Protein AF-A0A7S2SJY8-F1 (afdb_monomer_lite)

Structure (mmCIF, N/CA/C/O backbone):
data_AF-A0A7S2SJY8-F1
#
_entry.id   AF-A0A7S2SJY8-F1
#
loop_
_atom_site.group_PDB
_atom_site.id
_atom_site.type_symbol
_atom_site.label_atom_id
_atom_site.label_alt_id
_atom_site.label_comp_id
_atom_site.label_asym_id
_atom_site.label_entity_id
_atom_site.label_seq_id
_atom_site.pdbx_PDB_ins_code
_atom_site.Cartn_x
_atom_site.Cartn_y
_atom_site.Cartn_z
_atom_site.occupancy
_atom_site.B_iso_or_equiv
_atom_site.auth_seq_id
_atom_site.auth_comp_id
_atom_site.auth_asym_id
_atom_site.auth_atom_id
_atom_site.pdbx_PDB_model_num
ATOM 1 N N . GLU A 1 1 ? 6.699 38.194 -20.321 1.00 36.59 1 GLU A N 1
ATOM 2 C CA . GLU A 1 1 ? 7.016 36.870 -19.749 1.00 36.59 1 GLU A CA 1
ATOM 3 C C . GLU A 1 1 ? 5.853 36.463 -18.854 1.00 36.59 1 GLU A C 1
ATOM 5 O O . GLU A 1 1 ? 5.507 37.211 -17.951 1.00 36.59 1 GLU A O 1
ATOM 10 N N . SER A 1 2 ? 5.131 35.392 -19.196 1.00 38.34 2 SER A N 1
ATOM 11 C CA . SER A 1 2 ? 3.925 34.963 -18.469 1.00 38.34 2 SER A CA 1
ATOM 12 C C . SER A 1 2 ? 4.295 34.566 -17.040 1.00 38.34 2 SER A C 1
ATOM 14 O O . SER A 1 2 ? 5.192 33.749 -16.887 1.00 38.34 2 SER A O 1
ATOM 16 N N . LEU A 1 3 ? 3.602 35.072 -16.016 1.00 42.56 3 LEU A N 1
ATOM 17 C CA . LEU A 1 3 ? 3.854 34.773 -14.591 1.00 42.56 3 LEU A CA 1
ATOM 18 C C . LEU A 1 3 ? 3.583 33.305 -14.180 1.00 42.56 3 LEU A C 1
ATOM 20 O O . LEU A 1 3 ? 3.745 32.954 -13.018 1.00 42.56 3 LEU A O 1
ATOM 24 N N . LEU A 1 4 ? 3.183 32.435 -15.114 1.00 47.34 4 LEU A N 1
ATOM 25 C CA . LEU A 1 4 ? 2.723 31.071 -14.842 1.00 47.34 4 LEU A CA 1
ATOM 26 C C . LEU A 1 4 ? 3.619 29.896 -15.326 1.00 47.34 4 LEU A C 1
ATOM 28 O O . LEU A 1 4 ? 3.090 28.785 -15.402 1.00 47.34 4 LEU A O 1
ATOM 32 N N . PRO A 1 5 ? 4.931 29.974 -15.660 1.00 40.91 5 PRO A N 1
ATOM 33 C CA . PRO A 1 5 ? 5.585 28.864 -16.359 1.00 40.91 5 PRO A CA 1
ATOM 34 C C . PRO A 1 5 ? 6.068 27.730 -15.438 1.00 40.91 5 PRO A C 1
ATOM 36 O O . PRO A 1 5 ? 6.489 26.703 -15.953 1.00 40.91 5 PRO A O 1
ATOM 39 N N . SER A 1 6 ? 5.957 27.834 -14.110 1.00 58.41 6 SER A N 1
ATOM 40 C CA . SER A 1 6 ? 6.518 26.834 -13.181 1.00 58.41 6 SER A CA 1
ATOM 41 C C . SER A 1 6 ? 5.674 26.585 -11.922 1.00 58.41 6 SER A C 1
ATOM 43 O O . SER A 1 6 ? 6.220 26.332 -10.849 1.00 58.41 6 SER A O 1
ATOM 45 N N . CYS A 1 7 ? 4.340 26.635 -12.032 1.00 59.19 7 CYS A N 1
ATOM 46 C CA . CYS A 1 7 ? 3.459 26.229 -10.931 1.00 59.19 7 CYS A CA 1
ATOM 47 C C . CYS A 1 7 ? 3.745 24.762 -10.548 1.00 59.19 7 CYS A C 1
ATOM 49 O O . CYS A 1 7 ? 3.416 23.840 -11.296 1.00 59.19 7 CYS A O 1
ATOM 51 N N . GLY A 1 8 ? 4.403 24.566 -9.403 1.00 79.62 8 GLY A N 1
ATOM 52 C CA . GLY A 1 8 ? 4.746 23.263 -8.836 1.00 79.62 8 GLY A CA 1
ATOM 53 C C . GLY A 1 8 ? 3.637 22.709 -7.941 1.00 79.62 8 GLY A C 1
ATOM 54 O O . GLY A 1 8 ? 3.546 21.493 -7.769 1.00 79.62 8 GLY A O 1
ATOM 55 N N . ALA A 1 9 ? 2.763 23.583 -7.426 1.00 89.25 9 ALA A N 1
ATOM 56 C CA . ALA A 1 9 ? 1.586 23.200 -6.657 1.00 89.25 9 ALA A CA 1
ATOM 57 C C . ALA A 1 9 ? 0.422 24.197 -6.805 1.00 89.25 9 ALA A C 1
ATOM 59 O O . ALA A 1 9 ? 0.619 25.413 -6.863 1.00 89.25 9 ALA A O 1
ATOM 60 N N . LEU A 1 10 ? -0.801 23.666 -6.814 1.00 91.00 10 LEU A N 1
ATOM 61 C CA . LEU A 1 10 ? -2.060 24.408 -6.816 1.00 91.00 10 LEU A CA 1
ATOM 62 C C . LEU A 1 10 ? -2.822 24.108 -5.523 1.00 91.00 10 LEU A C 1
ATOM 64 O O . LEU A 1 10 ? -3.207 22.965 -5.276 1.00 91.00 10 LEU A O 1
ATOM 68 N N . LEU A 1 11 ? -3.050 25.138 -4.718 1.00 91.50 11 LEU A N 1
ATOM 69 C CA . LEU A 1 11 ? -3.852 25.066 -3.505 1.00 91.50 11 LEU A CA 1
ATOM 70 C C . LEU A 1 11 ? -5.268 25.522 -3.830 1.00 91.50 11 LEU A C 1
ATOM 72 O O . LEU A 1 11 ? -5.470 26.538 -4.494 1.00 91.50 11 LEU A O 1
ATOM 76 N N . GLU A 1 12 ? -6.252 24.781 -3.346 1.00 90.25 12 GLU A N 1
ATOM 77 C CA . GLU A 1 12 ? -7.661 25.082 -3.536 1.00 90.25 12 GLU A CA 1
ATOM 78 C C . GLU A 1 12 ? -8.365 25.175 -2.185 1.00 90.25 12 GLU A C 1
ATOM 80 O O . GLU A 1 12 ? -8.452 24.196 -1.445 1.00 90.25 12 GLU A O 1
ATOM 85 N N . ALA A 1 13 ? -8.925 26.346 -1.902 1.00 89.88 13 ALA A N 1
ATOM 86 C CA . ALA A 1 13 ? -9.687 26.622 -0.700 1.00 89.88 13 ALA A CA 1
ATOM 87 C C . ALA A 1 13 ? -11.148 26.910 -1.054 1.00 89.88 13 ALA A C 1
ATOM 89 O O . ALA A 1 13 ? -11.451 27.731 -1.925 1.00 89.88 13 ALA A O 1
ATOM 90 N N . LYS A 1 14 ? -12.071 26.247 -0.354 1.00 85.62 14 LYS A N 1
ATOM 91 C CA . LYS A 1 14 ? -13.502 26.521 -0.491 1.00 85.62 14 LYS A CA 1
ATOM 92 C C . LYS A 1 14 ? -13.912 27.606 0.499 1.00 85.62 14 LYS A C 1
ATOM 94 O O . LYS A 1 14 ? -13.588 27.525 1.683 1.00 85.62 14 LYS A O 1
ATOM 99 N N . LEU A 1 15 ? -14.632 28.600 -0.002 1.00 83.88 15 LEU A N 1
ATOM 100 C CA . LEU A 1 15 ? -15.198 29.675 0.798 1.00 83.88 15 LEU A CA 1
ATOM 101 C C . LEU A 1 15 ? -16.676 29.406 1.131 1.00 83.88 15 LEU A C 1
ATOM 103 O O . LEU A 1 15 ? -17.368 28.694 0.382 1.00 83.88 15 LEU A O 1
ATOM 107 N N . PRO A 1 16 ? -17.199 30.070 2.177 1.00 80.38 16 PRO A N 1
ATOM 108 C CA . PRO A 1 16 ? -18.630 30.188 2.403 1.00 80.38 16 PRO A CA 1
ATOM 109 C C . PRO A 1 16 ? -19.368 30.665 1.146 1.00 80.38 16 PRO A C 1
ATOM 111 O O . PRO A 1 16 ? -18.896 31.530 0.399 1.00 80.38 16 PRO A O 1
ATOM 114 N N . GLY A 1 17 ? -20.545 30.089 0.901 1.00 78.56 17 GLY A N 1
ATOM 115 C CA . GLY A 1 17 ? -21.362 30.408 -0.275 1.00 78.56 17 GLY A CA 1
ATOM 116 C C . GLY A 1 17 ? -20.919 29.720 -1.570 1.00 78.56 17 GLY A C 1
ATOM 117 O O . GLY A 1 17 ? -21.436 30.041 -2.632 1.00 78.56 17 GLY A O 1
ATOM 118 N N . GLY A 1 18 ? -19.983 28.765 -1.508 1.00 75.44 18 GLY A N 1
ATOM 119 C CA . GLY A 1 18 ? -19.599 27.948 -2.666 1.00 75.44 18 GLY A CA 1
ATOM 120 C C . GLY A 1 18 ? -18.577 28.594 -3.602 1.00 75.44 18 GLY A C 1
ATOM 121 O O . GLY A 1 18 ? -18.219 27.975 -4.602 1.00 75.44 18 GLY A O 1
ATOM 122 N N . ARG A 1 19 ? -18.070 29.784 -3.258 1.00 83.12 19 ARG A N 1
ATOM 123 C CA . ARG A 1 19 ? -16.921 30.401 -3.932 1.00 83.12 19 ARG A CA 1
ATOM 124 C C . ARG A 1 19 ? -15.651 29.590 -3.679 1.00 83.12 19 ARG A C 1
ATOM 126 O O . ARG A 1 19 ? -15.542 28.855 -2.695 1.00 83.12 19 ARG A O 1
ATOM 133 N N . ILE A 1 20 ? -14.682 29.733 -4.572 1.00 86.56 20 ILE A N 1
ATOM 134 C CA . ILE A 1 20 ? -13.426 28.984 -4.526 1.00 86.56 20 ILE A CA 1
ATOM 135 C C . ILE A 1 20 ? -12.278 29.972 -4.692 1.00 86.56 20 ILE A C 1
ATOM 137 O O . ILE A 1 20 ? -12.286 30.792 -5.609 1.00 86.56 20 ILE A O 1
ATOM 141 N N . ARG A 1 21 ? -11.275 29.861 -3.824 1.00 90.75 21 ARG A N 1
ATOM 142 C CA . ARG A 1 21 ? -9.978 30.507 -4.004 1.00 90.75 21 ARG A CA 1
ATOM 143 C C . ARG A 1 21 ? -8.959 29.475 -4.435 1.00 90.75 21 ARG A C 1
ATOM 145 O O . ARG A 1 21 ? -8.872 28.389 -3.866 1.00 90.75 21 ARG A O 1
ATOM 152 N N . LEU A 1 22 ? -8.184 29.841 -5.436 1.00 91.19 22 LEU A N 1
ATOM 153 C CA . LEU A 1 22 ? -7.035 29.093 -5.899 1.00 91.19 22 LEU A CA 1
ATOM 154 C C . LEU A 1 22 ? -5.779 29.866 -5.532 1.00 91.19 22 LEU A C 1
ATOM 156 O O . LEU A 1 22 ? -5.783 31.093 -5.490 1.00 91.19 22 LEU A O 1
ATOM 160 N N . MET A 1 23 ? -4.703 29.149 -5.264 1.00 92.06 23 MET A N 1
ATOM 161 C CA . MET A 1 23 ? -3.386 29.736 -5.100 1.00 92.06 23 MET A CA 1
ATOM 162 C C . MET A 1 23 ? -2.392 28.877 -5.865 1.00 92.06 23 MET A C 1
ATOM 164 O O . MET A 1 23 ? -2.225 27.694 -5.574 1.00 92.06 23 MET A O 1
ATOM 168 N N . THR A 1 24 ? -1.763 29.459 -6.878 1.00 91.81 24 THR A N 1
ATOM 169 C CA . THR A 1 24 ? -0.648 28.820 -7.573 1.00 91.81 24 THR A CA 1
ATOM 170 C C . THR A 1 24 ? 0.634 29.121 -6.824 1.00 91.81 24 THR A C 1
ATOM 172 O O . THR A 1 24 ? 0.804 30.221 -6.297 1.00 91.81 24 THR A O 1
ATOM 175 N N . SER A 1 25 ? 1.540 28.156 -6.808 1.00 91.69 25 SER A N 1
ATOM 176 C CA . SER A 1 25 ? 2.818 28.278 -6.122 1.00 91.69 25 SER A CA 1
ATOM 177 C C . SER A 1 25 ? 3.903 27.508 -6.853 1.00 91.69 25 SER A C 1
ATOM 179 O O . SER A 1 25 ? 3.638 26.520 -7.550 1.00 91.69 25 SER A O 1
ATOM 181 N N . ARG A 1 26 ? 5.143 27.944 -6.676 1.00 90.56 26 ARG A N 1
ATOM 182 C CA . ARG A 1 26 ? 6.331 27.192 -7.056 1.00 90.56 26 ARG A CA 1
ATOM 183 C C . ARG A 1 26 ? 6.810 26.391 -5.853 1.00 90.56 26 ARG A C 1
ATOM 185 O O . ARG A 1 26 ? 6.913 26.926 -4.756 1.00 90.56 26 ARG A O 1
ATOM 192 N N . VAL A 1 27 ? 7.138 25.121 -6.065 1.00 87.56 27 VAL A N 1
ATOM 193 C CA . VAL A 1 27 ? 7.843 24.333 -5.048 1.00 87.56 27 VAL A CA 1
ATOM 194 C C . VAL A 1 27 ? 9.296 24.801 -5.022 1.00 87.56 27 VAL A C 1
ATOM 196 O O . VAL A 1 27 ? 9.981 24.713 -6.043 1.00 87.56 27 VAL A O 1
ATOM 199 N N . LEU A 1 28 ? 9.735 25.337 -3.884 1.00 85.75 28 LEU A N 1
ATOM 200 C CA . LEU A 1 28 ? 11.101 25.824 -3.685 1.00 85.75 28 LEU A CA 1
ATOM 201 C C . LEU A 1 28 ? 12.011 24.713 -3.165 1.00 85.75 28 LEU A C 1
ATOM 203 O O . LEU A 1 28 ? 13.091 24.498 -3.712 1.00 85.75 28 LEU A O 1
ATOM 207 N N . ALA A 1 29 ? 11.547 23.988 -2.149 1.00 82.19 29 ALA A N 1
ATOM 208 C CA . ALA A 1 29 ? 12.298 22.926 -1.503 1.00 82.19 29 ALA A CA 1
ATOM 209 C C . ALA A 1 29 ? 11.368 21.842 -0.941 1.00 82.19 29 ALA A C 1
ATOM 211 O O . ALA A 1 29 ? 10.186 22.068 -0.671 1.00 82.19 29 ALA A O 1
ATOM 212 N N . VAL A 1 30 ? 11.937 20.654 -0.759 1.00 80.31 30 VAL A N 1
ATOM 213 C CA . VAL A 1 30 ? 11.376 19.574 0.055 1.00 80.31 30 VAL A CA 1
ATOM 214 C C . VAL A 1 30 ? 12.407 19.311 1.137 1.00 80.31 30 VAL A C 1
ATOM 216 O O . VAL A 1 30 ? 13.569 19.067 0.811 1.00 80.31 30 VAL A O 1
ATOM 219 N N . GLY A 1 31 ? 12.006 19.410 2.398 1.00 68.81 31 GLY A N 1
ATOM 220 C CA . GLY A 1 31 ? 12.938 19.339 3.514 1.00 68.81 31 GLY A CA 1
ATOM 221 C C . GLY A 1 31 ? 12.466 18.407 4.616 1.00 68.81 31 GLY A C 1
ATOM 222 O O . GLY A 1 31 ? 11.268 18.307 4.899 1.00 68.81 31 GLY A O 1
ATOM 223 N N . ASP A 1 32 ? 13.439 17.783 5.269 1.00 63.16 32 ASP A N 1
ATOM 224 C CA . ASP A 1 32 ? 13.255 17.148 6.567 1.00 63.16 32 ASP A CA 1
ATOM 225 C C . ASP A 1 32 ? 13.266 18.270 7.620 1.00 63.16 32 ASP A C 1
ATOM 227 O O . ASP A 1 32 ? 14.076 19.196 7.539 1.00 63.16 32 ASP A O 1
ATOM 231 N N . GLY A 1 33 ? 12.308 18.258 8.547 1.00 57.19 33 GLY A N 1
ATOM 232 C CA . GLY A 1 33 ? 12.052 19.366 9.474 1.00 57.19 33 GLY A CA 1
ATOM 233 C C . GLY A 1 33 ? 13.295 19.851 10.235 1.00 57.19 33 GLY A C 1
ATOM 234 O O . GLY A 1 33 ? 14.194 19.076 10.565 1.00 57.19 33 GLY A O 1
ATOM 235 N N . VAL A 1 34 ? 13.330 21.152 10.544 1.00 52.09 34 VAL A N 1
ATOM 236 C CA . VAL A 1 34 ? 14.375 21.777 11.372 1.00 52.09 34 VAL A CA 1
ATOM 237 C C . VAL A 1 34 ? 14.500 21.027 12.707 1.00 52.09 34 VAL A C 1
ATOM 239 O O . VAL A 1 34 ? 13.492 20.698 13.338 1.00 52.09 34 VAL A O 1
ATOM 242 N N . GLN A 1 35 ? 15.736 20.778 13.163 1.00 48.28 35 GLN A N 1
ATOM 243 C CA . GLN A 1 35 ? 16.023 20.285 14.517 1.00 48.28 35 GLN A CA 1
ATOM 244 C C . GLN A 1 35 ? 15.487 21.290 15.553 1.00 48.28 35 GLN A C 1
ATOM 246 O O . GLN A 1 35 ? 16.176 22.235 15.925 1.00 48.28 35 GLN A O 1
ATOM 251 N N . GLY A 1 36 ? 14.232 21.125 15.974 1.00 50.25 36 GLY A N 1
ATOM 252 C CA . GLY A 1 36 ? 13.579 22.104 16.847 1.00 50.25 36 GLY A CA 1
ATOM 253 C C . GLY A 1 36 ? 12.119 21.845 17.227 1.00 50.25 36 GLY A C 1
ATOM 254 O O . GLY A 1 36 ? 11.509 22.722 17.822 1.00 50.25 36 GLY A O 1
ATOM 255 N N . GLY A 1 37 ? 11.547 20.670 16.937 1.00 47.03 37 GLY A N 1
ATOM 256 C CA . GLY A 1 37 ? 10.267 20.255 17.539 1.00 47.03 37 GLY A CA 1
ATOM 257 C C . GLY A 1 37 ? 8.985 20.873 16.961 1.00 47.03 37 GLY A C 1
ATOM 258 O O . GLY A 1 37 ? 7.967 20.886 17.648 1.00 47.03 37 GLY A O 1
ATOM 259 N N . ALA A 1 38 ? 8.993 21.352 15.717 1.00 55.44 38 ALA A N 1
ATOM 260 C CA . ALA A 1 38 ? 7.779 21.762 15.005 1.00 55.44 38 ALA A CA 1
ATOM 261 C C . ALA A 1 38 ? 7.046 20.561 14.364 1.00 55.44 38 ALA A C 1
ATOM 263 O O . ALA A 1 38 ? 7.665 19.545 14.045 1.00 55.44 38 ALA A O 1
ATOM 264 N N . ARG A 1 39 ? 5.716 20.652 14.198 1.00 64.62 39 ARG A N 1
ATOM 265 C CA . ARG A 1 39 ? 4.856 19.543 13.732 1.00 64.62 39 ARG A CA 1
ATOM 266 C C . ARG A 1 39 ? 5.262 19.061 12.329 1.00 64.62 39 ARG A C 1
ATOM 268 O O . ARG A 1 39 ? 5.301 19.850 11.392 1.00 64.62 39 ARG A O 1
ATOM 275 N N . GLY A 1 40 ? 5.448 17.746 12.185 1.00 60.56 40 GLY A N 1
ATOM 276 C CA . GLY A 1 40 ? 5.770 17.085 10.915 1.00 60.56 40 GLY A CA 1
ATOM 277 C C . GLY A 1 40 ? 7.275 16.946 10.663 1.00 60.56 40 GLY A C 1
ATOM 278 O O . GLY A 1 40 ? 8.040 17.889 10.816 1.00 60.56 40 GLY A O 1
ATOM 279 N N . CYS A 1 41 ? 7.716 15.748 10.267 1.00 61.34 41 CYS A N 1
ATOM 280 C CA . CYS A 1 41 ? 9.120 15.483 9.925 1.00 61.34 41 CYS A CA 1
ATOM 281 C C . CYS A 1 41 ? 9.481 15.864 8.482 1.00 61.34 41 CYS A C 1
ATOM 283 O O . CYS A 1 41 ? 10.662 15.949 8.176 1.00 61.34 41 CYS A O 1
ATOM 285 N N . MET A 1 42 ? 8.486 16.112 7.626 1.00 72.31 42 MET A N 1
ATOM 286 C CA . MET A 1 42 ? 8.644 16.464 6.215 1.00 72.31 42 MET A CA 1
ATOM 287 C C . MET A 1 42 ? 7.824 17.716 5.919 1.00 72.31 42 MET A C 1
ATOM 289 O O . MET A 1 42 ? 6.660 17.787 6.319 1.00 72.31 42 MET A O 1
ATOM 293 N N . HIS A 1 43 ? 8.384 18.662 5.171 1.00 79.25 43 HIS A N 1
ATOM 294 C CA . HIS A 1 43 ? 7.655 19.836 4.698 1.00 79.25 43 HIS A CA 1
ATOM 295 C C . HIS A 1 43 ? 7.920 20.118 3.218 1.00 79.25 43 HIS A C 1
ATOM 297 O O . HIS A 1 43 ? 8.929 19.708 2.641 1.00 79.25 43 HIS A O 1
ATOM 303 N N . LEU A 1 44 ? 6.970 20.829 2.612 1.00 85.50 44 LEU A N 1
ATOM 304 C CA . LEU A 1 44 ? 7.059 21.357 1.259 1.00 85.50 44 LEU A CA 1
ATOM 305 C C . LEU A 1 44 ? 7.103 22.880 1.354 1.00 85.50 44 LEU A C 1
ATOM 307 O O . LEU A 1 44 ? 6.137 23.493 1.810 1.00 85.50 44 LEU A O 1
ATOM 311 N N . GLU A 1 45 ? 8.206 23.481 0.925 1.00 88.06 45 GLU A N 1
ATOM 312 C CA . GLU A 1 45 ? 8.337 24.933 0.891 1.00 88.06 45 GLU A CA 1
ATOM 313 C C . GLU A 1 45 ? 7.767 25.473 -0.422 1.00 88.06 45 GLU A C 1
ATOM 315 O O . GLU A 1 45 ? 8.160 25.054 -1.518 1.00 88.06 45 GLU A O 1
ATOM 320 N N . LEU A 1 46 ? 6.819 26.402 -0.305 1.00 90.62 46 LEU A N 1
ATOM 321 C CA . LEU A 1 46 ? 6.115 27.008 -1.427 1.00 90.62 46 LEU A CA 1
ATOM 322 C C . LEU A 1 46 ? 6.456 28.493 -1.530 1.00 90.62 46 LEU A C 1
ATOM 324 O O . LEU A 1 46 ? 6.346 29.233 -0.558 1.00 90.62 46 LEU A O 1
ATOM 328 N N . GLY A 1 47 ? 6.814 28.925 -2.734 1.00 90.06 47 GLY A N 1
ATOM 329 C CA . GLY A 1 47 ? 7.137 30.307 -3.069 1.00 90.06 47 GLY A CA 1
ATOM 330 C C . GLY A 1 47 ? 6.348 30.810 -4.265 1.00 90.06 47 GLY A C 1
ATOM 331 O O . GLY A 1 47 ? 5.539 30.084 -4.848 1.00 90.06 47 GLY A O 1
ATOM 332 N N . ASP A 1 48 ? 6.600 32.065 -4.639 1.00 90.00 48 ASP A N 1
ATOM 333 C CA . ASP A 1 48 ? 5.962 32.725 -5.785 1.00 90.00 48 ASP A CA 1
ATOM 334 C C . ASP A 1 48 ? 4.425 32.600 -5.753 1.00 90.00 48 ASP A C 1
ATOM 336 O O . ASP A 1 48 ? 3.781 32.255 -6.745 1.00 90.00 48 ASP A O 1
ATOM 340 N N . LEU A 1 49 ? 3.839 32.827 -4.573 1.00 92.06 49 LEU A N 1
ATOM 341 C CA . LEU A 1 49 ? 2.418 32.613 -4.321 1.00 92.06 49 LEU A CA 1
ATOM 342 C C . LEU A 1 49 ? 1.560 33.646 -5.065 1.00 92.06 49 LEU A C 1
ATOM 344 O O . LEU A 1 49 ? 1.723 34.858 -4.893 1.00 92.06 49 LEU A O 1
ATOM 348 N N . ILE A 1 50 ? 0.606 33.158 -5.860 1.00 91.75 50 ILE A N 1
ATOM 349 C CA . ILE A 1 50 ? -0.360 33.989 -6.590 1.00 91.75 50 ILE A CA 1
ATOM 350 C C . ILE A 1 50 ? -1.769 33.458 -6.328 1.00 91.75 50 ILE A C 1
ATOM 352 O O . ILE A 1 50 ? -2.075 32.306 -6.638 1.00 91.75 50 ILE A O 1
ATOM 356 N N . GLY A 1 51 ? -2.622 34.297 -5.744 1.00 90.88 51 GLY A N 1
ATOM 357 C CA . GLY A 1 51 ? -4.012 33.990 -5.423 1.00 90.88 51 GLY A CA 1
ATOM 358 C C . GLY A 1 51 ? -4.987 34.378 -6.536 1.00 90.88 51 GLY A C 1
ATOM 359 O O . GLY A 1 51 ? -4.876 35.455 -7.112 1.00 90.88 51 GLY A O 1
ATOM 360 N N . PHE A 1 52 ? -5.979 33.530 -6.797 1.00 90.00 52 PHE A N 1
ATOM 361 C CA . PHE A 1 52 ? -7.089 33.757 -7.726 1.00 90.00 52 PHE A CA 1
ATOM 362 C C . PHE A 1 52 ? -8.420 33.462 -7.022 1.00 90.00 52 PHE A C 1
ATOM 364 O O . PHE A 1 52 ? -8.523 32.478 -6.289 1.00 90.00 52 PHE A O 1
ATOM 371 N N . GLU A 1 53 ? -9.451 34.278 -7.233 1.00 86.62 53 GLU A N 1
ATOM 372 C CA . GLU A 1 53 ? -10.810 34.005 -6.743 1.00 86.62 53 GLU A CA 1
ATOM 373 C C . GLU A 1 53 ? -11.720 33.679 -7.932 1.00 86.62 53 GLU A C 1
ATOM 375 O O . GLU A 1 53 ? -11.822 34.457 -8.879 1.00 86.62 53 GLU A O 1
ATOM 380 N N . LEU A 1 54 ? -12.345 32.499 -7.905 1.00 76.44 54 LEU A N 1
ATOM 381 C CA . LEU A 1 54 ? -13.246 32.053 -8.965 1.00 76.44 54 LEU A CA 1
ATOM 382 C C . LEU A 1 54 ? -14.606 32.742 -8.855 1.00 76.44 54 LEU A C 1
ATOM 384 O O . LEU A 1 54 ? -15.174 32.838 -7.765 1.00 76.44 54 LEU A O 1
ATOM 388 N N . GLY A 1 55 ? -15.152 33.134 -10.007 1.00 65.56 55 GLY A N 1
ATOM 389 C CA . GLY A 1 55 ? -16.425 33.856 -10.111 1.00 65.56 55 GLY A CA 1
ATOM 390 C C . GLY A 1 55 ? -16.269 35.350 -10.406 1.00 65.56 55 GLY A C 1
ATOM 391 O O . GLY A 1 55 ? -17.268 36.060 -10.465 1.00 65.56 55 GLY A O 1
ATOM 392 N N . LEU A 1 56 ? -15.035 35.817 -10.617 1.00 58.91 56 LEU A N 1
ATOM 393 C CA . LEU A 1 56 ? -14.731 37.133 -11.181 1.00 58.91 56 LEU A CA 1
ATOM 394 C C . LEU A 1 56 ? -14.651 37.037 -12.716 1.00 58.91 56 LEU A C 1
ATOM 396 O O . LEU A 1 56 ? -14.279 35.985 -13.244 1.00 58.91 56 LEU A O 1
ATOM 400 N N . GLU A 1 57 ? -14.980 38.122 -13.429 1.00 52.84 57 GLU A N 1
ATOM 401 C CA . GLU A 1 57 ? -15.116 38.176 -14.905 1.00 52.84 57 GLU A CA 1
ATOM 402 C C . GLU A 1 57 ? -13.888 37.654 -15.685 1.00 52.84 57 GLU A C 1
ATOM 404 O O . GLU A 1 57 ? -13.996 37.221 -16.837 1.00 52.84 57 GLU A O 1
ATOM 409 N N . GLU A 1 58 ? -12.719 37.656 -15.045 1.00 53.72 58 GLU A N 1
ATOM 410 C CA .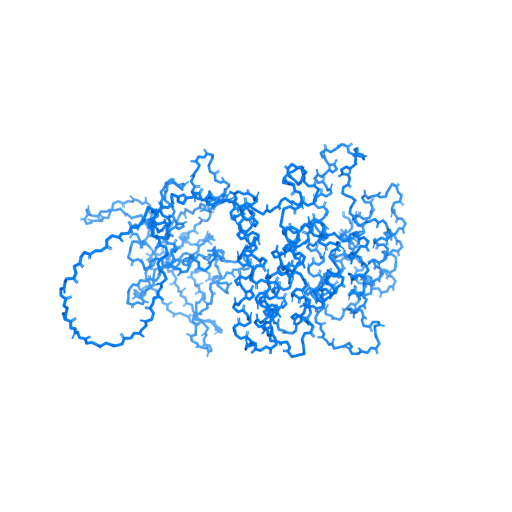 GLU A 1 58 ? -11.431 37.258 -15.617 1.00 53.72 58 GLU A CA 1
ATOM 411 C C . GLU A 1 58 ? -11.101 35.762 -15.436 1.00 53.72 58 GLU A C 1
ATOM 413 O O . GLU A 1 58 ? -10.177 35.252 -16.073 1.00 53.72 58 GLU A O 1
ATOM 418 N N . THR A 1 59 ? -11.889 35.028 -14.639 1.00 59.59 59 THR A N 1
ATOM 419 C CA . THR A 1 59 ? -11.851 33.557 -14.554 1.00 59.59 59 THR A CA 1
ATOM 420 C C . THR A 1 59 ? -12.947 32.969 -15.438 1.00 59.59 59 THR A C 1
ATOM 422 O O . THR A 1 59 ? -14.125 33.002 -15.091 1.00 59.59 59 THR A O 1
ATOM 425 N N . LYS A 1 60 ? -12.579 32.446 -16.614 1.00 65.06 60 LYS A N 1
ATOM 426 C CA . LYS A 1 60 ? -13.545 31.876 -17.569 1.00 65.06 60 LYS A CA 1
ATOM 427 C C . LYS A 1 60 ? -13.546 30.353 -17.512 1.00 65.06 60 LYS A C 1
ATOM 429 O O . LYS A 1 60 ? -12.485 29.725 -17.569 1.00 65.06 60 LYS A O 1
ATOM 434 N N . GLU A 1 61 ? -14.743 29.776 -17.427 1.00 77.19 61 GLU A N 1
ATOM 435 C CA . GLU A 1 61 ? -14.962 28.356 -17.695 1.00 77.19 61 GLU A CA 1
ATOM 436 C C . GLU A 1 61 ? -14.768 28.099 -19.192 1.00 77.19 61 GLU A C 1
ATOM 438 O O . GLU A 1 61 ? -15.403 28.733 -20.035 1.00 77.19 61 GLU A O 1
ATOM 443 N N . GLU A 1 62 ? -13.891 27.162 -19.532 1.00 83.06 62 GLU A N 1
ATOM 444 C CA . GLU A 1 62 ? -13.586 26.807 -20.917 1.00 83.06 62 GLU A CA 1
ATOM 445 C C . GLU A 1 62 ? -13.619 25.285 -21.063 1.00 83.06 62 GLU A C 1
ATOM 447 O O . GLU A 1 62 ? -13.047 24.562 -20.246 1.00 83.06 62 GLU A O 1
ATOM 452 N N . THR A 1 63 ? -14.302 24.791 -22.096 1.00 86.56 63 THR A N 1
ATOM 453 C CA . THR A 1 63 ? -14.430 23.352 -22.368 1.00 86.56 63 THR A CA 1
ATOM 454 C C . THR A 1 63 ? -13.408 22.917 -23.413 1.00 86.56 63 THR A C 1
ATOM 456 O O . THR A 1 63 ? -13.332 23.522 -24.481 1.00 86.56 63 THR A O 1
ATOM 459 N N . ARG A 1 64 ? -12.643 21.861 -23.118 1.00 85.44 64 ARG A N 1
ATOM 460 C CA . ARG A 1 64 ? -11.665 21.237 -24.017 1.00 85.44 64 ARG A CA 1
ATOM 461 C C . ARG A 1 64 ? -11.809 19.718 -23.961 1.00 85.44 64 ARG A C 1
ATOM 463 O O . ARG A 1 64 ? -11.531 19.097 -22.936 1.00 85.44 64 ARG A O 1
ATOM 470 N N . GLY A 1 65 ? -12.244 19.124 -25.073 1.00 88.94 65 GLY A N 1
ATOM 471 C CA . GLY A 1 65 ? -12.546 17.693 -25.140 1.00 88.94 65 GLY A CA 1
ATOM 472 C C . GLY A 1 65 ? -13.587 17.291 -24.092 1.00 88.94 65 GLY A C 1
ATOM 473 O O . GLY A 1 65 ? -14.626 17.938 -23.968 1.00 88.94 65 GLY A O 1
ATOM 474 N N . ASP A 1 66 ? -13.270 16.264 -23.305 1.00 86.38 66 ASP A N 1
ATOM 475 C CA . ASP A 1 66 ? -14.150 15.723 -22.260 1.00 86.38 66 ASP A CA 1
ATOM 476 C C . ASP A 1 66 ? -14.104 16.508 -20.938 1.00 86.38 66 ASP A C 1
ATOM 478 O O . ASP A 1 66 ? -14.784 16.151 -19.969 1.00 86.38 66 ASP A O 1
ATOM 482 N N . PHE A 1 67 ? -13.323 17.590 -20.874 1.00 88.88 67 PHE A N 1
ATOM 483 C CA . PHE A 1 67 ? -13.098 18.348 -19.649 1.00 88.88 67 PHE A CA 1
ATOM 484 C C . PHE A 1 67 ? -13.536 19.800 -19.777 1.00 88.88 67 PHE A C 1
ATOM 486 O O . PHE A 1 67 ? -13.313 20.473 -20.781 1.00 88.88 67 PHE A O 1
ATOM 493 N N . ARG A 1 68 ? -14.120 20.314 -18.699 1.00 88.25 68 ARG A N 1
ATOM 494 C CA . ARG A 1 68 ? -14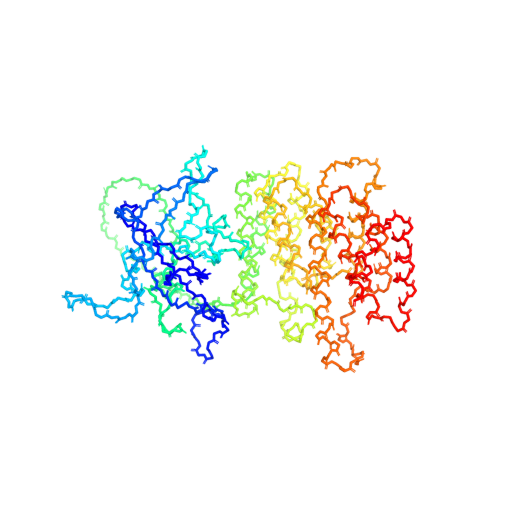.299 21.744 -18.487 1.00 88.25 68 ARG A CA 1
ATOM 495 C C . ARG A 1 68 ? -13.258 22.199 -17.479 1.00 88.25 68 ARG A C 1
ATOM 497 O O . ARG A 1 68 ? -13.094 21.595 -16.422 1.00 88.25 68 ARG A O 1
ATOM 504 N N . GLY A 1 69 ? -12.535 23.248 -17.815 1.00 87.31 69 GLY A N 1
ATOM 505 C CA . GLY A 1 69 ? -11.468 23.785 -16.994 1.00 87.31 69 GLY A CA 1
ATOM 506 C C . GLY A 1 69 ? -11.621 25.270 -16.742 1.00 87.31 69 GLY A C 1
ATOM 507 O O . GLY A 1 69 ? -12.565 25.913 -17.201 1.00 87.31 69 GLY A O 1
ATOM 508 N N . MET A 1 70 ? -10.673 25.798 -15.984 1.00 86.94 70 MET A N 1
ATOM 509 C CA . MET A 1 70 ? -10.616 27.193 -15.578 1.00 86.94 70 MET A CA 1
ATOM 510 C C . MET A 1 70 ? -9.367 27.811 -16.172 1.00 86.94 70 MET A C 1
ATOM 512 O O . MET A 1 70 ? -8.278 27.246 -16.048 1.00 86.94 70 MET A O 1
ATOM 516 N N . ARG A 1 71 ? -9.516 28.983 -16.781 1.00 85.81 71 ARG A N 1
ATOM 517 C CA . ARG A 1 71 ? -8.375 29.775 -17.226 1.00 85.81 71 ARG A CA 1
ATOM 518 C C . ARG A 1 71 ? -7.990 30.787 -16.151 1.00 85.81 71 ARG A C 1
ATOM 520 O O . ARG A 1 71 ? -8.795 31.650 -15.812 1.00 85.81 71 ARG A O 1
ATOM 527 N N . LEU A 1 72 ? -6.772 30.677 -15.628 1.00 85.12 72 LEU A N 1
ATOM 528 C CA . LEU A 1 72 ? -6.211 31.595 -14.635 1.00 85.12 72 LEU A CA 1
ATOM 529 C C . LEU A 1 72 ? -5.283 32.576 -15.348 1.00 85.12 72 LEU A C 1
ATOM 531 O O . LEU A 1 72 ? -4.113 32.282 -15.559 1.00 85.12 72 LEU A O 1
ATOM 535 N N . ALA A 1 73 ? -5.804 33.719 -15.793 1.00 77.62 73 ALA A N 1
ATOM 536 C CA . ALA A 1 73 ? -4.996 34.678 -16.541 1.00 77.62 73 ALA A CA 1
ATOM 537 C C . ALA A 1 73 ? -3.863 35.260 -15.660 1.00 77.62 73 ALA A C 1
ATOM 539 O O . ALA A 1 73 ? -4.145 35.689 -14.543 1.00 77.62 73 ALA A O 1
ATOM 540 N N . PRO A 1 74 ? -2.610 35.367 -16.150 1.00 66.12 74 PRO A N 1
ATOM 541 C CA . PRO A 1 74 ? -1.465 35.852 -15.370 1.00 66.12 74 PRO A CA 1
ATOM 542 C C . PRO A 1 74 ? -1.660 37.224 -14.702 1.00 66.12 74 PRO A C 1
ATOM 544 O O . PRO A 1 74 ? -1.003 37.507 -13.707 1.00 66.12 74 PRO A O 1
ATOM 547 N N . GLY A 1 75 ? -2.534 38.075 -15.252 1.00 72.69 75 GLY A N 1
ATOM 548 C CA . GLY A 1 75 ? -2.846 39.407 -14.716 1.00 72.69 75 GLY A CA 1
ATOM 549 C C . GLY A 1 75 ? -4.015 39.457 -13.725 1.00 72.69 75 GLY A C 1
ATOM 550 O O . GLY A 1 75 ? -4.147 40.450 -13.023 1.00 72.69 75 GLY A O 1
ATOM 551 N N . ALA A 1 76 ? -4.821 38.396 -13.638 1.00 76.62 76 ALA A N 1
ATOM 552 C CA . ALA A 1 76 ? -5.990 38.320 -12.752 1.00 76.62 76 ALA A CA 1
ATOM 553 C C . ALA A 1 76 ? -5.627 37.879 -11.321 1.00 76.62 76 ALA A C 1
ATOM 555 O O . ALA A 1 76 ? -6.471 37.843 -10.425 1.00 76.62 76 ALA A O 1
ATOM 556 N N . GLY A 1 77 ? -4.372 37.470 -11.114 1.00 84.25 77 GLY A N 1
ATOM 557 C CA . GLY A 1 77 ? -3.881 36.954 -9.846 1.00 84.25 77 GLY A CA 1
ATOM 558 C C . GLY A 1 77 ? -3.352 38.048 -8.922 1.00 84.25 77 GLY A C 1
ATOM 559 O O . GLY A 1 77 ? -2.671 38.978 -9.349 1.00 84.25 77 GLY A O 1
ATOM 560 N N . SER A 1 78 ? -3.604 37.902 -7.625 1.00 88.62 78 SER A N 1
ATOM 561 C CA . SER A 1 78 ? -2.997 38.728 -6.580 1.00 88.62 78 SER A CA 1
ATOM 562 C C . SER A 1 78 ? -1.709 38.080 -6.090 1.00 88.62 78 SER A C 1
ATOM 564 O O . SER A 1 78 ? -1.740 36.989 -5.522 1.00 88.62 78 SER A O 1
ATOM 566 N N . LYS A 1 79 ? -0.568 38.746 -6.292 1.00 90.31 79 LYS A N 1
ATOM 567 C CA . LYS A 1 79 ? 0.708 38.296 -5.724 1.00 90.31 79 LYS A CA 1
ATOM 568 C C . LYS A 1 79 ? 0.668 38.420 -4.199 1.00 90.31 79 LYS A C 1
ATOM 570 O O . LYS A 1 79 ? 0.288 39.471 -3.683 1.00 90.31 79 LYS A O 1
ATOM 575 N N . LEU A 1 80 ? 1.051 37.350 -3.507 1.00 90.69 80 LEU A N 1
ATOM 576 C CA . LEU A 1 80 ? 1.046 37.266 -2.047 1.00 90.69 80 LEU A CA 1
ATOM 577 C C . LEU A 1 80 ? 2.478 37.412 -1.517 1.00 90.69 80 LEU A C 1
ATOM 579 O O . LEU A 1 80 ? 3.087 36.453 -1.052 1.00 90.69 80 LEU A O 1
ATOM 583 N N . ASP A 1 81 ? 3.040 38.608 -1.680 1.00 87.38 81 ASP A N 1
ATOM 584 C CA . ASP A 1 81 ? 4.431 38.950 -1.354 1.00 87.38 81 ASP A CA 1
ATOM 585 C C . ASP A 1 81 ? 4.581 39.755 -0.054 1.00 87.38 81 ASP A C 1
ATOM 587 O O . ASP A 1 81 ? 5.653 40.287 0.227 1.00 87.38 81 ASP A O 1
ATOM 591 N N . GLY A 1 82 ? 3.513 39.857 0.742 1.00 86.50 82 GLY A N 1
ATOM 592 C CA . GLY A 1 82 ? 3.529 40.572 2.016 1.00 86.50 82 GLY A CA 1
ATOM 593 C C . GLY A 1 82 ? 3.509 42.095 1.887 1.00 86.50 82 GLY A C 1
ATOM 594 O O . GLY A 1 82 ? 3.706 42.781 2.885 1.00 86.50 82 GLY A O 1
ATOM 595 N N . ARG A 1 83 ? 3.252 42.659 0.698 1.00 89.06 83 ARG A N 1
ATOM 596 C CA . ARG A 1 83 ? 3.028 44.107 0.547 1.00 89.06 83 ARG A CA 1
ATOM 597 C C . ARG A 1 83 ? 1.778 44.568 1.306 1.00 89.06 83 ARG A C 1
ATOM 599 O O . ARG A 1 83 ? 0.820 43.807 1.439 1.00 89.06 83 ARG A O 1
ATOM 606 N N . ALA A 1 84 ? 1.763 45.821 1.759 1.00 86.75 84 ALA A N 1
ATOM 607 C CA . ALA A 1 84 ? 0.582 46.417 2.384 1.00 86.75 84 ALA A CA 1
ATOM 608 C C . ALA A 1 84 ? -0.595 46.486 1.395 1.00 86.75 84 ALA A C 1
ATOM 610 O O . ALA A 1 84 ? -0.405 46.770 0.208 1.00 86.75 84 ALA A O 1
ATOM 611 N N . LEU A 1 85 ? -1.806 46.223 1.885 1.00 84.06 85 LEU A N 1
ATOM 612 C CA . LEU A 1 85 ? -3.038 46.410 1.120 1.00 84.06 85 LEU A CA 1
ATOM 613 C C . LEU A 1 85 ? -3.392 47.907 1.079 1.00 84.06 85 LEU A C 1
ATOM 615 O O . LEU A 1 85 ? -3.120 48.641 2.029 1.00 84.06 85 LEU A O 1
ATOM 619 N N . GLY A 1 86 ? -3.969 48.371 -0.036 1.00 75.06 86 GLY A N 1
ATOM 620 C CA . GLY A 1 86 ? -4.175 49.801 -0.331 1.00 75.06 86 GLY A CA 1
ATOM 621 C C . GLY A 1 86 ? -5.052 50.560 0.671 1.00 75.06 86 GLY A C 1
ATOM 622 O O . GLY A 1 86 ? -4.999 51.787 0.719 1.00 75.06 86 GLY A O 1
ATOM 623 N N . ASP A 1 87 ? -5.784 49.830 1.507 1.00 75.00 87 ASP A N 1
ATOM 624 C CA . ASP A 1 87 ? -6.786 50.367 2.426 1.00 75.00 87 ASP A CA 1
ATOM 625 C C . ASP A 1 87 ? -6.231 50.522 3.857 1.00 75.00 87 ASP A C 1
ATOM 627 O O . ASP A 1 87 ? -6.959 50.873 4.780 1.00 75.00 87 ASP A O 1
ATOM 631 N N . GLY A 1 88 ? -4.936 50.244 4.063 1.00 65.94 88 GLY A N 1
ATOM 632 C CA . GLY A 1 88 ? -4.255 50.365 5.357 1.00 65.94 88 GLY A CA 1
ATOM 633 C C . GLY A 1 88 ? -4.506 49.211 6.335 1.00 65.94 88 GLY A C 1
ATOM 634 O O . GLY A 1 88 ? -3.801 49.109 7.336 1.00 65.94 88 GLY A O 1
ATOM 635 N N . GLU A 1 89 ? -5.441 48.306 6.037 1.00 63.78 89 GLU A N 1
ATOM 636 C CA . GLU A 1 89 ? -5.722 47.125 6.857 1.00 63.78 89 GLU A CA 1
ATOM 637 C C . GLU A 1 89 ? -5.147 45.848 6.229 1.00 63.78 89 GLU A C 1
ATOM 639 O O . GLU A 1 89 ? -5.785 45.155 5.437 1.00 63.78 89 GLU A O 1
ATOM 644 N N . GLY A 1 90 ? -3.914 45.518 6.619 1.00 79.56 90 GLY A N 1
ATOM 645 C CA . GLY A 1 90 ? -3.314 44.204 6.391 1.00 79.56 90 GLY A CA 1
ATOM 646 C C . GLY A 1 90 ? -2.281 44.126 5.267 1.00 79.56 90 GLY A C 1
ATOM 647 O O . GLY A 1 90 ? -1.931 45.105 4.605 1.00 79.56 90 GLY A O 1
ATOM 648 N N . TYR A 1 91 ? -1.770 42.912 5.081 1.00 85.94 91 TYR A N 1
ATOM 649 C CA . TYR A 1 91 ? -0.707 42.584 4.138 1.00 85.94 91 TYR A CA 1
ATOM 650 C C . TYR A 1 91 ? -1.174 41.470 3.200 1.00 85.94 91 TYR A C 1
ATOM 652 O O . TYR A 1 91 ? -1.915 40.577 3.611 1.00 85.94 91 TYR A O 1
ATOM 660 N N . ALA A 1 92 ? -0.727 41.500 1.944 1.00 87.06 92 ALA A N 1
ATOM 661 C CA . ALA A 1 92 ? -1.015 40.474 0.946 1.00 87.06 92 ALA A CA 1
ATOM 662 C C . ALA A 1 92 ? -0.240 39.181 1.260 1.00 87.06 92 ALA A C 1
ATOM 664 O O . ALA A 1 92 ? 0.755 38.862 0.612 1.00 87.06 92 ALA A O 1
ATOM 665 N N . THR A 1 93 ? -0.667 38.455 2.291 1.00 89.19 93 THR A N 1
ATOM 666 C CA . THR A 1 93 ? -0.057 37.200 2.750 1.00 89.19 93 THR A CA 1
ATOM 667 C C . THR A 1 93 ? -0.942 36.001 2.420 1.00 89.19 93 THR A C 1
ATOM 669 O O . THR A 1 93 ? -2.141 36.132 2.153 1.00 89.19 93 THR A O 1
ATOM 672 N N . SER A 1 94 ? -0.358 34.801 2.446 1.00 87.69 94 SER A N 1
ATOM 673 C CA . SER A 1 94 ? -1.103 33.541 2.327 1.00 87.69 94 SER A CA 1
ATOM 674 C C . SER A 1 94 ? -2.100 33.348 3.471 1.00 87.69 94 SER A C 1
ATOM 676 O O . SER A 1 94 ? -3.208 32.870 3.229 1.00 87.69 94 SER A O 1
ATOM 678 N N . GLU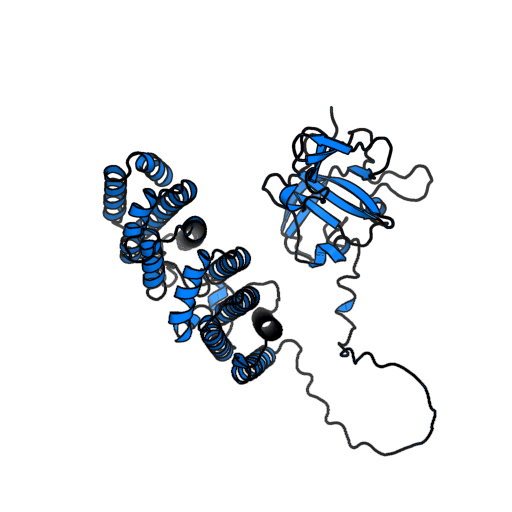 A 1 95 ? -1.746 33.776 4.684 1.00 87.75 95 GLU A N 1
ATOM 679 C CA . GLU A 1 95 ? -2.634 33.793 5.848 1.00 87.75 95 GLU A CA 1
ATOM 680 C C . GLU A 1 95 ? -3.876 34.648 5.587 1.00 87.75 95 GLU A C 1
ATOM 682 O O . GLU A 1 95 ? -4.996 34.142 5.667 1.00 87.75 95 GLU A O 1
ATOM 687 N N . TRP A 1 96 ? -3.694 35.908 5.178 1.00 88.75 96 TRP A N 1
ATOM 688 C CA . TRP A 1 96 ? -4.802 36.799 4.830 1.00 88.75 96 TRP A CA 1
ATOM 689 C C . TRP A 1 96 ? -5.665 36.220 3.699 1.00 88.75 96 TRP A C 1
ATOM 691 O O . TRP A 1 96 ? -6.896 36.202 3.785 1.00 88.75 96 TRP A O 1
ATOM 701 N N . TRP A 1 97 ? -5.029 35.676 2.656 1.00 89.44 97 TRP A N 1
ATOM 702 C CA . TRP A 1 97 ? -5.735 35.106 1.508 1.00 89.44 97 TRP A CA 1
ATOM 703 C C . TRP A 1 97 ? -6.602 33.896 1.880 1.00 89.44 97 TRP A C 1
ATOM 705 O O . TRP A 1 97 ? -7.703 33.723 1.348 1.00 89.44 97 TRP A O 1
ATOM 715 N N . LEU A 1 98 ? -6.121 33.051 2.793 1.00 89.69 98 LEU A N 1
ATOM 716 C CA . LEU A 1 98 ? -6.797 31.824 3.212 1.00 89.69 98 LEU A CA 1
ATOM 717 C C . LEU A 1 98 ? -7.695 32.022 4.439 1.00 89.69 98 LEU A C 1
ATOM 719 O O . LEU A 1 98 ? -8.523 31.150 4.714 1.00 89.69 98 LEU A O 1
ATOM 723 N N . ALA A 1 99 ? -7.601 33.148 5.150 1.00 86.62 99 ALA A N 1
ATOM 724 C CA . ALA A 1 99 ? -8.389 33.436 6.349 1.00 86.62 99 ALA A CA 1
ATOM 725 C C . ALA A 1 99 ? -9.898 33.154 6.178 1.00 86.62 99 ALA A C 1
ATOM 727 O O . ALA A 1 99 ? -10.450 32.467 7.040 1.00 86.62 99 ALA A O 1
ATOM 728 N N . PRO A 1 100 ? -10.562 33.501 5.054 1.00 85.00 100 PRO A N 1
ATOM 729 C CA . PRO A 1 100 ? -12.000 33.262 4.893 1.00 85.00 100 PRO A CA 1
ATOM 730 C C . PRO A 1 100 ? -12.404 31.810 4.582 1.00 85.00 100 PRO A C 1
ATOM 732 O O . PRO A 1 100 ? -13.594 31.529 4.486 1.00 85.00 100 PRO A O 1
ATOM 735 N N . ALA A 1 101 ? -11.456 30.894 4.357 1.00 84.19 101 ALA A N 1
ATOM 736 C CA . ALA A 1 101 ? -11.769 29.512 3.989 1.00 84.19 101 ALA A CA 1
ATOM 737 C C . ALA A 1 101 ? -12.255 28.665 5.180 1.00 84.19 101 ALA A C 1
ATOM 739 O O . ALA A 1 101 ? -11.738 28.795 6.292 1.00 84.19 101 ALA A O 1
ATOM 740 N N . ASP A 1 102 ? -13.163 27.717 4.927 1.00 73.44 102 ASP A N 1
ATOM 741 C CA . ASP A 1 102 ? -13.804 26.854 5.942 1.00 73.44 102 ASP A CA 1
ATOM 742 C C . ASP A 1 102 ? -12.892 25.711 6.453 1.00 73.44 102 ASP A C 1
ATOM 744 O O . ASP A 1 102 ? -13.334 24.595 6.715 1.00 73.44 102 ASP A O 1
ATOM 748 N N . GLY A 1 103 ? -11.582 25.952 6.539 1.00 72.75 103 GLY A N 1
ATOM 749 C CA . GLY A 1 103 ? -10.579 24.995 7.021 1.00 72.75 103 GLY A CA 1
ATOM 750 C C . GLY A 1 103 ? -10.088 23.996 5.971 1.00 72.75 103 GLY A C 1
ATOM 751 O O . GLY A 1 103 ? -8.911 23.646 5.988 1.00 72.75 103 GLY A O 1
ATOM 752 N N . ARG A 1 104 ? -10.928 23.583 5.012 1.00 83.00 104 ARG A N 1
ATOM 753 C CA . ARG A 1 104 ? -10.539 22.658 3.931 1.00 83.00 104 ARG A CA 1
ATOM 754 C C . ARG A 1 104 ? -9.639 23.321 2.889 1.00 83.00 104 ARG A C 1
ATOM 756 O O . ARG A 1 104 ? -10.048 24.289 2.244 1.00 83.00 104 ARG A O 1
ATOM 763 N N . ILE A 1 105 ? -8.477 22.714 2.649 1.00 87.12 105 ILE A N 1
ATOM 764 C CA . ILE A 1 105 ? -7.544 23.110 1.590 1.00 87.12 105 ILE A CA 1
ATOM 765 C C . ILE A 1 105 ? -7.053 21.850 0.870 1.00 87.12 105 ILE A C 1
ATOM 767 O O . ILE A 1 105 ? -6.429 20.988 1.485 1.00 87.12 105 ILE A O 1
ATOM 771 N N . ASP A 1 106 ? -7.342 21.737 -0.427 1.00 86.50 106 ASP A N 1
ATOM 772 C CA . ASP A 1 106 ? -6.810 20.665 -1.275 1.00 86.50 106 ASP A CA 1
ATOM 773 C C . ASP A 1 106 ? -5.476 21.144 -1.895 1.00 86.50 106 ASP A C 1
ATOM 775 O O . ASP A 1 106 ? -5.438 22.216 -2.497 1.00 86.50 106 ASP A O 1
ATOM 779 N N . VAL A 1 107 ? -4.392 20.362 -1.790 1.00 87.75 107 VAL A N 1
ATOM 780 C CA . VAL A 1 107 ? -3.075 20.696 -2.379 1.00 87.75 107 VAL A CA 1
ATOM 781 C C . VAL A 1 107 ? -2.747 19.732 -3.520 1.00 87.75 107 VAL A C 1
ATOM 783 O O . VAL A 1 107 ? -2.555 18.535 -3.306 1.00 87.75 107 VAL A O 1
ATOM 786 N N . ILE A 1 108 ? -2.678 20.244 -4.747 1.00 89.25 108 ILE A N 1
ATOM 787 C CA . ILE A 1 108 ? -2.448 19.468 -5.971 1.00 89.25 108 ILE A CA 1
ATOM 788 C C . ILE A 1 108 ? -1.016 19.712 -6.440 1.00 89.25 108 ILE A C 1
ATOM 790 O O . ILE A 1 108 ? -0.675 20.835 -6.803 1.00 89.25 108 ILE A O 1
ATOM 794 N N . LEU A 1 109 ? -0.183 18.670 -6.457 1.00 88.19 109 LEU A N 1
ATOM 795 C CA . LEU A 1 109 ? 1.201 18.768 -6.923 1.00 88.19 109 LEU A CA 1
ATOM 796 C C . LEU A 1 109 ? 1.268 18.548 -8.431 1.00 88.19 109 LEU A C 1
ATOM 798 O O . LEU A 1 109 ? 0.552 17.697 -8.965 1.00 88.19 109 LEU A O 1
ATOM 802 N N . ALA A 1 110 ? 2.136 19.305 -9.103 1.00 86.81 110 ALA A N 1
ATOM 803 C CA . ALA A 1 110 ? 2.296 19.284 -10.558 1.00 86.81 110 ALA A CA 1
ATOM 804 C C . ALA A 1 110 ? 0.934 19.254 -11.291 1.00 86.81 110 ALA A C 1
ATOM 806 O O . ALA A 1 110 ? 0.626 18.277 -11.990 1.00 86.81 110 ALA A O 1
ATOM 807 N N . PRO A 1 111 ? 0.075 20.271 -11.080 1.00 88.62 111 PRO A N 1
ATOM 808 C CA . PRO A 1 111 ? -1.280 20.271 -11.616 1.00 88.62 111 PRO A CA 1
ATOM 809 C C . PRO A 1 111 ? -1.264 20.097 -13.139 1.00 88.62 111 PRO A C 1
ATOM 811 O O . PRO A 1 111 ? -0.436 20.694 -13.830 1.00 88.62 111 PRO A O 1
ATOM 814 N N . GLN A 1 112 ? -2.175 19.277 -13.664 1.00 86.94 112 GLN A N 1
ATOM 815 C CA . GLN A 1 112 ? -2.395 19.182 -15.107 1.00 86.94 112 GLN A CA 1
ATOM 816 C C . GLN A 1 112 ? -2.812 20.557 -15.619 1.00 86.94 112 GLN A C 1
ATOM 818 O O . GLN A 1 112 ? -3.667 21.208 -15.016 1.00 86.94 112 GLN A O 1
ATOM 823 N N . ARG A 1 113 ? -2.206 21.006 -16.715 1.00 87.25 113 ARG A N 1
ATOM 824 C CA . ARG A 1 113 ? -2.543 22.286 -17.336 1.00 87.25 113 ARG A CA 1
ATOM 825 C C . ARG A 1 113 ? -2.119 22.338 -18.792 1.00 87.25 113 ARG A C 1
ATOM 827 O O . ARG A 1 113 ? -1.165 21.678 -19.193 1.00 87.25 113 ARG A O 1
ATOM 834 N N . GLU A 1 114 ? -2.781 23.206 -19.538 1.00 85.06 114 GLU A N 1
ATOM 835 C CA . GLU A 1 114 ? -2.407 23.586 -20.895 1.00 85.06 114 GLU A CA 1
ATOM 836 C C . GLU A 1 114 ? -2.293 25.116 -20.956 1.00 85.06 114 GLU A C 1
ATOM 838 O O . GLU A 1 114 ? -3.288 25.839 -21.051 1.00 85.06 114 GLU A O 1
ATOM 843 N N . GLY A 1 115 ? -1.064 25.624 -20.818 1.00 84.69 115 GLY A N 1
ATOM 844 C CA . GLY A 1 115 ? -0.813 27.050 -20.602 1.00 84.69 115 GLY A CA 1
ATOM 845 C C . GLY A 1 115 ? -1.393 27.525 -19.266 1.00 84.69 115 GLY A C 1
ATOM 846 O O . GLY A 1 115 ? -0.968 27.062 -18.202 1.00 84.69 115 GLY A O 1
ATOM 847 N N . ASP A 1 116 ? -2.374 28.423 -19.348 1.00 82.75 116 ASP A N 1
ATOM 848 C CA . ASP A 1 116 ? -3.081 29.018 -18.203 1.00 82.75 116 ASP A CA 1
ATOM 849 C C . ASP A 1 116 ? -4.406 28.298 -17.882 1.00 82.75 116 ASP A C 1
ATOM 851 O O . ASP A 1 116 ? -5.167 28.744 -17.023 1.00 82.75 116 ASP A O 1
ATOM 855 N N . TRP A 1 117 ? -4.725 27.221 -18.608 1.00 87.69 117 TRP A N 1
ATOM 856 C CA . TRP A 1 117 ? -5.963 26.458 -18.456 1.00 87.69 117 TRP A CA 1
ATOM 857 C C . TRP A 1 117 ? -5.750 25.200 -17.607 1.00 87.69 117 TRP A C 1
ATOM 859 O O . TRP A 1 117 ? -4.823 24.431 -17.862 1.00 87.69 117 TRP A O 1
ATOM 869 N N . PHE A 1 118 ? -6.632 24.973 -16.631 1.00 88.56 118 PHE A N 1
ATOM 870 C CA . PHE A 1 118 ? -6.586 23.853 -15.685 1.00 88.56 118 PHE A CA 1
ATOM 871 C C . PHE A 1 118 ? -7.880 23.026 -15.757 1.00 88.56 118 PHE A C 1
ATOM 873 O O . PHE A 1 118 ? -8.950 23.593 -15.514 1.00 88.56 118 PHE A O 1
ATOM 880 N N . PRO A 1 119 ? -7.834 21.706 -16.023 1.00 89.12 119 PRO A N 1
ATOM 881 C CA . PRO A 1 119 ? -9.021 20.858 -16.029 1.00 89.12 119 PRO A CA 1
ATOM 882 C C . PRO A 1 119 ? -9.616 20.765 -14.619 1.00 89.12 119 PRO A C 1
ATOM 884 O O . PRO A 1 119 ? -8.893 20.607 -13.629 1.00 89.12 119 PRO A O 1
ATOM 887 N N . TYR A 1 120 ? -10.942 20.870 -14.509 1.00 88.56 120 TYR A N 1
ATOM 888 C CA . TYR A 1 120 ? -11.591 20.940 -13.199 1.00 88.56 120 TYR A CA 1
ATOM 889 C C . TYR A 1 120 ? -12.905 20.155 -13.098 1.00 88.56 120 TYR A C 1
ATOM 891 O O . TYR A 1 120 ? -13.150 19.534 -12.063 1.00 88.56 120 TYR A O 1
ATOM 899 N N . TRP A 1 121 ? -13.720 20.106 -14.148 1.00 89.25 121 TRP A N 1
ATOM 900 C CA . TRP A 1 121 ? -14.931 19.288 -14.224 1.00 89.25 121 TRP A CA 1
ATOM 901 C C . TRP A 1 121 ? -14.872 18.324 -15.404 1.00 89.25 121 TRP A C 1
ATOM 903 O O . TRP A 1 121 ? -14.280 18.614 -16.442 1.00 89.25 121 TRP A O 1
ATOM 913 N N . GLU A 1 122 ? -15.548 17.193 -15.261 1.00 87.44 122 GLU A N 1
ATOM 914 C CA . GLU A 1 122 ? -15.841 16.297 -16.374 1.00 87.44 122 GLU A CA 1
ATOM 915 C C . GLU A 1 122 ? -17.110 16.780 -17.092 1.00 87.44 122 GLU A C 1
ATOM 917 O O . GLU A 1 122 ? -18.139 17.011 -16.454 1.00 87.44 122 GLU A O 1
ATOM 922 N N . VAL A 1 123 ? -17.057 16.941 -18.417 1.00 86.25 123 VAL A N 1
ATOM 923 C CA . VAL A 1 123 ? -18.185 17.458 -19.214 1.00 86.25 123 VAL A CA 1
ATOM 924 C C . VAL A 1 123 ? -19.367 16.493 -19.185 1.00 86.25 123 VAL A C 1
ATOM 926 O O . VAL A 1 123 ? -20.507 16.930 -19.041 1.00 86.25 123 VAL A O 1
ATOM 929 N N . SER A 1 124 ? -19.094 15.189 -19.281 1.00 83.31 124 SER A N 1
ATOM 930 C CA . SER A 1 124 ? -20.111 14.132 -19.359 1.00 83.31 124 SER A CA 1
ATOM 931 C C . SER A 1 124 ? -20.990 14.061 -18.104 1.00 83.31 124 SER A C 1
ATOM 933 O O . SER A 1 124 ? -22.188 13.794 -18.195 1.00 83.31 124 SER A O 1
ATOM 935 N N . SER A 1 125 ? -20.403 14.308 -16.930 1.00 82.62 125 SER A N 1
ATOM 936 C CA . SER A 1 125 ? -21.064 14.141 -15.635 1.00 82.62 125 SER A CA 1
ATOM 937 C C . SER A 1 125 ? -21.346 15.463 -14.918 1.00 82.62 125 SER A C 1
ATOM 939 O O . SER A 1 125 ? -22.099 15.479 -13.941 1.00 82.62 125 SER A O 1
ATOM 941 N N . GLY A 1 126 ? -20.718 16.562 -15.350 1.00 82.00 126 GLY A N 1
ATOM 942 C CA . GLY A 1 126 ? -20.710 17.849 -14.650 1.00 82.00 126 GLY A CA 1
ATOM 943 C C . GLY A 1 126 ? -20.032 17.791 -13.277 1.00 82.00 126 GLY A C 1
ATOM 944 O O . GLY A 1 126 ? -20.087 18.755 -12.511 1.00 82.00 126 GLY A O 1
ATOM 945 N N . ARG A 1 127 ? -19.415 16.657 -12.917 1.00 83.19 127 ARG A N 1
ATOM 946 C CA . ARG A 1 127 ? -18.814 16.461 -11.599 1.00 83.19 127 ARG A CA 1
ATOM 947 C C . ARG A 1 127 ? -17.432 17.089 -11.560 1.00 83.19 127 ARG A C 1
ATOM 949 O O . ARG A 1 127 ? -16.648 16.978 -12.501 1.00 83.19 127 ARG A O 1
ATOM 956 N N . LYS A 1 128 ? -17.117 17.703 -10.418 1.00 86.12 128 LYS A N 1
ATOM 957 C CA . LYS A 1 128 ? -15.759 18.149 -10.108 1.00 86.12 128 LYS A CA 1
ATOM 958 C C . LYS A 1 128 ? -14.817 16.943 -10.125 1.00 86.12 128 LYS A C 1
ATOM 960 O O . LYS A 1 128 ? -15.077 15.934 -9.466 1.00 86.12 128 LYS A O 1
ATOM 965 N N . MET A 1 129 ? -13.701 17.080 -10.827 1.00 85.88 129 MET A N 1
ATOM 966 C CA . MET A 1 129 ? -12.636 16.090 -10.851 1.00 85.88 129 MET A CA 1
ATOM 967 C C . MET A 1 129 ? -11.975 15.988 -9.475 1.00 85.88 129 MET A C 1
ATOM 969 O O . MET A 1 129 ? -11.662 16.991 -8.825 1.00 85.88 129 MET A O 1
ATOM 973 N N . ALA A 1 130 ? -11.719 14.758 -9.028 1.00 82.88 130 ALA A N 1
ATOM 974 C CA . ALA A 1 130 ? -10.955 14.551 -7.804 1.00 82.88 130 ALA A CA 1
ATOM 975 C C . ALA A 1 130 ? -9.543 15.159 -7.955 1.00 82.88 130 ALA A C 1
ATOM 977 O O . ALA A 1 130 ? -8.968 15.068 -9.041 1.00 82.88 130 ALA A O 1
ATOM 978 N N . PRO A 1 131 ? -8.956 15.746 -6.892 1.00 83.06 131 PRO A N 1
ATOM 979 C CA . PRO A 1 131 ? -7.613 16.337 -6.934 1.00 83.06 131 PRO A CA 1
ATOM 980 C C . PRO A 1 131 ? -6.542 15.451 -7.599 1.00 83.06 131 PRO A C 1
ATOM 982 O O . PRO A 1 131 ? -5.752 15.953 -8.388 1.00 83.06 131 PRO A O 1
ATOM 985 N N . GLN A 1 132 ? -6.579 14.130 -7.378 1.00 79.81 132 GLN A N 1
ATOM 986 C CA . GLN A 1 132 ? -5.655 13.167 -8.001 1.00 79.81 132 GLN A CA 1
ATOM 987 C C . GLN A 1 132 ? -5.675 13.171 -9.532 1.00 79.81 132 GLN A C 1
ATOM 989 O O . GLN A 1 132 ? -4.637 13.011 -10.160 1.00 79.81 132 GLN A O 1
ATOM 994 N N . PHE A 1 133 ? -6.849 13.371 -10.136 1.00 84.06 133 PHE A N 1
ATOM 995 C CA . PHE A 1 133 ? -7.005 13.408 -11.591 1.00 84.06 133 PHE A CA 1
ATOM 996 C C . PHE A 1 133 ? -6.652 14.777 -12.171 1.00 84.06 133 PHE A C 1
ATOM 998 O O . PHE A 1 133 ? -6.601 14.927 -13.382 1.00 84.06 133 PHE A O 1
ATOM 1005 N N . ARG A 1 134 ? -6.406 15.767 -11.308 1.00 87.19 134 ARG A N 1
ATOM 1006 C CA . ARG A 1 134 ? -5.945 17.106 -11.678 1.00 87.19 134 ARG A CA 1
ATOM 1007 C C . ARG A 1 134 ? -4.429 17.255 -11.516 1.00 87.19 134 ARG A C 1
ATOM 1009 O O . ARG A 1 134 ? -3.926 18.360 -11.660 1.00 87.19 134 ARG A O 1
ATOM 1016 N N . SER A 1 135 ? -3.701 16.169 -11.240 1.00 85.56 135 SER A N 1
ATOM 1017 C CA . SER A 1 135 ? -2.234 16.120 -11.162 1.00 85.56 135 SER A CA 1
ATOM 1018 C C . SER A 1 135 ? -1.633 15.352 -12.343 1.00 85.56 135 SER A C 1
ATOM 1020 O O . SER A 1 135 ? -2.221 14.387 -12.835 1.00 85.56 135 SER A O 1
ATOM 1022 N N . SER A 1 136 ? -0.447 15.757 -12.798 1.00 82.50 136 SER A N 1
ATOM 1023 C CA . SER A 1 136 ? 0.306 15.128 -13.895 1.00 82.50 136 SER A CA 1
ATOM 1024 C C . SER A 1 136 ? 1.049 13.859 -13.445 1.00 82.50 136 SER A C 1
ATOM 1026 O O . SER A 1 136 ? 2.212 13.657 -13.777 1.00 82.50 136 SER A O 1
ATOM 1028 N N . GLY A 1 137 ? 0.401 13.018 -12.633 1.00 67.12 137 GLY A N 1
ATOM 1029 C CA . GLY A 1 137 ? 0.953 11.748 -12.143 1.00 67.12 137 GLY A CA 1
ATOM 1030 C C . GLY A 1 137 ? 1.832 11.838 -10.889 1.00 67.12 137 GLY A C 1
ATOM 1031 O O . GLY A 1 137 ? 2.126 10.804 -10.302 1.00 67.12 137 GLY A O 1
ATOM 1032 N N . VAL A 1 138 ? 2.193 13.043 -10.429 1.00 66.44 138 VAL A N 1
ATOM 1033 C CA . VAL A 1 138 ? 2.937 13.253 -9.165 1.00 66.44 138 VAL A CA 1
ATOM 1034 C C . VAL A 1 138 ? 2.033 13.043 -7.942 1.00 66.44 138 VAL A C 1
ATOM 1036 O O . VAL A 1 138 ? 2.495 12.669 -6.868 1.00 66.44 138 VAL A O 1
ATOM 1039 N N . GLY A 1 139 ? 0.723 13.236 -8.117 1.00 63.81 139 GLY A N 1
ATOM 1040 C CA . GLY A 1 139 ? -0.289 13.052 -7.086 1.00 63.81 139 GLY A CA 1
ATOM 1041 C C . GLY A 1 139 ? -0.740 14.365 -6.444 1.00 63.81 139 GLY A C 1
ATOM 1042 O O . GLY A 1 139 ? -0.562 15.463 -6.963 1.00 63.81 139 GLY A O 1
ATOM 1043 N N . TYR A 1 140 ? -1.396 14.248 -5.301 1.00 70.38 140 TYR A N 1
ATOM 1044 C CA . TYR A 1 140 ? -1.893 15.370 -4.513 1.00 70.38 140 TYR A CA 1
ATOM 1045 C C . TYR A 1 140 ? -1.651 15.041 -3.045 1.00 70.38 140 TYR A C 1
ATOM 1047 O O . TYR A 1 140 ? -1.715 13.871 -2.657 1.00 70.38 140 TYR A O 1
ATOM 1055 N N . LEU A 1 141 ? -1.348 16.044 -2.227 1.00 62.94 141 LEU A N 1
ATOM 1056 C CA . LEU A 1 141 ? -1.157 15.815 -0.802 1.00 62.94 141 LEU A CA 1
ATOM 1057 C C . LEU A 1 141 ? -2.535 15.740 -0.152 1.00 62.94 141 LEU A C 1
ATOM 1059 O O . LEU A 1 141 ? -3.226 16.742 0.021 1.00 62.94 141 LEU A O 1
ATOM 1063 N N . ARG A 1 142 ? -2.939 14.517 0.184 1.00 59.81 142 ARG A N 1
ATOM 1064 C CA . ARG A 1 142 ? -4.016 14.236 1.130 1.00 59.81 142 ARG A CA 1
ATOM 1065 C C . ARG A 1 142 ? -3.384 13.490 2.289 1.00 59.81 142 ARG A C 1
ATOM 1067 O O . ARG A 1 142 ? -3.414 12.263 2.326 1.00 59.81 142 ARG A O 1
ATOM 1074 N N . LEU A 1 143 ? -2.711 14.230 3.169 1.00 52.00 143 LEU A N 1
ATOM 1075 C CA . LEU A 1 143 ? -2.232 13.688 4.438 1.00 52.00 143 LEU A CA 1
ATOM 1076 C C . LEU A 1 143 ? -3.481 13.310 5.250 1.00 52.00 143 LEU A C 1
ATOM 1078 O O . LEU A 1 143 ? -4.093 14.159 5.891 1.00 52.00 143 LEU A O 1
ATOM 1082 N N . ALA A 1 144 ? -3.896 12.047 5.118 1.00 49.16 144 ALA A N 1
ATOM 1083 C CA . ALA A 1 144 ? -5.102 11.462 5.705 1.00 49.16 144 ALA A CA 1
ATOM 1084 C C . ALA A 1 144 ? -6.418 12.212 5.379 1.00 49.16 144 ALA A C 1
ATOM 1086 O O . ALA A 1 144 ? -6.455 13.223 4.675 1.00 49.16 144 ALA A O 1
ATOM 1087 N N . ASP A 1 145 ? -7.549 11.682 5.845 1.00 53.28 145 ASP A N 1
ATOM 1088 C CA . ASP A 1 145 ? -8.860 12.328 5.695 1.00 53.28 145 ASP A CA 1
ATOM 1089 C C . ASP A 1 145 ? -8.960 13.682 6.435 1.00 53.28 145 ASP A C 1
ATOM 1091 O O . ASP A 1 145 ? -9.885 14.460 6.179 1.00 53.28 145 ASP A O 1
ATOM 1095 N N . ASP A 1 146 ? -7.962 14.021 7.256 1.00 63.78 146 ASP A N 1
ATOM 1096 C CA . ASP A 1 146 ? -7.945 15.209 8.106 1.00 63.78 146 ASP A CA 1
ATOM 1097 C C . ASP A 1 146 ? -7.618 16.506 7.360 1.00 63.78 146 ASP A C 1
ATOM 1099 O O . ASP A 1 146 ? -8.254 17.517 7.643 1.00 63.78 146 ASP A O 1
ATOM 1103 N N . MET A 1 147 ? -6.753 16.520 6.334 1.00 65.69 147 MET A N 1
ATOM 1104 C CA . MET A 1 147 ? -6.537 17.738 5.515 1.00 65.69 147 MET A CA 1
ATOM 1105 C C . MET A 1 147 ? -7.819 18.215 4.811 1.00 65.69 147 MET A C 1
ATOM 1107 O O . MET A 1 147 ? -8.032 19.411 4.601 1.00 65.69 147 MET A O 1
ATOM 1111 N N . GLY A 1 148 ? -8.713 17.278 4.480 1.00 67.44 148 GLY A N 1
ATOM 1112 C CA . GLY A 1 148 ? -10.009 17.588 3.878 1.00 67.44 148 GLY A CA 1
ATOM 1113 C C . GLY A 1 148 ? -10.950 18.355 4.814 1.00 67.44 148 GLY A C 1
ATOM 1114 O O . GLY A 1 148 ? -11.898 18.975 4.336 1.00 67.44 148 GLY A O 1
ATOM 1115 N N . LYS A 1 149 ? -10.693 18.329 6.126 1.00 73.88 149 LYS A N 1
ATOM 1116 C CA . LYS A 1 149 ? -11.486 19.005 7.163 1.00 73.88 149 LYS A CA 1
ATOM 1117 C C . LYS A 1 149 ? -10.706 20.122 7.870 1.00 73.88 149 LYS A C 1
ATOM 1119 O O . LYS A 1 149 ? -11.307 21.103 8.292 1.00 73.88 149 LYS A O 1
ATOM 1124 N N . TYR A 1 150 ? -9.384 19.994 7.936 1.00 80.75 150 TYR A N 1
ATOM 1125 C CA . TYR A 1 150 ? -8.473 20.805 8.740 1.00 80.75 150 TYR A CA 1
ATOM 1126 C C . TYR A 1 150 ? -7.226 21.262 7.964 1.00 80.75 150 TYR A C 1
ATOM 1128 O O . TYR A 1 150 ? -6.168 21.459 8.548 1.00 80.75 150 TYR A O 1
ATOM 1136 N N . GLY A 1 151 ? -7.311 21.426 6.643 1.00 83.31 151 GLY A N 1
ATOM 1137 C CA . GLY A 1 151 ? -6.188 21.808 5.774 1.00 83.31 151 GLY A CA 1
ATOM 1138 C C . GLY A 1 151 ? -5.371 23.016 6.253 1.00 83.31 151 GLY A C 1
ATOM 1139 O O . GLY A 1 151 ? -4.151 23.000 6.125 1.00 83.31 151 GLY A O 1
ATOM 1140 N N . LYS A 1 152 ? -6.002 24.022 6.876 1.00 86.44 152 LYS A N 1
ATOM 1141 C CA . LYS A 1 152 ? -5.291 25.165 7.488 1.00 86.44 152 LYS A CA 1
ATOM 1142 C C . LYS A 1 152 ? -4.310 24.762 8.593 1.00 86.44 152 LYS A C 1
ATOM 1144 O O . LYS A 1 152 ? -3.261 25.384 8.709 1.00 86.44 152 LYS A O 1
ATOM 1149 N N . CYS A 1 153 ? -4.599 23.699 9.340 1.00 85.31 153 CYS A N 1
ATOM 1150 C CA . CYS A 1 153 ? -3.743 23.217 10.423 1.00 85.31 153 CYS A CA 1
ATOM 1151 C C . CYS A 1 153 ? -2.416 22.610 9.944 1.00 85.31 153 CYS A C 1
ATOM 1153 O O . CYS A 1 153 ? -1.552 22.308 10.762 1.00 85.31 153 CYS A O 1
ATOM 1155 N N . PHE A 1 154 ? -2.256 22.429 8.631 1.00 83.94 154 PHE A N 1
ATOM 1156 C CA . PHE A 1 154 ? -1.051 21.890 8.000 1.00 83.94 154 PHE A CA 1
ATOM 1157 C C . PHE A 1 154 ? -0.240 22.956 7.257 1.00 83.94 154 PHE A C 1
ATOM 1159 O O . PHE A 1 154 ? 0.777 22.633 6.650 1.00 83.94 154 PHE A O 1
ATOM 1166 N N . LEU A 1 155 ? -0.689 24.214 7.266 1.00 87.19 155 LEU A N 1
ATOM 1167 C CA . LEU A 1 155 ? 0.001 25.316 6.609 1.00 87.19 155 LEU A CA 1
ATOM 1168 C C . LEU A 1 155 ? 0.693 26.182 7.652 1.00 87.19 155 LEU A C 1
ATOM 1170 O O . LEU A 1 155 ? 0.079 26.587 8.635 1.00 87.19 155 LEU A O 1
ATOM 1174 N N . SER A 1 156 ? 1.959 26.481 7.398 1.00 86.38 156 SER A N 1
ATOM 1175 C CA . SER A 1 156 ? 2.784 27.378 8.198 1.00 86.38 156 SER A CA 1
ATOM 1176 C C . SER A 1 156 ? 3.402 28.434 7.285 1.00 86.38 156 SER A C 1
ATOM 1178 O O . SER A 1 156 ? 3.671 28.167 6.111 1.00 86.38 156 SER A O 1
ATOM 1180 N N . VAL A 1 157 ? 3.602 29.635 7.824 1.00 86.81 157 VAL A N 1
ATOM 1181 C CA . VAL A 1 157 ? 4.242 30.770 7.136 1.00 86.81 157 VAL A CA 1
ATOM 1182 C C . VAL A 1 157 ? 5.630 31.094 7.693 1.00 86.81 157 VAL A C 1
ATOM 1184 O O . VAL A 1 157 ? 6.319 31.956 7.159 1.00 86.81 157 VAL A O 1
ATOM 1187 N N . ASP A 1 158 ? 6.050 30.396 8.745 1.00 81.06 158 ASP A N 1
ATOM 1188 C CA . ASP A 1 158 ? 7.267 30.650 9.518 1.00 81.06 158 ASP A CA 1
ATOM 1189 C C . ASP A 1 158 ? 8.103 29.371 9.707 1.00 81.06 158 ASP A C 1
ATOM 1191 O O . ASP A 1 158 ? 8.745 29.158 10.735 1.00 81.06 158 ASP A O 1
ATOM 1195 N N . GLY A 1 159 ? 8.093 28.494 8.697 1.00 75.25 159 GLY A N 1
ATOM 1196 C CA . GLY A 1 159 ? 8.928 27.288 8.680 1.00 75.25 159 GLY A CA 1
ATOM 1197 C C . GLY A 1 159 ? 8.505 26.215 9.689 1.00 75.25 159 GLY A C 1
ATOM 1198 O O . GLY A 1 159 ? 9.326 25.397 10.096 1.00 75.25 159 GLY A O 1
ATOM 1199 N N . GLY A 1 160 ? 7.235 26.213 10.093 1.00 75.31 160 GLY A N 1
ATOM 1200 C CA . GLY A 1 160 ? 6.636 25.250 11.018 1.00 75.31 160 GLY A CA 1
ATOM 1201 C C . GLY A 1 160 ? 6.565 25.722 12.471 1.00 75.31 160 GLY A C 1
ATOM 1202 O O . GLY A 1 160 ? 6.059 24.973 13.306 1.00 75.31 160 GLY A O 1
ATOM 1203 N N . ALA A 1 161 ? 7.045 26.928 12.797 1.00 74.44 161 ALA A N 1
ATOM 1204 C CA . ALA A 1 161 ? 7.004 27.436 14.170 1.00 74.44 161 ALA A CA 1
ATOM 1205 C C . ALA A 1 161 ? 5.565 27.722 14.643 1.00 74.44 161 ALA A C 1
ATOM 1207 O O . ALA A 1 161 ? 5.223 27.422 15.788 1.00 74.44 161 ALA A O 1
ATOM 1208 N N . THR A 1 162 ? 4.706 28.213 13.751 1.00 80.50 162 THR A N 1
ATOM 1209 C CA . THR A 1 162 ? 3.263 28.379 13.946 1.00 80.50 162 THR A CA 1
ATOM 1210 C C . THR A 1 162 ? 2.486 27.878 12.728 1.00 80.50 162 THR A C 1
ATOM 1212 O O . THR A 1 162 ? 3.022 27.727 11.627 1.00 80.50 162 THR A O 1
ATOM 1215 N N . PHE A 1 163 ? 1.203 27.575 12.927 1.00 86.00 163 PHE A N 1
ATOM 1216 C CA . PHE A 1 163 ? 0.305 27.082 11.881 1.00 86.00 163 PHE A CA 1
ATOM 1217 C C . PHE A 1 163 ? -0.911 27.997 11.754 1.00 86.00 163 PHE A C 1
ATOM 1219 O O . PHE A 1 163 ? -1.319 28.632 12.723 1.00 86.00 163 PHE A O 1
ATOM 1226 N N . LEU A 1 164 ? -1.520 28.040 10.565 1.00 85.44 164 LEU A N 1
ATOM 1227 C CA . LEU A 1 164 ? -2.657 28.929 10.283 1.00 85.44 164 LEU A CA 1
ATOM 1228 C C . LEU A 1 164 ? -3.929 28.582 11.080 1.00 85.44 164 LEU A C 1
ATOM 1230 O O . LEU A 1 164 ? -4.867 29.378 11.114 1.00 85.44 164 LEU A O 1
ATOM 1234 N N . ASP A 1 165 ? -4.006 27.382 11.660 1.00 83.75 165 ASP A N 1
ATOM 1235 C CA . ASP A 1 165 ? -5.087 26.963 12.552 1.00 83.75 165 ASP A CA 1
ATOM 1236 C C . ASP A 1 165 ? -4.592 25.853 13.497 1.00 83.75 165 ASP A C 1
ATOM 1238 O O . ASP A 1 165 ? -3.858 24.956 13.089 1.00 83.75 165 ASP A O 1
ATOM 1242 N N . ASP A 1 166 ? -5.042 25.862 14.748 1.00 76.81 166 ASP A N 1
ATOM 1243 C CA . ASP A 1 166 ? -4.726 24.845 15.757 1.00 76.81 166 ASP A CA 1
ATOM 1244 C C . ASP A 1 166 ? -5.930 23.968 16.127 1.00 76.81 166 ASP A C 1
ATOM 1246 O O . ASP A 1 166 ? -5.787 23.017 16.891 1.00 76.81 166 ASP A O 1
ATOM 1250 N N . ARG A 1 167 ? -7.126 24.226 15.584 1.00 71.06 167 ARG A N 1
ATOM 1251 C CA . ARG A 1 167 ? -8.378 23.547 15.980 1.00 71.06 167 ARG A CA 1
ATOM 1252 C C . ARG A 1 167 ? -8.368 22.029 15.815 1.00 71.06 167 ARG A C 1
ATOM 1254 O O . ARG A 1 167 ? -9.060 21.351 16.567 1.00 71.06 167 ARG A O 1
ATOM 1261 N N . ALA A 1 168 ? -7.610 21.491 14.861 1.00 61.41 168 ALA A N 1
ATOM 1262 C CA . ALA A 1 168 ? -7.449 20.041 14.710 1.00 61.41 168 ALA A CA 1
ATOM 1263 C C . ALA A 1 168 ? -6.685 19.394 15.875 1.00 61.41 168 ALA A C 1
ATOM 1265 O O . ALA A 1 168 ? -6.817 18.197 16.098 1.00 61.41 168 ALA A O 1
ATOM 1266 N N . PHE A 1 169 ? -5.908 20.192 16.610 1.00 64.25 169 PHE A N 1
ATOM 1267 C CA . PHE A 1 169 ? -4.995 19.755 17.664 1.00 64.25 169 PHE A CA 1
ATOM 1268 C C . PHE A 1 169 ? -5.361 20.328 19.045 1.00 64.25 169 PHE A C 1
ATOM 1270 O O . PHE A 1 169 ? -4.894 19.832 20.065 1.00 64.25 169 PHE A O 1
ATOM 1277 N N . ALA A 1 170 ? -6.238 21.335 19.103 1.00 57.53 170 ALA A N 1
ATOM 1278 C CA . ALA A 1 170 ? -6.699 21.973 20.338 1.00 57.53 170 ALA A CA 1
ATOM 1279 C C . ALA A 1 170 ? -7.574 21.063 21.231 1.00 57.53 170 ALA A C 1
ATOM 1281 O O . ALA A 1 170 ? -7.806 21.392 22.390 1.00 57.53 170 ALA A O 1
ATOM 1282 N N . GLY A 1 171 ? -8.052 19.923 20.715 1.00 47.16 171 GLY A N 1
ATOM 1283 C CA . GLY A 1 171 ? -8.927 18.985 21.433 1.00 47.16 171 GLY A CA 1
ATOM 1284 C C . GLY A 1 171 ? -8.224 17.853 22.195 1.00 47.16 171 GLY A C 1
ATOM 1285 O O . GLY A 1 171 ? -8.886 17.146 22.948 1.00 47.16 171 GLY A O 1
ATOM 1286 N N . GLU A 1 172 ? -6.908 17.662 22.053 1.00 43.00 172 GLU A N 1
ATOM 1287 C CA . GLU A 1 172 ? -6.217 16.527 22.701 1.00 43.00 172 GLU A CA 1
ATOM 1288 C C . GLU A 1 172 ? -5.761 16.804 24.146 1.00 43.00 172 GLU A C 1
ATOM 1290 O O . GLU A 1 172 ? -5.386 15.872 24.856 1.00 43.00 172 GLU A O 1
ATOM 1295 N N . ALA A 1 173 ? -5.833 18.053 24.624 1.00 40.06 173 ALA A N 1
ATOM 1296 C CA . ALA A 1 173 ? -5.389 18.406 25.976 1.00 40.06 173 ALA A CA 1
ATOM 1297 C C . ALA A 1 173 ? -6.497 18.406 27.053 1.00 40.06 173 ALA A C 1
ATOM 1299 O O . ALA A 1 173 ? -6.162 18.255 28.226 1.00 40.06 173 ALA A O 1
ATOM 1300 N N . GLU A 1 174 ? -7.791 18.526 26.714 1.00 35.03 174 GLU A N 1
ATOM 1301 C CA . GLU A 1 174 ? -8.855 18.635 27.740 1.00 35.03 174 GLU A CA 1
ATOM 1302 C C . GLU A 1 174 ? -10.198 17.934 27.457 1.00 35.03 174 GLU A C 1
ATOM 1304 O O . GLU A 1 174 ? -11.021 17.849 28.371 1.00 35.03 174 GLU A O 1
ATOM 1309 N N . GLU A 1 175 ? -10.448 17.334 26.288 1.00 32.31 175 GLU A N 1
ATOM 1310 C CA . GLU A 1 175 ? -11.718 16.623 26.069 1.00 32.31 175 GLU A CA 1
ATOM 1311 C C . GLU A 1 175 ? -11.641 15.147 26.472 1.00 32.31 175 GLU A C 1
ATOM 1313 O O . GLU A 1 175 ? -11.420 14.216 25.697 1.00 32.31 175 GLU A O 1
ATOM 1318 N N . GLN A 1 176 ? -11.892 14.957 27.763 1.00 32.34 176 GLN A N 1
ATOM 1319 C CA . GLN A 1 176 ? -12.424 13.740 28.349 1.00 32.34 176 GLN A CA 1
ATOM 1320 C C . GLN A 1 176 ? -13.577 13.214 27.473 1.00 32.34 176 GLN A C 1
ATOM 1322 O O . GLN A 1 176 ? -14.675 13.770 27.476 1.00 32.34 176 GLN A O 1
ATOM 1327 N N . TRP A 1 177 ? -13.324 12.132 26.729 1.00 27.95 177 TRP A N 1
ATOM 1328 C CA . TRP A 1 177 ? -14.341 11.348 26.029 1.00 27.95 177 TRP A CA 1
ATOM 1329 C C . TRP A 1 177 ? -15.475 10.990 27.000 1.00 27.95 177 TRP A C 1
ATOM 1331 O O . TRP A 1 177 ? -15.388 10.024 27.759 1.00 27.95 177 TRP A O 1
ATOM 1341 N N . SER A 1 178 ? -16.551 11.772 26.976 1.00 28.72 178 SER A N 1
ATOM 1342 C CA . SER A 1 178 ? -17.844 11.371 27.516 1.00 28.72 178 SER A CA 1
ATOM 1343 C C . SER A 1 178 ? -18.632 10.732 26.371 1.00 28.72 178 SER A C 1
ATOM 1345 O O . SER A 1 178 ? -18.836 11.387 25.346 1.00 28.72 178 SER A O 1
ATOM 1347 N N . PRO A 1 179 ? -19.052 9.460 26.487 1.00 37.56 179 PRO A N 1
ATOM 1348 C CA . PRO A 1 179 ? -19.855 8.806 25.465 1.00 37.56 179 PRO A CA 1
ATOM 1349 C C . PRO A 1 179 ? -21.171 9.552 25.241 1.00 37.56 179 PRO A C 1
ATOM 1351 O O . PRO A 1 179 ? -21.886 9.882 26.185 1.00 37.56 179 PRO A O 1
ATOM 1354 N N . ILE A 1 180 ? -21.485 9.784 23.969 1.00 34.62 180 ILE A N 1
ATOM 1355 C CA . ILE A 1 180 ? -22.783 10.249 23.489 1.00 34.62 180 ILE A CA 1
ATOM 1356 C C . ILE A 1 180 ? -23.851 9.248 23.939 1.00 34.62 180 ILE A C 1
ATOM 1358 O O . ILE A 1 180 ? -23.929 8.140 23.406 1.00 34.62 180 ILE A O 1
ATOM 1362 N N . ASP A 1 181 ? -24.694 9.661 24.883 1.00 32.38 181 ASP A N 1
ATOM 1363 C CA . ASP A 1 181 ? -25.989 9.036 25.106 1.00 32.38 181 ASP A CA 1
ATOM 1364 C C . ASP A 1 181 ? -27.023 9.647 24.155 1.00 32.38 181 ASP A C 1
ATOM 1366 O O . ASP A 1 181 ? -27.276 10.850 24.131 1.00 32.38 181 ASP A O 1
ATOM 1370 N N . ALA A 1 182 ? -27.591 8.745 23.360 1.00 33.25 182 ALA A N 1
ATOM 1371 C CA . ALA A 1 182 ? -29.001 8.633 23.029 1.00 33.25 182 ALA A CA 1
ATOM 1372 C C . ALA A 1 182 ? -29.804 9.916 22.746 1.00 33.25 182 ALA A C 1
ATOM 1374 O O . ALA A 1 182 ? -30.188 10.687 23.625 1.00 33.25 182 ALA A O 1
ATOM 1375 N N . GLY A 1 183 ? -30.302 9.990 21.511 1.00 37.00 183 GLY A N 1
ATOM 1376 C CA . GLY A 1 183 ? -31.559 10.677 21.262 1.00 37.00 183 GLY A CA 1
ATOM 1377 C C . GLY A 1 183 ? -32.676 10.104 22.143 1.00 37.00 183 GLY A C 1
ATOM 1378 O O . GLY A 1 183 ? -33.035 8.933 22.028 1.00 37.00 183 GLY A O 1
ATOM 1379 N N . ARG A 1 184 ? -33.293 10.949 22.974 1.00 32.38 184 ARG A N 1
ATOM 1380 C CA . ARG A 1 184 ? -34.655 10.726 23.467 1.00 32.38 184 ARG A CA 1
ATOM 1381 C C . ARG A 1 184 ? -35.352 12.057 23.733 1.00 32.38 184 ARG A C 1
ATOM 1383 O O . ARG A 1 184 ? -34.821 12.949 24.382 1.00 32.38 184 ARG A O 1
ATOM 1390 N N . ARG A 1 185 ? -36.549 12.176 23.162 1.00 40.84 185 ARG A N 1
ATOM 1391 C CA . ARG A 1 185 ? -37.462 13.318 23.260 1.00 40.84 185 ARG A CA 1
ATOM 1392 C C . ARG A 1 185 ? -37.968 13.506 24.695 1.00 40.84 185 ARG A C 1
ATOM 1394 O O . ARG A 1 185 ? -38.354 12.526 25.318 1.00 40.84 185 ARG A O 1
ATOM 1401 N N . GLY A 1 186 ? -38.135 14.769 25.086 1.00 32.69 186 GLY A N 1
ATOM 1402 C CA . GLY A 1 186 ? -39.404 15.279 25.616 1.00 32.69 186 GLY A CA 1
ATOM 1403 C C . GLY A 1 186 ? -39.713 15.128 27.112 1.00 32.69 186 GLY A C 1
ATOM 1404 O O . GLY A 1 186 ? -40.118 14.063 27.558 1.00 32.69 186 GLY A O 1
ATOM 1405 N N . ALA A 1 187 ? -39.743 16.298 27.760 1.00 30.17 187 ALA A N 1
ATOM 1406 C CA . ALA A 1 187 ? -40.610 16.738 28.866 1.00 30.17 187 ALA A CA 1
ATOM 1407 C C . ALA A 1 187 ? -40.133 16.583 30.335 1.00 30.17 187 ALA A C 1
ATOM 1409 O O . ALA A 1 187 ? -39.377 15.668 30.652 1.00 30.17 187 ALA A O 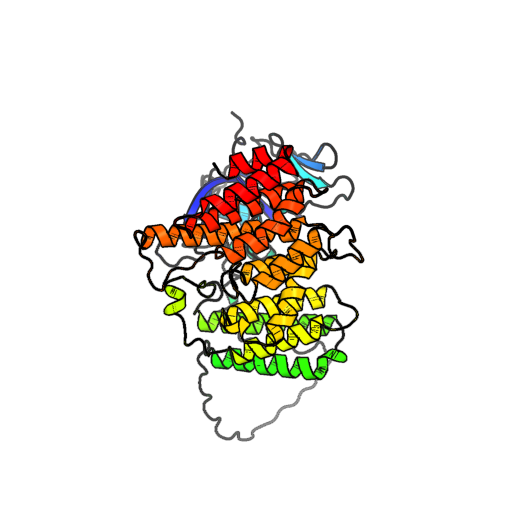1
ATOM 1410 N N . PRO A 1 188 ? -40.545 17.523 31.225 1.00 58.69 188 PRO A N 1
ATOM 1411 C CA . PRO A 1 188 ? -39.834 17.858 32.461 1.00 58.69 188 PRO A CA 1
ATOM 1412 C C . PRO A 1 188 ? -40.590 17.445 33.737 1.00 58.69 188 PRO A C 1
ATOM 1414 O O . PRO A 1 188 ? -41.817 17.430 33.749 1.00 58.69 188 PRO A O 1
ATOM 1417 N N . ALA A 1 189 ? -39.875 17.228 34.846 1.00 31.69 189 ALA A N 1
ATOM 1418 C CA . ALA A 1 189 ? -40.428 17.411 36.191 1.00 31.69 189 ALA A CA 1
ATOM 1419 C C . ALA A 1 189 ? -39.328 17.524 37.258 1.00 31.69 189 ALA A C 1
ATOM 1421 O O . ALA A 1 189 ? -38.332 16.807 37.249 1.00 31.69 189 ALA A O 1
ATOM 1422 N N . GLN A 1 190 ? -39.560 18.456 38.177 1.00 38.31 190 GLN A N 1
ATOM 1423 C CA . GLN A 1 190 ? -38.836 18.722 39.416 1.00 38.31 190 GLN A CA 1
ATOM 1424 C C . GLN A 1 190 ? -38.864 17.513 40.370 1.00 38.31 190 GLN A C 1
ATOM 1426 O O . GLN A 1 190 ? -39.869 16.815 40.412 1.00 38.31 190 GLN A O 1
ATOM 1431 N N . HIS A 1 191 ? -37.843 17.343 41.221 1.00 29.33 191 HIS A N 1
ATOM 1432 C CA . HIS A 1 191 ? -38.006 17.360 42.688 1.00 29.33 191 HIS A CA 1
ATOM 1433 C C . HIS A 1 191 ? -36.660 17.284 43.441 1.00 29.33 191 HIS A C 1
ATOM 1435 O O . HIS A 1 191 ? -35.709 16.636 43.017 1.00 29.33 191 HIS A O 1
ATOM 1441 N N . ARG A 1 192 ? -36.620 18.020 44.560 1.00 37.16 192 ARG A N 1
ATOM 1442 C CA . ARG A 1 192 ? -35.555 18.159 45.573 1.00 37.16 192 ARG A CA 1
ATOM 1443 C C . ARG A 1 192 ? -35.399 16.922 46.482 1.00 37.16 192 ARG A C 1
ATOM 1445 O O . ARG A 1 192 ? -36.345 16.153 46.606 1.00 37.16 192 ARG A O 1
ATOM 1452 N N . PHE A 1 193 ? -34.287 16.950 47.243 1.00 34.19 193 PHE A N 1
ATOM 1453 C CA . PHE A 1 193 ? -33.912 16.212 48.477 1.00 34.19 193 PHE A CA 1
ATOM 1454 C C . PHE A 1 193 ? -33.197 14.870 48.258 1.00 34.19 193 PHE A C 1
ATOM 1456 O O . PHE A 1 193 ? -33.560 14.130 47.359 1.00 34.19 193 PHE A O 1
ATOM 1463 N N . SER A 1 194 ? -32.222 14.429 49.058 1.00 37.94 194 SER A N 1
ATOM 1464 C CA . SER A 1 194 ? -31.239 15.010 50.000 1.00 37.94 194 SER A CA 1
ATOM 1465 C C . SER A 1 194 ? -30.364 13.836 50.479 1.00 37.94 194 SER A C 1
ATOM 1467 O O . SER A 1 194 ? -30.860 12.718 50.526 1.00 37.94 194 SER A O 1
ATOM 1469 N N . ASP A 1 195 ? -29.108 14.119 50.835 1.00 38.12 195 ASP A N 1
ATOM 1470 C CA . ASP A 1 195 ? -28.179 13.379 51.712 1.00 38.12 195 ASP A CA 1
ATOM 1471 C C . ASP A 1 195 ? -28.186 11.839 51.819 1.00 38.12 195 ASP A C 1
ATOM 1473 O O . ASP A 1 195 ? -29.151 11.197 52.222 1.00 38.12 195 ASP A O 1
ATOM 1477 N N . GLY A 1 196 ? -26.996 11.257 51.618 1.00 33.28 196 GLY A N 1
ATOM 1478 C CA . GLY A 1 196 ? -26.711 9.855 51.929 1.00 33.28 196 GLY A CA 1
ATOM 1479 C C . GLY A 1 196 ? -25.307 9.401 51.517 1.00 33.28 196 GLY A C 1
ATOM 1480 O O . GLY A 1 196 ? -25.108 8.909 50.410 1.00 33.28 196 GLY A O 1
ATOM 1481 N N . SER A 1 197 ? -24.336 9.628 52.407 1.00 42.03 197 SER A N 1
ATOM 1482 C CA . SER A 1 197 ? -23.112 8.836 52.656 1.00 42.03 197 SER A CA 1
ATOM 1483 C C . SER A 1 197 ? -22.609 7.860 51.565 1.00 42.03 197 SER A C 1
ATOM 1485 O O . SER A 1 197 ? -23.112 6.750 51.398 1.00 42.03 197 SER A O 1
ATOM 1487 N N . LYS A 1 198 ? -21.483 8.207 50.917 1.00 35.44 198 LYS A N 1
ATOM 1488 C CA . LYS A 1 198 ? -20.661 7.266 50.125 1.00 35.44 198 LYS A CA 1
ATOM 1489 C C . LYS A 1 198 ? -19.412 6.810 50.907 1.00 35.44 198 LYS A C 1
ATOM 1491 O O . LYS A 1 198 ? -18.768 7.652 51.531 1.00 35.44 198 LYS A O 1
ATOM 1496 N N . PRO A 1 199 ? -19.032 5.517 50.841 1.00 42.69 199 PRO A N 1
ATOM 1497 C CA . PRO A 1 199 ? -17.814 4.982 51.457 1.00 42.69 199 PRO A CA 1
ATOM 1498 C C . PRO A 1 199 ? -16.559 5.394 50.659 1.00 42.69 199 PRO A C 1
ATOM 1500 O O . PRO A 1 199 ? -16.680 5.840 49.511 1.00 42.69 199 PRO A O 1
ATOM 1503 N N . PRO A 1 200 ? -15.343 5.272 51.232 1.00 43.91 200 PRO A N 1
ATOM 1504 C CA . PRO A 1 200 ? -14.139 5.845 50.643 1.00 43.91 200 PRO A CA 1
ATOM 1505 C C . PRO A 1 200 ? -13.805 5.170 49.310 1.00 43.91 200 PRO A C 1
ATOM 1507 O O . PRO A 1 200 ? -13.497 3.979 49.238 1.00 43.91 200 PRO A O 1
ATOM 1510 N N . ARG A 1 201 ? -13.845 5.967 48.237 1.00 38.53 201 ARG A N 1
ATOM 1511 C CA . ARG A 1 201 ? -13.303 5.612 46.925 1.00 38.53 201 ARG A CA 1
ATOM 1512 C C . ARG A 1 201 ? -11.824 5.261 47.095 1.00 38.53 201 ARG A C 1
ATOM 1514 O O . ARG A 1 201 ? -11.009 6.135 47.386 1.00 38.53 201 ARG A O 1
ATOM 1521 N N . ARG A 1 202 ? -11.483 3.985 46.883 1.00 39.22 202 ARG A N 1
ATOM 1522 C CA . ARG A 1 202 ? -10.107 3.556 46.608 1.00 39.22 202 ARG A CA 1
ATOM 1523 C C . ARG A 1 202 ? -9.554 4.459 45.504 1.00 39.22 202 ARG A C 1
ATOM 1525 O O . ARG A 1 202 ? -10.132 4.520 44.421 1.00 39.22 202 ARG A O 1
ATOM 1532 N N . ARG A 1 203 ? -8.474 5.185 45.810 1.00 37.97 203 ARG A N 1
ATOM 1533 C CA . ARG A 1 203 ? -7.667 5.925 44.834 1.00 37.97 203 ARG A CA 1
ATOM 1534 C C . ARG A 1 203 ? -7.333 4.966 43.695 1.00 37.97 203 ARG A C 1
ATOM 1536 O O . ARG A 1 203 ? -6.614 3.994 43.913 1.00 37.97 203 ARG A O 1
ATOM 1543 N N . GLY A 1 204 ? -7.905 5.227 42.522 1.00 37.47 204 GLY A N 1
ATOM 1544 C CA . GLY A 1 204 ? -7.538 4.541 41.296 1.00 37.47 204 GLY A CA 1
ATOM 1545 C C . GLY A 1 204 ? -6.044 4.713 41.074 1.00 37.47 204 GLY A C 1
ATOM 1546 O O . GLY A 1 204 ? -5.529 5.832 41.129 1.00 37.47 204 GLY A O 1
ATOM 1547 N N . SER A 1 205 ? -5.370 3.584 40.874 1.00 37.81 205 SER A N 1
ATOM 1548 C CA . SER A 1 205 ? -4.097 3.529 40.170 1.00 37.81 205 SER A CA 1
ATOM 1549 C C . SER A 1 205 ? -4.230 4.412 38.931 1.00 37.81 205 SER A C 1
ATOM 1551 O O . SER A 1 205 ? -5.139 4.210 38.127 1.00 37.81 205 SER A O 1
ATOM 1553 N N . ARG A 1 206 ? -3.398 5.452 38.822 1.00 44.78 206 ARG A N 1
ATOM 1554 C CA . ARG A 1 206 ? -3.204 6.153 37.554 1.00 44.78 206 ARG A CA 1
ATOM 1555 C C . ARG A 1 206 ? -2.535 5.137 36.637 1.00 44.78 206 ARG A C 1
ATOM 1557 O O . ARG A 1 206 ? -1.320 4.979 36.699 1.00 44.78 206 ARG A O 1
ATOM 1564 N N . ASP A 1 207 ? -3.335 4.427 35.853 1.00 44.69 207 ASP A N 1
ATOM 1565 C CA . ASP A 1 207 ? -2.831 3.685 34.708 1.00 44.69 207 ASP A CA 1
ATOM 1566 C C . ASP A 1 207 ? -2.107 4.705 33.829 1.00 44.69 207 ASP A C 1
ATOM 1568 O O . ASP A 1 207 ? -2.689 5.697 33.381 1.00 44.69 207 ASP A O 1
ATOM 1572 N N . LEU A 1 208 ? -0.792 4.536 33.704 1.00 50.66 208 LEU A N 1
ATOM 1573 C CA . LEU A 1 208 ? 0.021 5.357 32.822 1.00 50.66 208 LEU A CA 1
ATOM 1574 C C . LEU A 1 208 ? -0.580 5.230 31.412 1.00 50.66 208 LEU A C 1
ATOM 1576 O O . LEU A 1 208 ? -0.784 4.102 30.960 1.00 50.66 208 LEU A O 1
ATOM 1580 N N . PRO A 1 209 ? -0.859 6.341 30.707 1.00 56.81 209 PRO A N 1
ATOM 1581 C CA . PRO A 1 209 ? -1.593 6.334 29.437 1.00 56.81 209 PRO A CA 1
ATOM 1582 C C . PRO A 1 209 ? -0.917 5.565 28.284 1.00 56.81 209 PRO A C 1
ATOM 1584 O O . PRO A 1 209 ? -1.491 5.487 27.206 1.00 56.81 209 PRO A O 1
ATOM 1587 N N . ASN A 1 210 ? 0.249 4.950 28.511 1.00 68.88 210 ASN A N 1
ATOM 1588 C CA . ASN A 1 210 ? 1.052 4.246 27.512 1.00 68.88 210 ASN A CA 1
ATOM 1589 C C . ASN A 1 210 ? 1.486 2.828 27.949 1.00 68.88 210 ASN A C 1
ATOM 1591 O O . ASN A 1 210 ? 2.535 2.371 27.509 1.00 68.88 210 ASN A O 1
ATOM 1595 N N . ASP A 1 211 ? 0.747 2.120 28.817 1.00 81.56 211 ASP A N 1
ATOM 1596 C CA . ASP A 1 211 ? 1.066 0.705 29.107 1.00 81.56 211 ASP A CA 1
ATOM 1597 C C . ASP A 1 211 ? 0.723 -0.190 27.890 1.00 81.56 211 ASP A C 1
ATOM 1599 O O . ASP A 1 211 ? -0.466 -0.431 27.632 1.00 81.56 211 ASP A O 1
ATOM 1603 N N . PRO A 1 212 ? 1.717 -0.741 27.159 1.00 82.69 212 PRO A N 1
ATOM 1604 C CA . PRO A 1 212 ? 1.462 -1.611 26.009 1.00 82.69 212 PRO A CA 1
ATOM 1605 C C . PRO A 1 212 ? 0.664 -2.864 26.393 1.00 82.69 212 PRO A C 1
ATOM 1607 O O . PRO A 1 212 ? -0.110 -3.385 25.586 1.00 82.69 212 PRO A O 1
ATOM 1610 N N . SER A 1 213 ? 0.769 -3.314 27.645 1.00 86.75 213 SER A N 1
ATOM 1611 C CA . SER A 1 213 ? 0.023 -4.465 28.156 1.00 86.75 213 SER A CA 1
ATOM 1612 C C . SER A 1 213 ? -1.479 -4.187 28.203 1.00 86.75 213 SER A C 1
ATOM 1614 O O . SER A 1 213 ? -2.287 -5.079 27.945 1.00 86.75 213 SER A O 1
ATOM 1616 N N . ALA A 1 214 ? -1.883 -2.953 28.521 1.00 87.94 214 ALA A N 1
ATOM 1617 C CA . ALA A 1 214 ? -3.287 -2.557 28.545 1.00 87.94 214 ALA A CA 1
ATOM 1618 C C . ALA A 1 214 ? -3.890 -2.543 27.133 1.00 87.94 214 ALA A C 1
ATOM 1620 O O . ALA A 1 214 ? -4.988 -3.071 26.929 1.00 87.94 214 ALA A O 1
ATOM 1621 N N . ALA A 1 215 ? -3.146 -2.018 26.153 1.00 87.56 215 ALA A N 1
ATOM 1622 C CA . ALA A 1 215 ? -3.548 -2.039 24.749 1.00 87.56 215 ALA A CA 1
ATOM 1623 C C . ALA A 1 215 ? -3.686 -3.481 24.223 1.00 87.56 215 ALA A C 1
ATOM 1625 O O . ALA A 1 215 ? -4.705 -3.824 23.619 1.00 87.56 215 ALA A O 1
ATOM 1626 N N . CYS A 1 216 ? -2.734 -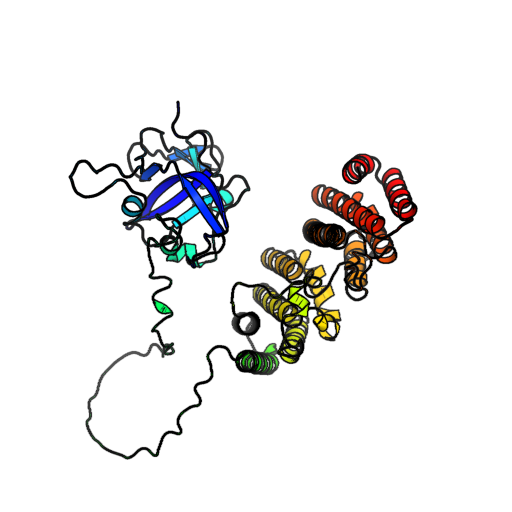4.362 24.544 1.00 89.94 216 CYS A N 1
ATOM 1627 C CA . CYS A 1 216 ? -2.795 -5.783 24.184 1.00 89.94 216 CYS A CA 1
ATOM 1628 C C . CYS A 1 216 ? -4.009 -6.492 24.817 1.00 89.94 216 CYS A C 1
ATOM 1630 O O . CYS A 1 216 ? -4.790 -7.142 24.118 1.00 89.94 216 CYS A O 1
ATOM 1632 N N . ARG A 1 217 ? -4.279 -6.281 26.115 1.00 92.06 217 ARG A N 1
ATOM 1633 C CA . ARG A 1 217 ? -5.480 -6.831 26.780 1.00 92.06 217 ARG A CA 1
ATOM 1634 C C . ARG A 1 217 ? -6.779 -6.399 26.090 1.00 92.06 217 ARG A C 1
ATOM 1636 O O . ARG A 1 217 ? -7.709 -7.204 25.971 1.00 92.06 217 ARG A O 1
ATOM 1643 N N . ARG A 1 218 ? -6.846 -5.157 25.594 1.00 93.06 218 ARG A N 1
ATOM 1644 C CA . ARG A 1 218 ? -7.996 -4.682 24.812 1.00 93.06 218 ARG A CA 1
ATOM 1645 C C . ARG A 1 218 ? -8.152 -5.493 23.526 1.00 93.06 218 ARG A C 1
ATOM 1647 O O . ARG A 1 218 ? -9.247 -5.999 23.281 1.00 93.06 218 ARG A O 1
ATOM 1654 N N . VAL A 1 219 ? -7.076 -5.692 22.760 1.00 93.94 219 VAL A N 1
ATOM 1655 C CA . VAL A 1 219 ? -7.088 -6.535 21.548 1.00 93.94 219 VAL A CA 1
ATOM 1656 C C . VAL A 1 219 ? -7.611 -7.938 21.865 1.00 93.94 219 VAL A C 1
ATOM 1658 O O . VAL A 1 219 ? -8.539 -8.399 21.201 1.00 93.94 219 VAL A O 1
ATOM 1661 N N . ALA A 1 220 ? -7.099 -8.586 22.915 1.00 94.31 220 ALA A N 1
ATOM 1662 C CA . ALA A 1 220 ? -7.542 -9.921 23.321 1.00 94.31 220 ALA A CA 1
ATOM 1663 C C . ALA A 1 220 ? -9.056 -9.981 23.596 1.00 94.31 220 ALA A C 1
ATOM 1665 O O . ALA A 1 220 ? -9.749 -10.883 23.114 1.00 94.31 220 ALA A O 1
ATOM 1666 N N . SER A 1 221 ? -9.594 -8.995 24.324 1.00 96.06 221 SER A N 1
ATOM 1667 C CA . SER A 1 221 ? -11.030 -8.931 24.628 1.00 96.06 221 SER A CA 1
ATOM 1668 C C . SER A 1 221 ? -11.899 -8.717 23.383 1.00 96.06 221 SER A C 1
ATOM 1670 O O . SER A 1 221 ? -12.925 -9.384 23.230 1.00 96.06 221 SER A O 1
ATOM 1672 N N . LEU A 1 222 ? -11.471 -7.851 22.457 1.00 94.75 222 LEU A N 1
ATOM 1673 C CA . LEU A 1 222 ? -12.170 -7.598 21.196 1.00 94.75 222 LEU A CA 1
ATOM 1674 C C . LEU A 1 222 ? -12.161 -8.831 20.291 1.00 94.75 222 LEU A C 1
ATOM 1676 O O . LEU A 1 222 ? -13.207 -9.209 19.763 1.00 94.75 222 LEU A O 1
ATOM 1680 N N . VAL A 1 223 ? -11.005 -9.484 20.151 1.00 96.12 223 VAL A N 1
ATOM 1681 C CA . VAL A 1 223 ? -10.858 -10.707 19.352 1.00 96.12 223 VAL A CA 1
ATOM 1682 C C . VAL A 1 223 ? -11.732 -11.825 19.917 1.00 96.12 223 VAL A C 1
ATOM 1684 O O . VAL A 1 223 ? -12.443 -12.478 19.154 1.00 96.12 223 VAL A O 1
ATOM 1687 N N . SER A 1 224 ? -11.734 -12.022 21.239 1.00 96.31 224 SER A N 1
ATOM 1688 C CA . SER A 1 224 ? -12.572 -13.029 21.902 1.00 96.31 224 SER A CA 1
ATOM 1689 C C . SER A 1 224 ? -14.067 -12.770 21.673 1.00 96.31 224 SER A C 1
ATOM 1691 O O . SER A 1 224 ? -14.798 -13.657 21.225 1.00 96.31 224 SER A O 1
ATOM 1693 N N . ARG A 1 225 ? -14.512 -11.520 21.872 1.00 95.19 225 ARG A N 1
ATOM 1694 C CA . ARG A 1 225 ? -15.900 -11.091 21.637 1.00 95.19 225 ARG A CA 1
ATOM 1695 C C . ARG A 1 225 ? -16.333 -11.312 20.187 1.00 95.19 225 ARG A C 1
ATOM 1697 O O . ARG A 1 225 ? -17.426 -11.819 19.942 1.00 95.19 225 ARG A O 1
ATOM 1704 N N . LEU A 1 226 ? -15.487 -10.938 19.228 1.00 94.44 226 LEU A N 1
ATOM 1705 C CA . LEU A 1 226 ? -15.795 -11.066 17.806 1.00 94.44 226 LEU A CA 1
ATOM 1706 C C . LEU A 1 226 ? -15.810 -12.534 17.359 1.00 94.44 226 LEU A C 1
ATOM 1708 O O . LEU A 1 226 ? -16.710 -12.923 16.619 1.00 94.44 226 LEU A O 1
ATOM 1712 N N . LYS A 1 227 ? -14.882 -13.369 17.846 1.00 93.69 227 LYS A N 1
ATOM 1713 C CA . LYS A 1 227 ? -14.876 -14.815 17.562 1.00 93.69 227 LYS A CA 1
ATOM 1714 C C . LYS A 1 227 ? -16.151 -15.509 18.039 1.00 93.69 227 LYS A C 1
ATOM 1716 O O . LYS A 1 227 ? -16.694 -16.324 17.299 1.00 93.69 227 LYS A O 1
ATOM 1721 N N . GLY A 1 228 ? -16.654 -15.157 19.226 1.00 93.81 228 GLY A N 1
ATOM 1722 C CA . GLY A 1 228 ? -17.893 -15.727 19.768 1.00 93.81 228 GLY A CA 1
ATOM 1723 C C . GLY A 1 228 ? -19.134 -15.435 18.916 1.00 93.81 228 GLY A C 1
ATOM 1724 O O . GLY A 1 228 ? -20.004 -16.289 18.797 1.00 93.81 228 GLY A O 1
ATOM 1725 N N . ASN A 1 229 ? -19.175 -14.270 18.261 1.00 94.19 229 ASN A N 1
ATOM 1726 C CA . ASN A 1 229 ? -20.362 -13.783 17.546 1.00 94.19 229 ASN A CA 1
ATOM 1727 C C . ASN A 1 229 ? -20.200 -13.774 16.017 1.00 94.19 229 ASN A C 1
ATOM 1729 O O . ASN A 1 229 ? -21.062 -13.262 15.301 1.00 94.19 229 ASN A O 1
ATOM 1733 N N . LEU A 1 230 ? -19.094 -14.308 15.484 1.00 91.75 230 LEU A N 1
ATOM 1734 C CA . LEU A 1 230 ? -18.680 -14.052 14.103 1.00 91.75 230 LEU A CA 1
ATOM 1735 C C . LEU A 1 230 ? -19.753 -14.428 13.070 1.00 91.75 230 LEU A C 1
ATOM 1737 O O . LEU A 1 230 ? -19.984 -13.688 12.115 1.00 91.75 230 LEU A O 1
ATOM 1741 N N . ARG A 1 231 ? -20.443 -15.554 13.272 1.00 91.94 231 ARG A N 1
ATOM 1742 C CA . ARG A 1 231 ? -21.458 -16.065 12.335 1.00 91.94 231 ARG A CA 1
ATOM 1743 C C . ARG A 1 231 ? -22.800 -15.335 12.417 1.00 91.94 231 ARG A C 1
ATOM 1745 O O . ARG A 1 231 ? -23.573 -15.400 11.468 1.00 91.94 231 ARG A O 1
ATOM 1752 N N . GLU A 1 232 ? -23.069 -14.656 13.526 1.00 94.19 232 GLU A N 1
ATOM 1753 C CA . GLU A 1 232 ? -24.349 -13.989 13.794 1.00 94.19 232 GLU A CA 1
ATOM 1754 C C . GLU A 1 232 ? -24.340 -12.520 13.353 1.00 94.19 232 GLU A C 1
ATOM 1756 O O . GLU A 1 232 ? -25.385 -11.933 13.068 1.00 94.19 232 GLU A O 1
ATOM 1761 N N . LEU A 1 233 ? -23.150 -11.919 13.257 1.00 94.12 233 LEU A N 1
ATOM 1762 C CA . LEU A 1 233 ? -22.993 -10.519 12.888 1.00 94.12 233 LEU A CA 1
ATOM 1763 C C . LEU A 1 233 ? -23.298 -10.271 11.410 1.00 94.12 233 LEU A C 1
ATOM 1765 O O . LEU A 1 233 ? -22.763 -10.920 10.506 1.00 94.12 233 LEU A O 1
ATOM 1769 N N . LYS A 1 234 ? -24.082 -9.219 11.158 1.00 96.00 234 LYS A N 1
ATOM 1770 C CA . LYS A 1 234 ? -24.244 -8.664 9.812 1.00 96.00 234 LYS A CA 1
ATOM 1771 C C . LYS A 1 234 ? -22.901 -8.131 9.318 1.00 96.00 234 LYS A C 1
ATOM 1773 O O . LYS A 1 234 ? -22.081 -7.646 10.095 1.00 96.00 234 LYS A O 1
ATOM 1778 N N . TRP A 1 235 ? -22.694 -8.161 8.001 1.00 95.00 235 TRP A N 1
ATOM 1779 C CA . TRP A 1 235 ? -21.420 -7.767 7.384 1.00 95.00 235 TRP A CA 1
ATOM 1780 C C . TRP A 1 235 ? -20.951 -6.359 7.796 1.00 95.00 235 TRP A C 1
ATOM 1782 O O . TRP A 1 235 ? -19.750 -6.141 7.931 1.00 95.00 235 TRP A O 1
ATOM 1792 N N . LYS A 1 236 ? -21.879 -5.415 8.022 1.00 95.81 236 LYS A N 1
ATOM 1793 C CA . LYS A 1 236 ? -21.561 -4.038 8.427 1.00 95.81 236 LYS A CA 1
ATOM 1794 C C . LYS A 1 236 ? -20.965 -3.995 9.834 1.00 95.81 236 LYS A C 1
ATOM 1796 O O . LYS A 1 236 ? -19.894 -3.426 10.013 1.00 95.81 236 LYS A O 1
ATOM 1801 N N . ASP A 1 237 ? -21.624 -4.646 10.789 1.00 96.00 237 ASP A N 1
ATOM 1802 C CA . ASP A 1 237 ? -21.181 -4.705 12.186 1.00 96.00 237 ASP A CA 1
ATOM 1803 C C . ASP A 1 237 ? -19.888 -5.517 12.311 1.00 96.00 237 ASP A C 1
ATOM 1805 O O . ASP A 1 237 ? -18.978 -5.136 13.041 1.00 96.00 237 ASP A O 1
ATOM 1809 N N . LYS A 1 238 ? -19.764 -6.595 11.524 1.00 96.25 238 LYS A N 1
ATOM 1810 C CA . LYS A 1 238 ? -18.532 -7.385 11.412 1.00 96.25 238 LYS A CA 1
ATOM 1811 C C . LYS A 1 238 ? -17.363 -6.533 10.907 1.00 96.25 238 LYS A C 1
ATOM 1813 O O . LYS A 1 238 ? -16.293 -6.560 11.505 1.00 96.25 238 LYS A O 1
ATOM 1818 N N . ALA A 1 239 ? -17.558 -5.766 9.831 1.00 96.00 239 ALA A N 1
ATOM 1819 C CA . ALA A 1 239 ? -16.520 -4.889 9.291 1.00 96.00 239 ALA A CA 1
ATOM 1820 C C . ALA A 1 239 ? -16.113 -3.796 10.292 1.00 96.00 239 ALA A C 1
ATOM 1822 O O . ALA A 1 239 ? -14.929 -3.501 10.409 1.00 96.00 239 ALA A O 1
ATOM 1823 N N . GLU A 1 240 ? -17.067 -3.228 11.032 1.00 96.31 240 GLU A N 1
ATOM 1824 C CA . GLU A 1 240 ? -16.778 -2.210 12.046 1.00 96.31 240 GLU A CA 1
ATOM 1825 C C . GLU A 1 240 ? -15.989 -2.774 13.232 1.00 96.31 240 GLU A C 1
ATOM 1827 O O . GLU A 1 240 ? -14.971 -2.208 13.619 1.00 96.31 240 GLU A O 1
ATOM 1832 N N . GLN A 1 241 ? -16.377 -3.944 13.745 1.00 96.38 241 GLN A N 1
ATOM 1833 C CA . GLN A 1 241 ? -15.630 -4.605 14.818 1.00 96.38 241 GLN A CA 1
ATOM 1834 C C . GLN A 1 241 ? -14.218 -5.012 14.375 1.00 96.38 241 GLN A C 1
ATOM 1836 O O . GLN A 1 241 ? -13.279 -4.916 15.161 1.00 96.38 241 GLN A O 1
ATOM 1841 N N . LEU A 1 242 ? -14.030 -5.415 13.114 1.00 97.06 242 LEU A N 1
ATOM 1842 C CA . LEU A 1 242 ? -12.695 -5.670 12.562 1.00 97.06 242 LEU A CA 1
ATOM 1843 C C . LEU A 1 242 ? -11.845 -4.393 12.492 1.00 97.06 242 LEU A C 1
ATOM 1845 O O . LEU A 1 242 ? -10.659 -4.444 12.812 1.00 97.06 242 LEU A O 1
ATOM 1849 N N . ARG A 1 243 ? -12.430 -3.242 12.130 1.00 96.69 243 ARG A N 1
ATOM 1850 C CA . ARG A 1 243 ? -11.723 -1.949 12.187 1.00 96.69 243 ARG A CA 1
ATOM 1851 C C . ARG A 1 243 ? -11.347 -1.576 13.617 1.00 96.69 243 ARG A C 1
ATOM 1853 O O . ARG A 1 243 ? -10.236 -1.104 13.829 1.00 96.69 243 ARG A O 1
ATOM 1860 N N . GLU A 1 244 ? -12.218 -1.841 14.590 1.00 95.94 244 GLU A N 1
ATOM 1861 C CA . GLU A 1 244 ? -11.919 -1.618 16.012 1.00 95.94 244 GLU A CA 1
ATOM 1862 C C . GLU A 1 244 ? -10.733 -2.481 16.485 1.00 95.94 244 GLU A C 1
ATOM 1864 O O . GLU A 1 244 ? -9.853 -1.993 17.200 1.00 95.94 244 GLU A O 1
ATOM 1869 N N . VAL A 1 245 ? -10.668 -3.747 16.050 1.00 97.00 245 VAL A N 1
ATOM 1870 C CA . VAL A 1 245 ? -9.523 -4.635 16.322 1.00 97.00 245 VAL A CA 1
ATOM 1871 C C . VAL A 1 245 ? -8.245 -4.086 15.684 1.00 97.00 245 VAL A C 1
ATOM 1873 O O . VAL A 1 245 ? -7.224 -4.009 16.364 1.00 97.00 245 VAL A O 1
ATOM 1876 N N . ALA A 1 246 ? -8.292 -3.669 14.414 1.00 96.12 246 ALA A N 1
ATOM 1877 C CA . ALA A 1 246 ? -7.137 -3.096 13.719 1.00 96.12 246 ALA A CA 1
ATOM 1878 C C . ALA A 1 246 ? -6.627 -1.817 14.407 1.00 96.12 246 ALA A C 1
ATOM 1880 O O . ALA A 1 246 ? -5.442 -1.722 14.704 1.00 96.12 246 ALA A O 1
ATOM 1881 N N . ALA A 1 247 ? -7.521 -0.887 14.757 1.00 94.00 247 ALA A N 1
ATOM 1882 C CA . ALA A 1 247 ? -7.164 0.339 15.471 1.00 94.00 247 ALA A CA 1
ATOM 1883 C C . ALA A 1 247 ? -6.567 0.058 16.863 1.00 94.00 247 ALA A C 1
ATOM 1885 O O . ALA A 1 247 ? -5.646 0.743 17.305 1.00 94.00 247 ALA A O 1
ATOM 1886 N N . SER A 1 248 ? -7.061 -0.974 17.555 1.00 94.12 248 SER A N 1
ATOM 1887 C CA . SER A 1 248 ? -6.517 -1.384 18.856 1.00 94.12 248 SER A CA 1
ATOM 1888 C C . SER A 1 248 ? -5.122 -2.005 18.731 1.00 94.12 248 SER A C 1
ATOM 1890 O O . SER A 1 248 ? -4.275 -1.762 19.587 1.00 94.12 248 SER A O 1
ATOM 1892 N N . LEU A 1 249 ? -4.863 -2.764 17.661 1.00 94.00 249 LEU A N 1
ATOM 1893 C CA . LEU A 1 249 ? -3.524 -3.265 17.334 1.00 94.00 249 LEU A CA 1
ATOM 1894 C C . LEU A 1 249 ? -2.570 -2.118 16.977 1.00 94.00 249 LEU A C 1
ATOM 1896 O O . LEU A 1 249 ? -1.459 -2.086 17.494 1.00 94.00 249 LEU A O 1
ATOM 1900 N N . ASP A 1 250 ? -3.010 -1.153 16.166 1.00 91.56 250 ASP A N 1
ATOM 1901 C CA . ASP A 1 250 ? -2.218 0.038 15.827 1.00 91.56 250 ASP A CA 1
ATOM 1902 C C . ASP A 1 250 ? -1.890 0.861 17.089 1.00 91.56 250 ASP A C 1
ATOM 1904 O O . ASP A 1 250 ? -0.766 1.331 17.253 1.00 91.56 250 ASP A O 1
ATOM 1908 N N . THR A 1 251 ? -2.828 0.957 18.040 1.00 90.62 251 THR A N 1
ATOM 1909 C CA . THR A 1 251 ? -2.581 1.578 19.355 1.00 90.62 251 THR A CA 1
ATOM 1910 C C . THR A 1 251 ? -1.532 0.802 20.153 1.00 90.62 251 THR A C 1
ATOM 1912 O O . THR A 1 251 ? -0.633 1.409 20.727 1.00 90.62 251 THR A O 1
ATOM 1915 N N . ALA A 1 252 ? -1.604 -0.534 20.169 1.00 90.19 252 ALA A N 1
ATOM 1916 C CA . ALA A 1 252 ? -0.603 -1.363 20.840 1.00 90.19 252 ALA A CA 1
ATOM 1917 C C . ALA A 1 252 ? 0.790 -1.188 20.216 1.00 90.19 252 ALA A C 1
ATOM 1919 O O . ALA A 1 252 ? 1.770 -1.040 20.943 1.00 90.19 252 ALA A O 1
ATOM 1920 N N . ILE A 1 253 ? 0.874 -1.123 18.884 1.00 88.69 253 ILE A N 1
ATOM 1921 C CA . ILE A 1 253 ? 2.112 -0.816 18.160 1.00 88.69 253 ILE A CA 1
ATOM 1922 C C . ILE A 1 253 ? 2.644 0.558 18.576 1.00 88.69 253 ILE A C 1
ATOM 1924 O O . ILE A 1 253 ? 3.810 0.657 18.948 1.00 88.69 253 ILE A O 1
ATOM 1928 N N . ALA A 1 254 ? 1.795 1.589 18.575 1.00 88.06 254 ALA A N 1
ATOM 1929 C CA . ALA A 1 254 ? 2.169 2.949 18.960 1.00 88.06 254 ALA A CA 1
ATOM 1930 C C . ALA A 1 254 ? 2.698 3.030 20.402 1.00 88.06 254 ALA A C 1
ATOM 1932 O O . ALA A 1 254 ? 3.667 3.741 20.667 1.00 88.06 254 ALA A O 1
ATOM 1933 N N . SER A 1 255 ? 2.098 2.282 21.335 1.00 87.31 255 SER A N 1
ATOM 1934 C CA . SER A 1 255 ? 2.581 2.197 22.719 1.00 87.31 255 SER A CA 1
ATOM 1935 C C . SER A 1 255 ? 3.953 1.525 22.820 1.00 87.31 255 SER A C 1
ATOM 1937 O O . SER A 1 255 ? 4.759 1.929 23.652 1.00 87.31 255 SER A O 1
ATOM 1939 N N . LEU A 1 256 ? 4.241 0.531 21.973 1.00 83.75 256 LEU A N 1
ATOM 1940 C CA . LEU A 1 256 ? 5.542 -0.147 21.940 1.00 83.75 256 LEU A CA 1
ATOM 1941 C C . LEU A 1 256 ? 6.634 0.698 21.273 1.00 83.75 256 LEU A C 1
ATOM 1943 O O . LEU A 1 256 ? 7.789 0.643 21.687 1.00 83.75 256 LEU A O 1
ATOM 1947 N N . THR A 1 257 ? 6.288 1.476 20.246 1.00 82.44 257 THR A N 1
ATOM 1948 C CA . THR A 1 257 ? 7.235 2.343 19.525 1.00 82.44 257 THR A CA 1
ATOM 1949 C C . THR A 1 257 ? 7.396 3.721 20.161 1.00 82.44 257 THR A C 1
ATOM 1951 O O . THR A 1 257 ? 8.302 4.461 19.782 1.00 82.44 257 THR A O 1
ATOM 1954 N N . GLY A 1 258 ? 6.514 4.092 21.093 1.00 80.94 258 GLY A N 1
ATOM 1955 C CA . GLY A 1 258 ? 6.448 5.432 21.676 1.00 80.94 258 GLY A CA 1
ATOM 1956 C C . GLY A 1 258 ? 5.943 6.507 20.707 1.00 80.94 258 GLY A C 1
ATOM 1957 O O . GLY A 1 258 ? 6.057 7.692 21.010 1.00 80.94 258 GLY A O 1
ATOM 1958 N N . SER A 1 259 ? 5.415 6.126 19.537 1.00 77.69 259 SER A N 1
ATOM 1959 C CA . SER A 1 259 ? 4.905 7.062 18.532 1.00 77.69 259 SER A CA 1
ATOM 1960 C C . SER A 1 259 ? 3.900 6.391 17.587 1.00 77.69 259 SER A C 1
ATOM 1962 O O . SER A 1 259 ? 4.200 5.332 17.029 1.00 77.69 259 SER A O 1
ATOM 1964 N N . PRO A 1 260 ? 2.742 7.023 17.317 1.00 71.38 260 PRO A N 1
ATOM 1965 C CA . PRO A 1 260 ? 1.735 6.490 16.398 1.00 71.38 260 PRO A CA 1
ATOM 1966 C C . PRO A 1 260 ? 2.190 6.489 14.934 1.00 71.38 260 PRO A C 1
ATOM 1968 O O . PRO A 1 260 ? 1.637 5.753 14.119 1.00 71.38 260 PRO A O 1
ATOM 1971 N N . THR A 1 261 ? 3.191 7.300 14.584 1.00 67.50 261 THR A N 1
ATOM 1972 C CA . THR A 1 261 ? 3.683 7.435 13.206 1.00 67.50 261 THR A CA 1
ATOM 1973 C C . THR A 1 261 ? 4.986 6.694 12.961 1.00 67.50 261 THR A C 1
ATOM 1975 O O . THR A 1 261 ? 5.383 6.550 11.806 1.00 67.50 261 THR A O 1
ATOM 1978 N N . THR A 1 262 ? 5.673 6.243 14.013 1.00 63.56 262 THR A N 1
ATOM 1979 C CA . THR A 1 262 ? 6.938 5.525 13.863 1.00 63.56 262 THR A CA 1
ATOM 1980 C C . THR A 1 262 ? 6.631 4.059 13.574 1.00 63.56 262 THR A C 1
ATOM 1982 O O . THR A 1 262 ? 6.172 3.352 14.475 1.00 63.56 262 THR A O 1
ATOM 1985 N N . PRO A 1 263 ? 6.854 3.571 12.338 1.00 64.62 263 PRO A N 1
ATOM 1986 C CA . PRO A 1 263 ? 6.696 2.154 12.063 1.00 64.62 263 PRO A CA 1
ATOM 1987 C C . PRO A 1 263 ? 7.694 1.367 12.914 1.00 64.62 263 PRO A C 1
ATOM 1989 O O . PRO A 1 263 ? 8.821 1.813 13.140 1.00 64.62 263 PRO A O 1
ATOM 1992 N N . LEU A 1 264 ? 7.293 0.174 13.356 1.00 67.31 264 LEU A N 1
ATOM 1993 C CA . LEU A 1 264 ? 8.222 -0.745 14.003 1.00 67.31 264 LEU A CA 1
ATOM 1994 C C . LEU A 1 264 ? 9.435 -1.002 13.083 1.00 67.31 264 LEU A C 1
ATOM 1996 O O . LEU A 1 264 ? 9.274 -1.038 11.856 1.00 67.31 264 LEU A O 1
ATOM 2000 N N . PRO A 1 265 ? 10.641 -1.199 13.647 1.00 68.56 265 PRO A N 1
ATOM 2001 C CA . PRO A 1 265 ? 11.860 -1.359 12.857 1.00 68.56 265 PRO A CA 1
ATOM 2002 C C . PRO A 1 265 ? 11.754 -2.490 11.829 1.00 68.56 265 PRO A C 1
ATOM 2004 O O . PRO A 1 265 ? 11.075 -3.489 12.054 1.00 68.56 265 PRO A O 1
ATOM 2007 N N . ARG A 1 266 ? 12.440 -2.391 10.692 1.00 72.94 266 ARG A N 1
ATOM 2008 C CA . ARG A 1 266 ? 12.407 -3.455 9.671 1.00 72.94 266 ARG A CA 1
ATOM 2009 C C . ARG A 1 266 ? 13.392 -4.572 10.033 1.00 72.94 266 ARG A C 1
ATOM 2011 O O . ARG A 1 266 ? 14.422 -4.310 10.645 1.00 72.94 266 ARG A O 1
ATOM 2018 N N . ILE A 1 267 ? 13.108 -5.814 9.633 1.00 65.38 267 ILE A N 1
ATOM 2019 C CA . ILE A 1 267 ? 14.022 -6.948 9.839 1.00 65.38 267 ILE A CA 1
ATOM 2020 C C . ILE A 1 267 ? 15.366 -6.606 9.190 1.00 65.38 267 ILE A C 1
ATOM 2022 O O . ILE A 1 267 ? 15.446 -6.412 7.974 1.00 65.38 267 ILE A O 1
ATOM 2026 N N . GLY A 1 268 ? 16.433 -6.627 9.987 1.00 58.81 268 GLY A N 1
ATOM 2027 C CA . GLY A 1 268 ? 17.800 -6.370 9.531 1.00 58.81 268 GLY A CA 1
ATOM 2028 C C . GLY A 1 268 ? 18.281 -4.932 9.723 1.00 58.81 268 GLY A C 1
ATOM 2029 O O . GLY A 1 268 ? 19.399 -4.634 9.311 1.00 58.81 268 GLY A O 1
ATOM 2030 N N . THR A 1 269 ? 17.494 -4.050 10.351 1.00 63.28 269 THR A N 1
ATOM 2031 C CA . THR A 1 269 ? 18.010 -2.753 10.811 1.00 63.28 269 THR A CA 1
ATOM 2032 C C . THR A 1 269 ? 18.557 -2.857 12.243 1.00 63.28 269 THR A C 1
ATOM 2034 O O . THR A 1 269 ? 18.085 -3.696 13.014 1.00 63.28 269 THR A O 1
ATOM 2037 N N . PRO A 1 270 ? 19.551 -2.039 12.637 1.00 56.16 270 PRO A N 1
ATOM 2038 C CA . PRO A 1 270 ? 20.089 -2.041 14.002 1.00 56.16 270 PRO A CA 1
ATOM 2039 C C . PRO A 1 270 ? 19.015 -1.798 15.074 1.00 56.16 270 PRO A C 1
ATOM 2041 O O . PRO A 1 270 ? 19.060 -2.381 16.155 1.00 56.16 270 PRO A O 1
ATOM 2044 N N . GLU A 1 271 ? 18.008 -0.981 14.756 1.00 63.16 271 GLU A N 1
ATOM 2045 C CA . GLU A 1 271 ? 16.909 -0.622 15.653 1.00 63.16 271 GLU A CA 1
ATOM 2046 C C . GLU A 1 271 ? 15.983 -1.814 15.935 1.00 63.16 271 GLU A C 1
ATOM 2048 O O . GLU A 1 271 ? 15.412 -1.887 17.016 1.00 63.16 271 GLU A O 1
ATOM 2053 N N . PHE A 1 272 ? 15.869 -2.783 15.016 1.00 59.47 272 PHE A N 1
ATOM 2054 C CA . PHE A 1 272 ? 15.088 -4.014 15.218 1.00 59.47 272 PHE A CA 1
ATOM 2055 C C . PHE A 1 272 ? 15.615 -4.871 16.368 1.00 59.47 272 PHE A C 1
ATOM 2057 O O . PHE A 1 272 ? 14.849 -5.575 17.010 1.00 59.47 272 PHE A O 1
ATOM 2064 N N . LEU A 1 273 ? 16.917 -4.800 16.630 1.00 49.69 273 LEU A N 1
ATOM 2065 C CA . LEU A 1 273 ? 17.591 -5.601 17.651 1.00 49.69 273 LEU A CA 1
ATOM 2066 C C . LEU A 1 273 ? 17.562 -4.920 19.019 1.00 49.69 273 LEU A C 1
ATOM 2068 O O . LEU A 1 273 ? 17.641 -5.586 20.045 1.00 49.69 273 LEU A O 1
ATOM 2072 N N . ALA A 1 274 ? 17.477 -3.589 19.015 1.00 50.72 274 ALA A N 1
ATOM 2073 C CA . ALA A 1 274 ? 17.348 -2.777 20.217 1.00 50.72 274 ALA A CA 1
ATOM 2074 C C . ALA A 1 274 ? 15.884 -2.627 20.666 1.00 50.72 274 ALA A C 1
ATOM 2076 O O . ALA A 1 274 ? 15.623 -2.356 21.837 1.00 50.72 274 ALA A O 1
ATOM 2077 N N . ALA A 1 275 ? 14.928 -2.777 19.744 1.00 54.41 275 ALA A N 1
ATOM 2078 C CA . ALA A 1 275 ? 13.518 -2.545 20.007 1.00 54.41 275 ALA A CA 1
ATOM 2079 C C . ALA A 1 275 ? 12.820 -3.778 20.593 1.00 54.41 275 ALA A C 1
ATOM 2081 O O . ALA A 1 275 ? 12.446 -4.686 19.858 1.00 54.41 275 ALA A O 1
ATOM 2082 N N . VAL A 1 276 ? 12.538 -3.669 21.897 1.00 50.28 276 VAL A N 1
ATOM 2083 C CA . VAL A 1 276 ? 11.431 -4.308 22.629 1.00 50.28 276 VAL A CA 1
ATOM 2084 C C . VAL A 1 276 ? 11.533 -5.833 22.767 1.00 50.28 276 VAL A C 1
ATOM 2086 O O . VAL A 1 276 ? 11.750 -6.564 21.810 1.00 50.28 276 VAL A O 1
ATOM 2089 N N . ASP A 1 277 ? 11.327 -6.322 23.992 1.00 58.94 277 ASP A N 1
ATOM 2090 C CA . ASP A 1 277 ? 11.138 -7.742 24.305 1.00 58.94 277 ASP A CA 1
ATOM 2091 C C . ASP A 1 277 ? 10.058 -8.328 23.374 1.00 58.94 277 ASP A C 1
ATOM 2093 O O . ASP A 1 277 ? 8.865 -8.040 23.527 1.00 58.94 277 ASP A O 1
ATOM 2097 N N . ALA A 1 278 ? 10.500 -9.086 22.360 1.00 59.19 278 ALA A N 1
ATOM 2098 C CA . ALA A 1 278 ? 9.727 -9.517 21.188 1.00 59.19 278 ALA A CA 1
ATOM 2099 C C . ALA A 1 278 ? 8.476 -10.357 21.516 1.00 59.19 278 ALA A C 1
ATOM 2101 O O . ALA A 1 278 ? 7.714 -10.725 20.625 1.00 59.19 278 ALA A O 1
ATOM 2102 N N . SER A 1 279 ? 8.260 -10.651 22.796 1.00 75.12 279 SER A N 1
ATOM 2103 C CA . SER A 1 279 ? 7.126 -11.392 23.330 1.00 75.12 279 SER A CA 1
ATOM 2104 C C . SER A 1 279 ? 5.883 -10.528 23.600 1.00 75.12 279 SER A C 1
ATOM 2106 O O . SER A 1 279 ? 4.762 -11.048 23.616 1.00 75.12 279 SER A O 1
ATOM 2108 N N . THR A 1 280 ? 6.034 -9.212 23.803 1.00 83.19 280 THR A N 1
ATOM 2109 C CA . THR A 1 280 ? 4.908 -8.353 24.217 1.00 83.19 280 THR A CA 1
ATOM 2110 C C . THR A 1 280 ? 3.914 -8.156 23.069 1.00 83.19 280 THR A C 1
ATOM 2112 O O . THR A 1 280 ? 4.240 -7.551 22.052 1.00 83.19 280 THR A O 1
ATOM 2115 N N . GLY A 1 281 ? 2.681 -8.647 23.230 1.00 86.69 281 GLY A N 1
ATOM 2116 C CA . GLY A 1 281 ? 1.619 -8.540 22.219 1.00 86.69 281 GLY A CA 1
ATOM 2117 C C . GLY A 1 281 ? 1.610 -9.655 21.164 1.00 86.69 281 GLY A C 1
ATOM 2118 O O . GLY A 1 281 ? 0.761 -9.657 20.269 1.00 86.69 281 GLY A O 1
ATOM 2119 N N . GLN A 1 282 ? 2.534 -10.620 21.247 1.00 91.06 282 GLN A N 1
ATOM 2120 C CA . GLN A 1 282 ? 2.658 -11.701 20.264 1.00 91.06 282 GLN A CA 1
ATOM 2121 C C . GLN A 1 282 ? 1.442 -12.642 20.280 1.00 91.06 282 GLN A C 1
ATOM 2123 O O . GLN A 1 282 ? 0.924 -13.014 19.226 1.00 91.06 282 GLN A O 1
ATOM 2128 N N . GLN A 1 283 ? 0.940 -12.988 21.469 1.00 92.69 283 GLN A N 1
ATOM 2129 C CA . GLN A 1 283 ? -0.241 -13.847 21.623 1.00 92.69 283 GLN A CA 1
ATOM 2130 C C . GLN A 1 283 ? -1.499 -13.183 21.055 1.00 92.69 283 GLN A C 1
ATOM 2132 O O . GLN A 1 283 ? -2.315 -13.824 20.391 1.00 92.69 283 GLN A O 1
ATOM 2137 N N . GLU A 1 284 ? -1.639 -11.879 21.268 1.00 95.06 284 GLU A N 1
ATOM 2138 C CA . GLU A 1 284 ? -2.721 -11.062 20.734 1.00 95.06 284 GLU A CA 1
ATOM 2139 C C . GLU A 1 284 ? -2.664 -10.991 19.208 1.00 95.06 284 GLU A C 1
ATOM 2141 O O . GLU A 1 284 ? -3.691 -11.169 18.545 1.00 95.06 284 GLU A O 1
ATOM 2146 N N . ALA A 1 285 ? -1.469 -10.800 18.641 1.00 95.00 285 ALA A N 1
ATOM 2147 C CA . ALA A 1 285 ? -1.259 -10.846 17.201 1.00 95.00 285 ALA A CA 1
ATOM 2148 C C . ALA A 1 285 ? -1.638 -12.219 16.621 1.00 95.00 285 ALA A C 1
ATOM 2150 O O . ALA A 1 285 ? -2.367 -12.293 15.631 1.00 95.00 285 ALA A O 1
ATOM 2151 N N . TRP A 1 286 ? -1.230 -13.320 17.258 1.00 95.88 286 TRP A N 1
ATOM 2152 C CA . TRP A 1 286 ? -1.608 -14.676 16.843 1.00 95.88 286 TRP A CA 1
ATOM 2153 C C . TRP A 1 286 ? -3.118 -14.919 16.919 1.00 95.88 286 TRP A C 1
ATOM 2155 O O . TRP A 1 286 ? -3.709 -15.481 15.992 1.00 95.88 286 TRP A O 1
ATOM 2165 N N . ALA A 1 287 ? -3.772 -14.453 17.985 1.00 96.69 287 ALA A N 1
ATOM 2166 C CA . ALA A 1 287 ? -5.218 -14.549 18.131 1.00 96.69 287 ALA A CA 1
ATOM 2167 C C . ALA A 1 287 ? -5.957 -13.756 17.038 1.00 96.69 287 ALA A C 1
ATOM 2169 O O . ALA A 1 287 ? -6.951 -14.254 16.492 1.00 96.69 287 ALA A O 1
ATOM 2170 N N . ALA A 1 288 ? -5.456 -12.566 16.691 1.00 97.38 288 ALA A N 1
ATOM 2171 C CA . ALA A 1 288 ? -5.974 -11.733 15.610 1.00 97.38 288 ALA A CA 1
ATOM 2172 C C . ALA A 1 288 ? -5.761 -12.372 14.226 1.00 97.38 288 ALA A C 1
ATOM 2174 O O . ALA A 1 288 ? -6.672 -12.358 13.402 1.00 97.38 288 ALA A O 1
ATOM 2175 N N . LEU A 1 289 ? -4.616 -13.015 13.976 1.00 97.12 289 LEU A N 1
ATOM 2176 C CA . LEU A 1 289 ? -4.374 -13.764 12.734 1.00 97.12 289 LEU A CA 1
ATOM 2177 C C . LEU A 1 289 ? -5.310 -14.964 12.595 1.00 97.12 289 LEU A C 1
ATOM 2179 O O . LEU A 1 289 ? -5.846 -15.202 11.514 1.00 97.12 289 LEU A O 1
ATOM 2183 N N . ALA A 1 290 ? -5.554 -15.690 13.686 1.00 97.38 290 ALA A N 1
ATOM 2184 C CA . ALA A 1 290 ? -6.534 -16.771 13.697 1.00 97.38 290 ALA A CA 1
ATOM 2185 C C . ALA A 1 290 ? -7.953 -16.247 13.407 1.00 97.38 290 ALA A C 1
ATOM 2187 O O . ALA A 1 290 ? -8.687 -16.863 12.644 1.00 97.38 290 ALA A O 1
ATOM 2188 N N . LEU A 1 291 ? -8.322 -15.075 13.940 1.00 97.75 291 LEU A N 1
ATOM 2189 C CA . LEU A 1 291 ? -9.578 -14.410 13.574 1.00 97.75 291 LEU A CA 1
ATOM 2190 C C . LEU A 1 291 ? -9.625 -14.064 12.074 1.00 97.75 291 LEU A C 1
ATOM 2192 O O . LEU A 1 291 ? -10.644 -14.295 11.430 1.00 97.75 291 LEU A O 1
ATOM 2196 N N . VAL A 1 292 ? -8.542 -13.528 11.499 1.00 97.75 292 VAL A N 1
ATOM 2197 C CA . VAL A 1 292 ? -8.469 -13.241 10.054 1.00 97.75 292 VAL A CA 1
ATOM 2198 C C . VAL A 1 292 ? -8.659 -14.518 9.236 1.00 97.75 292 VAL A C 1
ATOM 2200 O O . VAL A 1 292 ? -9.424 -14.506 8.273 1.00 97.75 292 VAL A O 1
ATOM 2203 N N . GLN A 1 293 ? -8.017 -15.621 9.627 1.00 96.81 293 GLN A N 1
ATOM 2204 C CA . GLN A 1 293 ? -8.204 -16.923 8.988 1.00 96.81 293 GLN A CA 1
ATOM 2205 C C . GLN A 1 293 ? -9.677 -17.353 9.004 1.00 96.81 293 GLN A C 1
ATOM 2207 O O . GLN A 1 293 ? -10.199 -17.751 7.961 1.00 96.81 293 GLN A O 1
ATOM 2212 N N . ASP A 1 294 ? -10.343 -17.256 10.159 1.00 96.31 294 ASP A N 1
ATOM 2213 C CA . ASP A 1 294 ? -11.751 -17.632 10.307 1.00 96.31 294 ASP A CA 1
ATOM 2214 C C . ASP A 1 294 ? -12.645 -16.801 9.374 1.00 96.31 294 ASP A C 1
ATOM 2216 O O . ASP A 1 294 ? -13.480 -17.354 8.656 1.00 96.31 294 ASP A O 1
ATOM 2220 N N . VAL A 1 295 ? -12.426 -15.481 9.323 1.00 96.19 295 VAL A N 1
ATOM 2221 C CA . VAL A 1 295 ? -13.211 -14.556 8.490 1.00 96.19 295 VAL A CA 1
ATOM 2222 C C . VAL A 1 295 ? -12.990 -14.796 6.998 1.00 96.19 295 VAL A C 1
ATOM 2224 O O . VAL A 1 295 ? -13.952 -14.849 6.233 1.00 96.19 295 VAL A O 1
ATOM 2227 N N . LEU A 1 296 ? -11.739 -14.950 6.557 1.00 94.44 296 LEU A N 1
ATOM 2228 C CA . LEU A 1 296 ? -11.437 -15.181 5.141 1.00 94.44 296 LEU A CA 1
ATOM 2229 C C . LEU A 1 296 ? -11.871 -16.580 4.664 1.00 94.44 296 LEU A C 1
ATOM 2231 O O . LEU A 1 296 ? -12.096 -16.781 3.465 1.00 94.44 296 LEU A O 1
ATOM 2235 N N . GLY A 1 297 ? -12.024 -17.528 5.596 1.00 92.69 297 GLY A N 1
ATOM 2236 C CA . GLY A 1 297 ? -12.566 -18.864 5.358 1.00 92.69 297 GLY A CA 1
ATOM 2237 C C . GLY A 1 297 ? -14.090 -18.922 5.187 1.00 92.69 297 GLY A C 1
ATOM 2238 O O . GLY A 1 297 ? -14.606 -19.946 4.731 1.00 92.69 297 GLY A O 1
ATOM 2239 N N . GLU A 1 298 ? -14.830 -17.856 5.514 1.00 92.56 298 GLU A N 1
ATOM 2240 C CA . GLU A 1 298 ? -16.285 -17.820 5.340 1.00 92.56 298 GLU A CA 1
ATOM 2241 C C . GLU A 1 298 ? -16.700 -17.850 3.857 1.00 92.56 298 GLU A C 1
ATOM 2243 O O . GLU A 1 298 ? -16.066 -17.273 2.966 1.00 92.56 298 GLU A O 1
ATOM 2248 N N . ARG A 1 299 ? -17.827 -18.517 3.573 1.00 82.69 299 ARG A N 1
ATOM 2249 C CA . ARG A 1 299 ? -18.443 -18.506 2.239 1.00 82.69 299 ARG A CA 1
ATOM 2250 C C . ARG A 1 299 ? -19.156 -17.169 2.019 1.00 82.69 299 ARG A C 1
ATOM 2252 O O . ARG A 1 299 ? -19.940 -16.752 2.860 1.00 82.69 299 ARG A O 1
ATOM 2259 N N . GLY A 1 300 ? -18.947 -16.548 0.857 1.00 77.69 300 GLY A N 1
ATOM 2260 C CA . GLY A 1 300 ? -19.610 -15.287 0.493 1.00 77.69 300 GLY A CA 1
ATOM 2261 C C . GLY A 1 300 ? -18.884 -14.052 1.030 1.00 77.69 300 GLY A C 1
ATOM 2262 O O . GLY A 1 300 ? -19.387 -13.347 1.901 1.00 77.69 300 GLY A O 1
ATOM 2263 N N . ARG A 1 301 ? -17.692 -13.780 0.486 1.00 86.00 301 ARG A N 1
ATOM 2264 C CA . ARG A 1 301 ? -16.835 -12.666 0.913 1.00 86.00 301 ARG A CA 1
ATOM 2265 C C . ARG A 1 301 ? -17.492 -11.320 0.610 1.00 86.00 301 ARG A C 1
ATOM 2267 O O . ARG A 1 301 ? -17.707 -10.971 -0.549 1.00 86.00 301 ARG A O 1
ATOM 2274 N N . ASN A 1 302 ? -17.778 -10.548 1.652 1.00 95.25 302 ASN A N 1
ATOM 2275 C CA . ASN A 1 302 ? -18.153 -9.148 1.506 1.00 95.25 302 ASN A CA 1
ATOM 2276 C C . ASN A 1 302 ? -16.886 -8.285 1.409 1.00 95.25 302 ASN A C 1
ATOM 2278 O O . ASN A 1 302 ? -16.020 -8.366 2.276 1.00 95.25 302 ASN A O 1
ATOM 2282 N N . VAL A 1 303 ? -16.811 -7.416 0.397 1.00 95.00 303 VAL A N 1
ATOM 2283 C CA . VAL A 1 303 ? -15.644 -6.557 0.118 1.00 95.00 303 VAL A CA 1
ATOM 2284 C C . VAL A 1 303 ? -15.214 -5.719 1.328 1.00 95.00 303 VAL A C 1
ATOM 2286 O O . VAL A 1 303 ? -14.019 -5.590 1.585 1.00 95.00 303 VAL A O 1
ATOM 2289 N N . HIS A 1 304 ? -16.160 -5.182 2.105 1.00 94.62 304 HIS A N 1
ATOM 2290 C CA . HIS A 1 304 ? -15.845 -4.360 3.278 1.00 94.62 304 HIS A CA 1
ATOM 2291 C C . HIS A 1 304 ? -15.301 -5.188 4.439 1.00 94.62 304 HIS A C 1
ATOM 2293 O O . HIS A 1 304 ? -14.400 -4.729 5.137 1.00 94.62 304 HIS A O 1
ATOM 2299 N N . VAL A 1 305 ? -15.829 -6.400 4.629 1.00 96.38 305 VAL A N 1
ATOM 2300 C CA . VAL A 1 305 ? -15.324 -7.341 5.637 1.00 96.38 305 VAL A CA 1
ATOM 2301 C C . VAL A 1 305 ? -13.913 -7.776 5.257 1.00 96.38 305 VAL A C 1
ATOM 2303 O O . VAL A 1 305 ? -13.015 -7.657 6.077 1.00 96.38 305 VAL A O 1
ATOM 2306 N N . THR A 1 306 ? -13.687 -8.174 4.002 1.00 96.56 306 THR A N 1
ATOM 2307 C CA . THR A 1 306 ? -12.358 -8.561 3.506 1.00 96.56 306 THR A CA 1
ATOM 2308 C C . THR A 1 306 ? -11.346 -7.424 3.644 1.00 96.56 306 THR A C 1
ATOM 2310 O O . THR A 1 306 ? -10.257 -7.640 4.166 1.00 96.56 306 THR A O 1
ATOM 2313 N N . SER A 1 307 ? -11.705 -6.200 3.247 1.00 95.44 307 SER A N 1
ATOM 2314 C CA . SER A 1 307 ? -10.831 -5.031 3.403 1.00 95.44 307 SER A CA 1
ATOM 2315 C C . SER A 1 307 ? -10.510 -4.733 4.875 1.00 95.44 307 SER A C 1
ATOM 2317 O O . SER A 1 307 ? -9.354 -4.464 5.195 1.00 95.44 307 SER A O 1
ATOM 2319 N N . ALA A 1 308 ? -11.484 -4.843 5.785 1.00 96.44 308 ALA A N 1
ATOM 2320 C CA . ALA A 1 308 ? -11.240 -4.672 7.217 1.00 96.44 308 ALA A CA 1
ATOM 2321 C C . ALA A 1 308 ? -10.358 -5.798 7.794 1.00 96.44 308 ALA A C 1
ATOM 2323 O O . ALA A 1 308 ? -9.449 -5.523 8.574 1.00 96.44 308 ALA A O 1
ATOM 2324 N N . SER A 1 309 ? -10.557 -7.051 7.368 1.00 97.75 309 SER A N 1
ATOM 2325 C CA . SER A 1 309 ? -9.701 -8.187 7.742 1.00 97.75 309 SER A CA 1
ATOM 2326 C C . SER A 1 309 ? -8.254 -8.004 7.289 1.00 97.75 309 SER A C 1
ATOM 2328 O O . SER A 1 309 ? -7.344 -8.374 8.023 1.00 97.75 309 SER A O 1
ATOM 2330 N N . LEU A 1 310 ? -8.027 -7.407 6.116 1.00 97.75 310 LEU A N 1
ATOM 2331 C CA . LEU A 1 310 ? -6.686 -7.052 5.642 1.00 97.75 310 LEU A CA 1
ATOM 2332 C C . LEU A 1 310 ? -6.032 -5.980 6.529 1.00 97.75 310 LEU A C 1
ATOM 2334 O O . LEU A 1 310 ? -4.845 -6.078 6.825 1.00 97.75 310 LEU A O 1
ATOM 2338 N N . GLY A 1 311 ? -6.814 -5.025 7.042 1.00 96.94 311 GLY A N 1
ATOM 2339 C CA . GLY A 1 311 ? -6.353 -4.078 8.062 1.00 96.94 311 GLY A CA 1
ATOM 2340 C C . GLY A 1 311 ? -5.893 -4.769 9.352 1.00 96.94 311 GLY A C 1
ATOM 2341 O O . GLY A 1 311 ? -4.815 -4.462 9.857 1.00 96.94 311 GLY A O 1
ATOM 2342 N N . VAL A 1 312 ? -6.661 -5.752 9.839 1.00 97.75 312 VAL A N 1
ATOM 2343 C CA . VAL A 1 312 ? -6.281 -6.571 11.007 1.00 97.75 312 VAL A CA 1
ATOM 2344 C C . VAL A 1 312 ? -5.021 -7.391 10.721 1.00 97.75 312 VAL A C 1
ATOM 2346 O O . VAL A 1 312 ? -4.118 -7.418 11.549 1.00 97.75 312 VAL A O 1
ATOM 2349 N N . LEU A 1 313 ? -4.930 -8.025 9.547 1.00 97.88 313 LEU A N 1
ATOM 2350 C CA . LEU A 1 313 ? -3.758 -8.795 9.120 1.00 97.88 313 LEU A CA 1
ATOM 2351 C C . LEU A 1 313 ? -2.491 -7.938 9.094 1.00 97.88 313 LEU A C 1
ATOM 2353 O O . LEU A 1 313 ? -1.455 -8.361 9.603 1.00 97.88 313 LEU A O 1
ATOM 2357 N N . ARG A 1 314 ? -2.586 -6.731 8.528 1.00 96.62 314 ARG A N 1
ATOM 2358 C CA . ARG A 1 314 ? -1.495 -5.756 8.485 1.00 96.62 314 ARG A CA 1
ATOM 2359 C C . ARG A 1 314 ? -0.995 -5.434 9.892 1.00 96.62 314 ARG A C 1
ATOM 2361 O O . ARG A 1 314 ? 0.186 -5.617 10.164 1.00 96.62 314 ARG A O 1
ATOM 2368 N N . ALA A 1 315 ? -1.889 -4.992 10.776 1.00 95.00 315 ALA A N 1
ATOM 2369 C CA . ALA A 1 315 ? -1.518 -4.571 12.124 1.00 95.00 315 ALA A CA 1
ATOM 2370 C C . ALA A 1 315 ? -0.997 -5.753 12.965 1.00 95.00 315 ALA A C 1
ATOM 2372 O O . ALA A 1 315 ? 0.037 -5.652 13.617 1.00 95.00 315 ALA A O 1
ATOM 2373 N N . ALA A 1 316 ? -1.642 -6.922 12.882 1.00 95.62 316 ALA A N 1
ATOM 2374 C CA . ALA A 1 316 ? -1.197 -8.120 13.593 1.00 95.62 316 ALA A CA 1
ATOM 2375 C C . ALA A 1 316 ? 0.179 -8.603 13.109 1.00 95.62 316 ALA A C 1
ATOM 2377 O O . ALA A 1 316 ? 1.030 -8.946 13.925 1.00 95.62 316 ALA A O 1
ATOM 2378 N N . GLY A 1 317 ? 0.430 -8.603 11.796 1.00 94.25 317 GLY A N 1
ATOM 2379 C CA . GLY A 1 317 ? 1.735 -8.977 11.255 1.00 94.25 317 GLY A CA 1
ATOM 2380 C C . GLY A 1 317 ? 2.833 -7.967 11.604 1.00 94.25 317 GLY A C 1
ATOM 2381 O O . GLY A 1 317 ? 3.939 -8.372 11.952 1.00 94.25 317 GLY A O 1
ATOM 2382 N N . GLN A 1 318 ? 2.530 -6.664 11.614 1.00 91.56 318 GLN A N 1
ATOM 2383 C CA . GLN A 1 318 ? 3.472 -5.634 12.069 1.00 91.56 318 GLN A CA 1
ATOM 2384 C C . GLN A 1 318 ? 3.863 -5.811 13.541 1.00 91.56 318 GLN A C 1
ATOM 2386 O O . GLN A 1 318 ? 5.057 -5.741 13.858 1.00 91.56 318 GLN A O 1
ATOM 2391 N N . LEU A 1 319 ? 2.871 -6.081 14.399 1.00 90.56 319 LEU A N 1
ATOM 2392 C CA . LEU A 1 319 ? 3.060 -6.351 15.823 1.00 90.56 319 LEU A CA 1
ATOM 2393 C C . LEU A 1 319 ? 3.881 -7.630 16.047 1.00 90.56 319 LEU A C 1
ATOM 2395 O O . LEU A 1 319 ? 4.869 -7.589 16.771 1.00 90.56 319 LEU A O 1
ATOM 2399 N N . ALA A 1 320 ? 3.533 -8.733 15.375 1.00 91.06 320 ALA A N 1
ATOM 2400 C CA . ALA A 1 320 ? 4.251 -10.006 15.492 1.00 91.06 320 ALA A CA 1
ATOM 2401 C C . ALA A 1 320 ? 5.662 -9.981 14.878 1.00 91.06 320 ALA A C 1
ATOM 2403 O O . ALA A 1 320 ? 6.527 -10.755 15.284 1.00 91.06 320 ALA A O 1
ATOM 2404 N N . GLY A 1 321 ? 5.897 -9.134 13.871 1.00 89.44 321 GLY A N 1
ATOM 2405 C CA . GLY A 1 321 ? 7.152 -9.117 13.126 1.00 89.44 321 GLY A CA 1
ATOM 2406 C C . GLY A 1 321 ? 7.458 -10.478 12.497 1.00 89.44 321 GLY A C 1
ATOM 2407 O O . GLY A 1 321 ? 6.582 -11.108 11.900 1.00 89.44 321 GLY A O 1
ATOM 2408 N N . ASP A 1 322 ? 8.700 -10.942 12.650 1.00 86.75 322 ASP A N 1
ATOM 2409 C CA . ASP A 1 322 ? 9.179 -12.205 12.075 1.00 86.75 322 ASP A CA 1
ATOM 2410 C C . ASP A 1 322 ? 8.522 -13.442 12.713 1.00 86.75 322 ASP A C 1
ATOM 2412 O O . ASP A 1 322 ? 8.284 -14.454 12.049 1.00 86.75 322 ASP A O 1
ATOM 2416 N N . ALA A 1 323 ? 8.117 -13.327 13.982 1.00 89.56 323 ALA A N 1
ATOM 2417 C CA . ALA A 1 323 ? 7.461 -14.399 14.724 1.00 89.56 323 ALA A CA 1
ATOM 2418 C C . ALA A 1 323 ? 6.034 -14.697 14.226 1.00 89.56 323 ALA A C 1
ATOM 2420 O O . ALA A 1 323 ? 5.385 -15.647 14.673 1.00 89.56 323 ALA A O 1
ATOM 2421 N N . VAL A 1 324 ? 5.529 -13.932 13.249 1.00 90.81 324 VAL A N 1
ATOM 2422 C CA . VAL A 1 324 ? 4.281 -14.260 12.549 1.00 90.81 324 VAL A CA 1
ATOM 2423 C C . VAL A 1 324 ? 4.334 -15.655 11.917 1.00 90.81 324 VAL A C 1
ATOM 2425 O O . VAL A 1 324 ? 3.312 -16.332 11.827 1.00 90.81 324 VAL A O 1
ATOM 2428 N N . LYS A 1 325 ? 5.527 -16.105 11.504 1.00 88.38 325 LYS A N 1
ATOM 2429 C CA . LYS A 1 325 ? 5.750 -17.388 10.819 1.00 88.38 325 LYS A CA 1
ATOM 2430 C C . LYS A 1 325 ? 5.450 -18.595 11.710 1.00 88.38 325 LYS A C 1
ATOM 2432 O O . LYS A 1 325 ? 5.169 -19.681 11.197 1.00 88.38 325 LYS A O 1
ATOM 2437 N N . GLU A 1 326 ? 5.491 -18.398 13.024 1.00 90.12 326 GLU A N 1
ATOM 2438 C CA . GLU A 1 326 ? 5.171 -19.405 14.036 1.00 90.12 326 GLU A CA 1
ATOM 2439 C C . GLU A 1 326 ? 3.656 -19.585 14.203 1.00 90.12 326 GLU A C 1
ATOM 2441 O O . GLU A 1 326 ? 3.195 -20.658 14.599 1.00 90.12 326 GLU A O 1
ATOM 2446 N N . ALA A 1 327 ? 2.856 -18.576 13.834 1.00 92.44 327 ALA A N 1
ATOM 2447 C CA . ALA A 1 327 ? 1.407 -18.683 13.859 1.00 92.44 327 ALA A CA 1
ATOM 2448 C C . ALA A 1 327 ? 0.932 -19.666 12.782 1.00 92.44 327 ALA A C 1
ATOM 2450 O O . ALA A 1 327 ? 1.107 -19.443 11.582 1.00 92.44 327 ALA A O 1
ATOM 2451 N N . SER A 1 328 ? 0.237 -20.730 13.189 1.00 93.62 328 SER A N 1
ATOM 2452 C CA . SER A 1 328 ? -0.360 -21.699 12.256 1.00 93.62 328 SER A CA 1
ATOM 2453 C C . SER A 1 328 ? -1.270 -21.030 11.217 1.00 93.62 328 SER A C 1
ATOM 2455 O O . SER A 1 328 ? -1.278 -21.431 10.051 1.00 93.62 328 SER A O 1
ATOM 2457 N N . ALA A 1 329 ? -1.960 -19.958 11.619 1.00 94.94 329 ALA A N 1
ATOM 2458 C CA . ALA A 1 329 ? -2.826 -19.165 10.757 1.00 94.94 329 ALA A CA 1
ATOM 2459 C C . ALA A 1 329 ? -2.091 -18.478 9.600 1.00 94.94 329 ALA A C 1
ATOM 2461 O O . ALA A 1 329 ? -2.665 -18.318 8.521 1.00 94.94 329 ALA A O 1
ATOM 2462 N N . TRP A 1 330 ? -0.809 -18.133 9.766 1.00 94.75 330 TRP A N 1
ATOM 2463 C CA . TRP A 1 330 ? -0.019 -17.482 8.719 1.00 94.75 330 TRP A CA 1
ATOM 2464 C C . TRP A 1 330 ? 0.068 -18.333 7.448 1.00 94.75 330 TRP A C 1
ATOM 2466 O O . TRP A 1 330 ? -0.106 -17.818 6.345 1.00 94.75 330 TRP A O 1
ATOM 2476 N N . ARG A 1 331 ? 0.219 -19.657 7.591 1.00 93.50 331 ARG A N 1
ATOM 2477 C CA . ARG A 1 331 ? 0.287 -20.601 6.457 1.00 93.50 331 ARG A CA 1
ATOM 2478 C C . ARG A 1 331 ? -1.000 -20.654 5.634 1.00 93.50 331 ARG A C 1
ATOM 2480 O O . ARG A 1 331 ? -0.964 -21.074 4.482 1.00 93.50 331 ARG A O 1
ATOM 2487 N N . VAL A 1 332 ? -2.127 -20.252 6.220 1.00 95.06 332 VAL A N 1
ATOM 2488 C CA . VAL A 1 332 ? -3.431 -20.210 5.548 1.00 95.06 332 VAL A CA 1
ATOM 2489 C C . VAL A 1 332 ? -3.705 -18.819 4.987 1.00 95.06 332 VAL A C 1
ATOM 2491 O O . VAL A 1 332 ? -4.176 -18.691 3.859 1.00 95.06 332 VAL A O 1
ATOM 2494 N N . VAL A 1 333 ? -3.400 -17.775 5.758 1.00 96.25 333 VAL A N 1
ATOM 2495 C CA . VAL A 1 333 ? -3.720 -16.390 5.404 1.00 96.25 333 VAL A CA 1
ATOM 2496 C C . VAL A 1 333 ? -2.759 -15.829 4.355 1.00 96.25 333 VAL A C 1
ATOM 2498 O O . VAL A 1 333 ? -3.210 -15.148 3.437 1.00 96.25 333 VAL A O 1
ATOM 2501 N N . PHE A 1 334 ? -1.461 -16.136 4.426 1.00 96.19 334 PHE A N 1
ATOM 2502 C CA . PHE A 1 334 ? -0.471 -15.585 3.495 1.00 96.19 334 PHE A CA 1
ATOM 2503 C C . PHE A 1 334 ? -0.731 -15.964 2.021 1.00 96.19 334 PHE A C 1
ATOM 2505 O O . PHE A 1 334 ? -0.765 -15.069 1.175 1.00 96.19 334 PHE A O 1
ATOM 2512 N N . PRO A 1 335 ? -1.034 -17.231 1.672 1.00 94.94 335 PRO A N 1
ATOM 2513 C CA . PRO A 1 335 ? -1.391 -17.583 0.294 1.00 94.94 335 PRO A CA 1
ATOM 2514 C C . PRO A 1 335 ? -2.698 -16.931 -0.168 1.00 94.94 335 PRO A C 1
ATOM 2516 O O . PRO A 1 335 ? -2.844 -16.578 -1.337 1.00 94.94 335 PRO A O 1
ATOM 2519 N N . GLN A 1 336 ? -3.660 -16.744 0.742 1.00 95.25 336 GLN A N 1
ATOM 2520 C CA . GLN A 1 336 ? -4.900 -16.034 0.423 1.00 95.25 336 GLN A CA 1
ATOM 2521 C C . GLN A 1 336 ? -4.643 -14.551 0.153 1.00 95.25 336 GLN A C 1
ATOM 2523 O O . GLN A 1 336 ? -5.248 -13.996 -0.760 1.00 95.25 336 GLN A O 1
ATOM 2528 N N . LEU A 1 337 ? -3.736 -13.925 0.909 1.00 96.19 337 LEU A N 1
ATOM 2529 C CA . LEU A 1 337 ? -3.297 -12.551 0.690 1.00 96.19 337 LEU A CA 1
ATOM 2530 C C . LEU A 1 337 ? -2.665 -12.373 -0.694 1.00 96.19 337 LEU A C 1
ATOM 2532 O O . LEU A 1 337 ? -3.060 -11.459 -1.415 1.00 96.19 337 LEU A O 1
ATOM 2536 N N . LEU A 1 338 ? -1.775 -13.285 -1.100 1.00 94.56 338 LEU A N 1
ATOM 2537 C CA . LEU A 1 338 ? -1.212 -13.306 -2.455 1.00 94.56 338 LEU A CA 1
ATOM 2538 C C . LEU A 1 338 ? -2.315 -13.401 -3.520 1.00 94.56 338 LEU A C 1
ATOM 2540 O O . LEU A 1 338 ? -2.364 -12.577 -4.432 1.00 94.56 338 LEU A O 1
ATOM 2544 N N . GLY A 1 339 ? -3.260 -14.330 -3.350 1.00 92.62 339 GLY A N 1
ATOM 2545 C CA . GLY A 1 339 ? -4.393 -14.477 -4.265 1.00 92.62 339 GLY A CA 1
ATOM 2546 C C . GLY A 1 339 ? -5.300 -13.240 -4.340 1.00 92.62 339 GLY A C 1
ATOM 2547 O O . GLY A 1 339 ? -5.859 -12.955 -5.399 1.00 92.62 339 GLY A O 1
ATOM 2548 N N . MET A 1 340 ? -5.427 -12.477 -3.248 1.00 94.12 340 MET A N 1
ATOM 2549 C CA . MET A 1 340 ? -6.226 -11.245 -3.193 1.00 94.12 340 MET A CA 1
ATOM 2550 C C . MET A 1 340 ? -5.603 -10.072 -3.964 1.00 94.12 340 MET A C 1
ATOM 2552 O O . MET A 1 340 ? -6.333 -9.150 -4.325 1.00 94.12 340 MET A O 1
ATOM 2556 N N . LEU A 1 341 ? -4.309 -10.115 -4.309 1.00 92.44 341 LEU A N 1
ATOM 2557 C CA . LEU A 1 341 ? -3.707 -9.138 -5.234 1.00 92.44 341 LEU A CA 1
ATOM 2558 C C . LEU A 1 341 ? -4.374 -9.171 -6.616 1.00 92.44 341 LEU A C 1
ATOM 2560 O O . LEU A 1 341 ? -4.381 -8.173 -7.329 1.00 92.44 341 LEU A O 1
ATOM 2564 N N . ARG A 1 342 ? -4.966 -10.314 -6.976 1.00 88.62 342 ARG A N 1
ATOM 2565 C CA . ARG A 1 342 ? -5.655 -10.550 -8.249 1.00 88.62 342 ARG A CA 1
ATOM 2566 C C . ARG A 1 342 ? -7.173 -10.420 -8.139 1.00 88.62 342 ARG A C 1
ATOM 2568 O O . ARG A 1 342 ? -7.885 -10.812 -9.065 1.00 88.62 342 ARG A O 1
ATOM 2575 N N . ASP A 1 343 ? -7.690 -9.941 -7.007 1.00 85.88 343 ASP A N 1
ATOM 2576 C CA . ASP A 1 343 ? -9.130 -9.799 -6.818 1.00 85.88 343 ASP A CA 1
ATOM 2577 C C . ASP A 1 343 ? -9.704 -8.778 -7.815 1.00 85.88 343 ASP A C 1
ATOM 2579 O O . ASP A 1 343 ? -9.140 -7.710 -8.050 1.00 85.88 343 ASP A O 1
ATOM 2583 N N . THR A 1 344 ? -10.854 -9.099 -8.407 1.00 83.38 344 THR A N 1
ATOM 2584 C CA . THR A 1 344 ? -11.569 -8.191 -9.319 1.00 83.38 344 THR A CA 1
ATOM 2585 C C . THR A 1 344 ? -12.100 -6.942 -8.611 1.00 83.38 344 THR A C 1
ATOM 2587 O O . THR A 1 344 ? -12.363 -5.919 -9.244 1.00 83.38 344 THR A O 1
ATOM 2590 N N . SER A 1 345 ? -12.271 -7.011 -7.291 1.00 87.12 345 SER A N 1
ATOM 2591 C CA . SER A 1 345 ? -12.662 -5.887 -6.458 1.00 87.12 345 SER A CA 1
ATOM 2592 C C . SER A 1 345 ? -11.457 -4.990 -6.188 1.00 87.12 345 SER A C 1
ATOM 2594 O O . SER A 1 345 ? -10.622 -5.286 -5.331 1.00 87.12 345 SER A O 1
ATOM 2596 N N . ARG A 1 346 ? -11.397 -3.845 -6.879 1.00 87.00 346 ARG A N 1
ATOM 2597 C CA . ARG A 1 346 ? -10.327 -2.844 -6.713 1.00 87.00 346 ARG A CA 1
ATOM 2598 C C . ARG A 1 346 ? -10.049 -2.484 -5.241 1.00 87.00 346 ARG A C 1
ATOM 2600 O O . ARG A 1 346 ? -8.877 -2.470 -4.882 1.00 87.00 346 ARG A O 1
ATOM 2607 N N . PRO A 1 347 ? -11.052 -2.254 -4.365 1.00 89.12 347 PRO A N 1
ATOM 2608 C CA . PRO A 1 347 ? -10.789 -1.996 -2.948 1.00 89.12 347 PRO A CA 1
ATOM 2609 C C . PRO A 1 347 ? -10.048 -3.134 -2.233 1.00 89.12 347 PRO A C 1
ATOM 2611 O O . PRO A 1 347 ? -9.167 -2.862 -1.421 1.00 89.12 347 PRO A O 1
ATOM 2614 N N . VAL A 1 348 ? -10.376 -4.399 -2.536 1.00 91.44 348 VAL A N 1
ATOM 2615 C CA . VAL A 1 348 ? -9.686 -5.558 -1.944 1.00 91.44 348 VAL A CA 1
ATOM 2616 C C . VAL A 1 348 ? -8.263 -5.654 -2.472 1.00 91.44 348 VAL A C 1
ATOM 2618 O O . VAL A 1 348 ? -7.346 -5.773 -1.668 1.00 91.44 348 VAL A O 1
ATOM 2621 N N . ALA A 1 349 ? -8.064 -5.536 -3.786 1.00 89.56 349 ALA A N 1
ATOM 2622 C CA . ALA A 1 349 ? -6.735 -5.602 -4.389 1.00 89.56 349 ALA A CA 1
ATOM 2623 C C . ALA A 1 349 ? -5.811 -4.484 -3.870 1.00 89.56 349 ALA A C 1
ATOM 2625 O O . ALA A 1 349 ? -4.670 -4.748 -3.500 1.00 89.56 349 ALA A O 1
ATOM 2626 N N . THR A 1 350 ? -6.313 -3.247 -3.754 1.00 89.44 350 THR A N 1
ATOM 2627 C CA . THR A 1 350 ? -5.556 -2.123 -3.177 1.00 89.44 350 THR A CA 1
ATOM 2628 C C . THR A 1 350 ? -5.222 -2.357 -1.701 1.00 89.44 350 THR A C 1
ATOM 2630 O O . THR A 1 350 ? -4.083 -2.139 -1.294 1.00 89.44 350 THR A O 1
ATOM 2633 N N . ALA A 1 351 ? -6.176 -2.843 -0.899 1.00 92.81 351 ALA A N 1
ATOM 2634 C CA . ALA A 1 351 ? -5.918 -3.180 0.502 1.00 92.81 351 ALA A CA 1
ATOM 2635 C C . ALA A 1 351 ? -4.917 -4.341 0.642 1.00 92.81 351 ALA A C 1
ATOM 2637 O O . ALA A 1 351 ? -4.060 -4.309 1.526 1.00 92.81 351 ALA A O 1
ATOM 2638 N N . ALA A 1 352 ? -4.990 -5.344 -0.237 1.00 95.38 352 ALA A N 1
ATOM 2639 C CA . ALA A 1 352 ? -4.076 -6.480 -0.259 1.00 95.38 352 ALA A CA 1
ATOM 2640 C C . ALA A 1 352 ? -2.660 -6.028 -0.625 1.00 95.38 352 ALA A C 1
ATOM 2642 O O . ALA A 1 352 ? -1.717 -6.413 0.059 1.00 95.38 352 ALA A O 1
ATOM 2643 N N . HIS A 1 353 ? -2.518 -5.147 -1.622 1.00 93.62 353 HIS A N 1
ATOM 2644 C CA . HIS A 1 353 ? -1.237 -4.544 -1.982 1.00 93.62 353 HIS A CA 1
ATOM 2645 C C . HIS A 1 353 ? -0.628 -3.798 -0.792 1.00 93.62 353 HIS A C 1
ATOM 2647 O O . HIS A 1 353 ? 0.460 -4.150 -0.348 1.00 93.62 353 HIS A O 1
ATOM 2653 N N . GLY A 1 354 ? -1.360 -2.851 -0.192 1.00 93.12 354 GLY A N 1
ATOM 2654 C CA . GLY A 1 354 ? -0.867 -2.102 0.970 1.00 93.12 354 GLY A CA 1
ATOM 2655 C C . GLY A 1 354 ? -0.522 -2.998 2.168 1.00 93.12 354 GLY A C 1
ATOM 2656 O O . GLY A 1 354 ? 0.438 -2.734 2.889 1.00 93.12 354 GLY A O 1
ATOM 2657 N N . THR A 1 355 ? -1.255 -4.100 2.354 1.00 95.81 355 THR A N 1
ATOM 2658 C CA . THR A 1 355 ? -0.952 -5.103 3.388 1.00 95.81 355 THR A CA 1
ATOM 2659 C C . THR A 1 355 ? 0.337 -5.860 3.068 1.00 95.81 355 THR A C 1
ATOM 2661 O O . THR A 1 355 ? 1.205 -5.963 3.928 1.00 95.81 355 THR A O 1
ATOM 2664 N N . MET A 1 356 ? 0.508 -6.341 1.834 1.00 95.62 356 MET A N 1
ATOM 2665 C CA . MET A 1 356 ? 1.734 -7.015 1.391 1.00 95.62 356 MET A CA 1
ATOM 2666 C C . MET A 1 356 ? 2.964 -6.117 1.543 1.00 95.62 356 MET A C 1
ATOM 2668 O O . MET A 1 356 ? 4.002 -6.573 2.012 1.00 95.62 356 MET A O 1
ATOM 2672 N N . GLU A 1 357 ? 2.850 -4.835 1.200 1.00 92.19 357 GLU A N 1
ATOM 2673 C CA . GLU A 1 357 ? 3.942 -3.870 1.341 1.00 92.19 357 GLU A CA 1
ATOM 2674 C C . GLU A 1 357 ? 4.322 -3.580 2.791 1.00 92.19 357 GLU A C 1
ATOM 2676 O O . GLU A 1 357 ? 5.504 -3.417 3.088 1.00 92.19 357 GLU A O 1
ATOM 2681 N N . ALA A 1 358 ? 3.333 -3.500 3.682 1.00 91.06 358 ALA A N 1
ATOM 2682 C CA . ALA A 1 358 ? 3.546 -3.235 5.100 1.00 91.06 358 ALA A CA 1
ATOM 2683 C C . ALA A 1 358 ? 4.147 -4.435 5.849 1.00 91.06 358 ALA A C 1
ATOM 2685 O O . ALA A 1 358 ? 4.845 -4.248 6.846 1.00 91.06 358 ALA A O 1
ATOM 2686 N N . LEU A 1 359 ? 3.860 -5.655 5.385 1.00 93.62 359 LEU A N 1
ATOM 2687 C CA . LEU A 1 359 ? 4.380 -6.897 5.957 1.00 93.62 359 LEU A CA 1
ATOM 2688 C C . LEU A 1 359 ? 5.742 -7.293 5.366 1.00 93.62 359 LEU A C 1
ATOM 2690 O O . LEU A 1 359 ? 6.533 -7.959 6.038 1.00 93.62 359 LEU A O 1
ATOM 2694 N N . HIS A 1 360 ? 6.047 -6.876 4.136 1.00 92.56 360 HIS A N 1
ATOM 2695 C CA . HIS A 1 360 ? 7.348 -7.115 3.511 1.00 92.56 360 HIS A CA 1
ATOM 2696 C C . HIS A 1 360 ? 8.483 -6.485 4.325 1.00 92.56 360 HIS A C 1
ATOM 2698 O O . HIS A 1 360 ? 8.376 -5.346 4.777 1.00 92.56 360 HIS A O 1
ATOM 2704 N N . LEU A 1 361 ? 9.581 -7.222 4.515 1.00 87.81 361 LEU A N 1
ATOM 2705 C CA . LEU A 1 361 ? 10.720 -6.856 5.372 1.00 87.81 361 LEU A CA 1
ATOM 2706 C C . LEU A 1 361 ? 10.395 -6.689 6.861 1.00 87.81 361 LEU A C 1
ATOM 2708 O O . LEU A 1 361 ? 11.273 -6.283 7.619 1.00 87.81 361 LEU A O 1
ATOM 2712 N N . ARG A 1 362 ? 9.175 -7.001 7.304 1.00 86.12 362 ARG A N 1
ATOM 2713 C CA . ARG A 1 362 ? 8.796 -7.003 8.726 1.00 86.12 362 ARG A CA 1
ATOM 2714 C C . ARG A 1 362 ? 8.360 -8.379 9.206 1.00 86.12 362 ARG A C 1
ATOM 2716 O O . ARG A 1 362 ? 8.713 -8.771 10.309 1.00 86.12 362 ARG A O 1
ATOM 2723 N N . SER A 1 363 ? 7.611 -9.077 8.367 1.00 90.38 363 SER A N 1
ATOM 2724 C CA . SER A 1 363 ? 6.993 -10.372 8.641 1.00 90.38 363 SER A CA 1
ATOM 2725 C C . SER A 1 363 ? 7.510 -11.480 7.736 1.00 90.38 363 SER A C 1
ATOM 2727 O O . SER A 1 363 ? 7.452 -12.653 8.094 1.00 90.38 363 SER A O 1
ATOM 2729 N N . PHE A 1 364 ? 7.990 -11.123 6.546 1.00 91.69 364 PHE A N 1
ATOM 2730 C CA . PHE A 1 364 ? 8.616 -12.054 5.620 1.00 91.69 364 PHE A CA 1
ATOM 2731 C C . PHE A 1 364 ? 9.545 -11.320 4.643 1.00 91.69 364 PHE A C 1
ATOM 2733 O O . PHE A 1 364 ? 9.493 -10.095 4.502 1.00 91.69 364 PHE A O 1
ATOM 2740 N N . ARG A 1 365 ? 10.372 -12.103 3.958 1.00 89.69 365 ARG A N 1
ATOM 2741 C CA . ARG A 1 365 ? 11.246 -11.742 2.839 1.00 89.69 365 ARG A CA 1
ATOM 2742 C C . ARG A 1 365 ? 11.007 -12.701 1.675 1.00 89.69 365 ARG A C 1
ATOM 2744 O O . ARG A 1 365 ? 10.494 -13.805 1.866 1.00 89.69 365 ARG A O 1
ATOM 2751 N N . LEU A 1 366 ? 11.409 -12.313 0.470 1.00 88.69 366 LEU A N 1
ATOM 2752 C CA . LEU A 1 366 ? 11.252 -13.131 -0.736 1.00 88.69 366 LEU A CA 1
ATOM 2753 C C . LEU A 1 366 ? 12.071 -14.426 -0.666 1.00 88.69 366 LEU A C 1
ATOM 2755 O O . LEU A 1 366 ? 11.629 -15.458 -1.164 1.00 88.69 366 LEU A O 1
ATOM 2759 N N . GLY A 1 367 ? 13.236 -14.383 -0.014 1.00 83.69 367 GLY A N 1
ATOM 2760 C CA . GLY A 1 367 ? 14.104 -15.542 0.207 1.00 83.69 367 GLY A CA 1
ATOM 2761 C C . GLY A 1 367 ? 13.687 -16.468 1.351 1.00 83.69 367 GLY A C 1
ATOM 2762 O O . GLY A 1 367 ? 14.325 -17.503 1.545 1.00 83.69 367 GLY A O 1
ATOM 2763 N N . ASP A 1 368 ? 12.653 -16.121 2.123 1.00 87.25 368 ASP A N 1
ATOM 2764 C CA . ASP A 1 368 ? 12.301 -16.896 3.310 1.00 87.25 368 ASP A CA 1
ATOM 2765 C C . ASP A 1 368 ? 11.731 -18.269 2.932 1.00 87.25 368 ASP A C 1
ATOM 2767 O O . ASP A 1 368 ? 10.772 -18.342 2.156 1.00 87.25 368 ASP A O 1
ATOM 2771 N N . PRO A 1 369 ? 12.194 -19.366 3.562 1.00 86.94 369 PRO A N 1
ATOM 2772 C CA . PRO A 1 369 ? 11.712 -20.715 3.257 1.00 86.94 369 PRO A CA 1
ATOM 2773 C C . PRO A 1 369 ? 10.212 -20.894 3.542 1.00 86.94 369 PRO A C 1
ATOM 2775 O O . PRO A 1 369 ? 9.572 -21.781 2.982 1.00 86.94 369 PRO A O 1
ATOM 2778 N N . HIS A 1 370 ? 9.631 -20.043 4.393 1.00 87.75 370 HIS A N 1
ATOM 2779 C CA . HIS A 1 370 ? 8.207 -20.061 4.730 1.00 87.75 370 HIS A CA 1
ATOM 2780 C C . HIS A 1 370 ? 7.325 -19.251 3.771 1.00 87.75 370 HIS A C 1
ATOM 2782 O O . HIS A 1 370 ? 6.123 -19.499 3.727 1.00 87.75 370 HIS A O 1
ATOM 2788 N N . ALA A 1 371 ? 7.884 -18.292 3.028 1.00 91.31 371 ALA A N 1
ATOM 2789 C CA . ALA A 1 371 ? 7.130 -17.428 2.116 1.00 91.31 371 ALA A CA 1
ATOM 2790 C C . ALA A 1 371 ? 7.338 -17.829 0.651 1.00 91.31 371 ALA A C 1
ATOM 2792 O O . ALA A 1 371 ? 6.379 -17.872 -0.124 1.00 91.31 371 ALA A O 1
ATOM 2793 N N . LEU A 1 372 ? 8.574 -18.185 0.291 1.00 92.62 372 LEU A N 1
ATOM 2794 C CA . LEU A 1 372 ? 8.983 -18.508 -1.072 1.00 92.62 372 LEU A CA 1
ATOM 2795 C C . LEU A 1 372 ? 8.094 -19.567 -1.750 1.00 92.62 372 LEU A C 1
ATOM 2797 O O . LEU A 1 372 ? 7.656 -19.300 -2.869 1.00 92.62 372 LEU A O 1
ATOM 2801 N N . PRO A 1 373 ? 7.744 -20.718 -1.130 1.00 93.62 373 PRO A N 1
ATOM 2802 C CA . PRO A 1 373 ? 6.920 -21.724 -1.804 1.00 93.62 373 PRO A CA 1
ATOM 2803 C C . PRO A 1 373 ? 5.556 -21.179 -2.243 1.00 93.62 373 PRO A C 1
ATOM 2805 O O . PRO A 1 373 ? 5.057 -21.527 -3.315 1.00 93.62 373 PRO A O 1
ATOM 2808 N N . PHE A 1 374 ? 4.963 -20.287 -1.447 1.00 94.75 374 PHE A N 1
ATOM 2809 C CA . PHE A 1 374 ? 3.682 -19.663 -1.766 1.00 94.75 374 PHE A CA 1
ATOM 2810 C C . PHE A 1 374 ? 3.818 -18.609 -2.865 1.00 94.75 374 PHE A C 1
ATOM 2812 O O . PHE A 1 374 ? 2.985 -18.572 -3.767 1.00 94.75 374 PHE A O 1
ATOM 2819 N N . ILE A 1 375 ? 4.892 -17.811 -2.843 1.00 95.00 375 ILE A N 1
ATOM 2820 C CA . ILE A 1 375 ? 5.198 -16.838 -3.902 1.00 95.00 375 ILE A CA 1
ATOM 2821 C C . ILE A 1 375 ? 5.424 -17.562 -5.236 1.00 95.00 375 ILE A C 1
ATOM 2823 O O . ILE A 1 375 ? 4.829 -17.196 -6.246 1.00 95.00 375 ILE A O 1
ATOM 2827 N N . VAL A 1 376 ? 6.222 -18.632 -5.245 1.00 94.69 376 VAL A N 1
ATOM 2828 C CA . VAL A 1 376 ? 6.476 -19.444 -6.445 1.00 94.69 376 VAL A CA 1
ATOM 2829 C C . VAL A 1 376 ? 5.187 -20.089 -6.951 1.00 94.69 376 VAL A C 1
ATOM 2831 O O . VAL A 1 376 ? 4.919 -20.043 -8.150 1.00 94.69 376 VAL A O 1
ATOM 2834 N N . THR A 1 377 ? 4.356 -20.634 -6.056 1.00 93.62 377 THR A N 1
ATOM 2835 C CA . THR A 1 377 ? 3.042 -21.196 -6.418 1.00 93.62 377 THR A CA 1
ATOM 2836 C C . THR A 1 377 ? 2.147 -20.140 -7.071 1.00 93.62 377 THR A C 1
ATOM 2838 O O . THR A 1 377 ? 1.505 -20.408 -8.088 1.00 93.62 377 THR A O 1
ATOM 2841 N N . GLU A 1 378 ? 2.134 -18.922 -6.530 1.00 93.50 378 GLU A N 1
ATOM 2842 C CA . GLU A 1 378 ? 1.358 -17.811 -7.077 1.00 93.50 378 GLU A CA 1
ATOM 2843 C C . GLU A 1 378 ? 1.864 -17.390 -8.466 1.00 93.50 378 GLU A C 1
ATOM 2845 O O . GLU A 1 378 ? 1.076 -17.259 -9.405 1.00 93.50 378 GLU A O 1
ATOM 2850 N N . LEU A 1 379 ? 3.183 -17.266 -8.641 1.00 93.75 379 LEU A N 1
ATOM 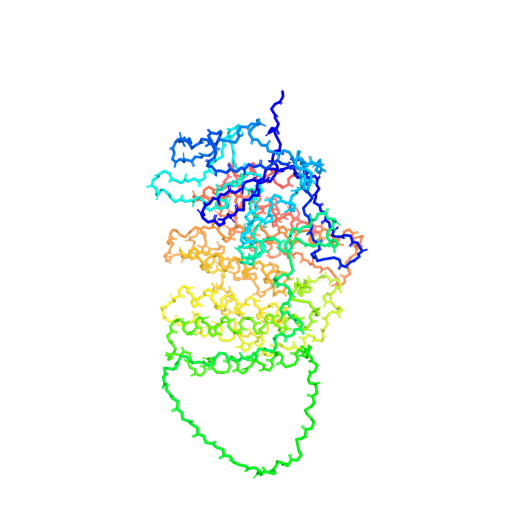2851 C CA . LEU A 1 379 ? 3.797 -16.973 -9.938 1.00 93.75 379 LEU A CA 1
ATOM 2852 C C . LEU A 1 379 ? 3.505 -18.073 -10.964 1.00 93.75 379 LEU A C 1
ATOM 2854 O O . LEU A 1 379 ? 3.174 -17.782 -12.112 1.00 93.75 379 LEU A O 1
ATOM 2858 N N . GLN A 1 380 ? 3.562 -19.344 -10.565 1.00 92.44 380 GLN A N 1
ATOM 2859 C CA . GLN A 1 380 ? 3.183 -20.463 -11.427 1.00 92.44 380 GLN A CA 1
ATOM 2860 C C . GLN A 1 380 ? 1.704 -20.396 -11.822 1.00 92.44 380 GLN A C 1
ATOM 2862 O O . GLN A 1 380 ? 1.378 -20.638 -12.987 1.00 92.44 380 GLN A O 1
ATOM 2867 N N . ALA A 1 381 ? 0.811 -20.012 -10.906 1.00 89.44 381 ALA A N 1
ATOM 2868 C CA . ALA A 1 381 ? -0.604 -19.826 -11.214 1.00 89.44 381 ALA A CA 1
ATOM 2869 C C . ALA A 1 381 ? -0.824 -18.730 -12.273 1.00 89.44 381 ALA A C 1
ATOM 2871 O O . ALA A 1 381 ? -1.672 -18.899 -13.152 1.00 89.44 381 ALA A O 1
ATOM 2872 N N . LEU A 1 382 ? -0.027 -17.655 -12.249 1.00 89.94 382 LEU A N 1
ATOM 2873 C CA . LEU A 1 382 ? -0.053 -16.600 -13.272 1.00 89.94 382 LEU A CA 1
ATOM 2874 C C . LEU A 1 382 ? 0.372 -17.097 -14.662 1.00 89.94 382 LEU A C 1
ATOM 2876 O O . LEU A 1 382 ? -0.103 -16.576 -15.667 1.00 89.94 382 LEU A O 1
ATOM 2880 N N . THR A 1 383 ? 1.218 -18.130 -14.749 1.00 89.31 383 THR A N 1
ATOM 2881 C CA . THR A 1 383 ? 1.632 -18.705 -16.047 1.00 89.31 383 THR A CA 1
ATOM 2882 C C . THR A 1 383 ? 0.537 -19.524 -16.738 1.00 89.31 383 THR A C 1
ATOM 2884 O O . THR A 1 383 ? 0.717 -19.946 -17.877 1.00 89.31 383 THR A O 1
ATOM 2887 N N . GLY A 1 384 ? -0.581 -19.809 -16.059 1.00 80.81 384 GLY A N 1
ATOM 2888 C CA . GLY A 1 384 ? -1.640 -20.679 -16.581 1.00 80.81 384 GLY A CA 1
ATOM 2889 C C . GLY A 1 384 ? -1.308 -22.178 -16.554 1.00 80.81 384 GLY A C 1
ATOM 2890 O O . GLY A 1 384 ? -2.140 -22.990 -16.953 1.00 80.81 384 GLY A O 1
ATOM 2891 N N . ALA A 1 385 ? -0.144 -22.576 -16.026 1.00 66.25 385 ALA A N 1
ATOM 2892 C CA . ALA A 1 385 ? 0.285 -23.976 -15.935 1.00 66.25 385 ALA A CA 1
ATOM 2893 C C . ALA A 1 385 ? -0.573 -24.848 -14.983 1.00 66.25 385 ALA A C 1
ATOM 2895 O O . ALA A 1 385 ? -0.429 -26.066 -14.972 1.00 66.25 385 ALA A O 1
ATOM 2896 N N . GLY A 1 386 ? -1.485 -24.246 -14.206 1.00 57.75 386 GLY A N 1
ATOM 2897 C CA . GLY A 1 386 ? -2.319 -24.908 -13.188 1.00 57.75 386 GLY A CA 1
ATOM 2898 C C . GLY A 1 386 ? -3.608 -25.592 -13.677 1.00 57.75 386 GLY A C 1
ATOM 2899 O O . GLY A 1 386 ? -4.412 -26.031 -12.860 1.00 57.75 386 GLY A O 1
ATOM 2900 N N . GLY A 1 387 ? -3.850 -25.685 -14.988 1.00 53.78 387 GLY A N 1
ATOM 2901 C CA . GLY A 1 387 ? -4.782 -26.656 -15.586 1.00 53.78 387 GLY A CA 1
ATOM 2902 C C . GLY A 1 387 ? -6.298 -26.491 -15.372 1.00 53.78 387 GLY A C 1
ATOM 2903 O O . GLY A 1 387 ? -7.054 -27.078 -16.140 1.00 53.78 387 GLY A O 1
ATOM 2904 N N . LYS A 1 388 ? -6.810 -25.700 -14.421 1.00 45.19 388 LYS A N 1
ATOM 2905 C CA . LYS A 1 388 ? -8.265 -25.462 -14.293 1.00 45.19 388 LYS A CA 1
ATOM 2906 C C . LYS A 1 388 ? -8.572 -24.025 -13.887 1.00 45.19 388 LYS A C 1
ATOM 2908 O O . LYS A 1 388 ? -8.364 -23.630 -12.749 1.00 45.19 388 LYS A O 1
ATOM 2913 N N . GLY A 1 389 ? -9.129 -23.261 -14.826 1.00 45.81 389 GLY A N 1
ATOM 2914 C CA . GLY A 1 389 ? -9.717 -21.954 -14.536 1.00 45.81 389 GLY A CA 1
ATOM 2915 C C . GLY A 1 389 ? -8.735 -20.788 -14.548 1.00 45.81 389 GLY A C 1
ATOM 2916 O O . GLY A 1 389 ? -8.860 -19.907 -13.701 1.00 45.81 389 GLY A O 1
ATOM 2917 N N . ALA A 1 390 ? -7.825 -20.737 -15.531 1.00 47.22 390 ALA A N 1
ATOM 2918 C CA . ALA A 1 390 ? -7.099 -19.522 -15.910 1.00 47.22 390 ALA A CA 1
ATOM 2919 C C . ALA A 1 390 ? -8.087 -18.458 -16.431 1.00 47.22 390 ALA A C 1
ATOM 2921 O O . ALA A 1 390 ? -8.120 -18.108 -17.611 1.00 47.22 390 ALA A O 1
ATOM 2922 N N . ARG A 1 391 ? -8.963 -17.970 -15.546 1.00 51.06 391 ARG A N 1
ATOM 2923 C CA . ARG A 1 391 ? -9.685 -16.726 -15.762 1.00 51.06 391 ARG A CA 1
ATOM 2924 C C . ARG A 1 391 ? -8.627 -15.653 -15.947 1.00 51.06 391 ARG A C 1
ATOM 2926 O O . ARG A 1 391 ? -7.562 -15.700 -15.338 1.00 51.06 391 ARG A O 1
ATOM 2933 N N . THR A 1 392 ? -8.933 -14.725 -16.833 1.00 55.78 392 THR A N 1
ATOM 2934 C CA . THR A 1 392 ? -8.151 -13.555 -17.219 1.00 55.78 392 THR A CA 1
ATOM 2935 C C . THR A 1 392 ? -7.945 -12.590 -16.049 1.00 55.78 392 THR A C 1
ATOM 2937 O O . THR A 1 392 ? -8.410 -11.458 -16.085 1.00 55.78 392 THR A O 1
ATOM 2940 N N . LEU A 1 393 ? -7.312 -13.054 -14.977 1.00 64.81 393 LEU A N 1
ATOM 2941 C CA . LEU A 1 393 ? -6.903 -12.222 -13.863 1.00 64.81 393 LEU A CA 1
ATOM 2942 C C . LEU A 1 393 ? -5.617 -11.513 -14.279 1.00 64.81 393 LEU A C 1
ATOM 2944 O O . LEU A 1 393 ? -4.707 -12.149 -14.815 1.00 64.81 393 LEU A O 1
ATOM 2948 N N . SER A 1 394 ? -5.586 -10.197 -14.092 1.00 79.50 394 SER A N 1
ATOM 2949 C CA . SER A 1 394 ? -4.407 -9.390 -14.396 1.00 79.50 394 SER A CA 1
ATOM 2950 C C . SER A 1 394 ? -3.250 -9.838 -13.503 1.00 79.50 394 SER A C 1
ATOM 2952 O O . SER A 1 394 ? -3.410 -10.004 -12.292 1.00 79.50 394 SER A O 1
ATOM 2954 N N . ALA A 1 395 ? -2.090 -10.067 -14.117 1.00 88.06 395 ALA A N 1
ATOM 2955 C CA . ALA A 1 395 ? -0.858 -10.412 -13.408 1.00 88.06 395 ALA A CA 1
ATOM 2956 C C . ALA A 1 395 ? -0.142 -9.162 -12.864 1.00 88.06 395 ALA A C 1
ATOM 2958 O O . ALA A 1 395 ? 0.771 -9.269 -12.044 1.00 88.06 395 ALA A O 1
ATOM 2959 N N . THR A 1 396 ? -0.572 -7.982 -13.311 1.00 91.00 396 THR A N 1
ATOM 2960 C CA . THR A 1 396 ? 0.079 -6.691 -13.091 1.00 91.00 396 THR A CA 1
ATOM 2961 C C . THR A 1 396 ? 0.217 -6.349 -11.614 1.00 91.00 396 THR A C 1
ATOM 2963 O O . THR A 1 396 ? 1.310 -6.003 -11.186 1.00 91.00 396 THR A O 1
ATOM 2966 N N . ALA A 1 397 ? -0.829 -6.519 -10.800 1.00 89.81 397 ALA A N 1
ATOM 2967 C CA . ALA A 1 397 ? -0.766 -6.178 -9.374 1.00 89.81 397 ALA A CA 1
ATOM 2968 C C . ALA A 1 397 ? 0.248 -7.040 -8.598 1.00 89.81 397 ALA A C 1
ATOM 2970 O O . ALA A 1 397 ? 1.043 -6.517 -7.818 1.00 89.81 397 ALA A O 1
ATOM 2971 N N . THR A 1 398 ? 0.261 -8.355 -8.839 1.00 93.00 398 THR A N 1
ATOM 2972 C CA . THR A 1 398 ? 1.218 -9.273 -8.201 1.00 93.00 398 THR A CA 1
ATOM 2973 C C . THR A 1 398 ? 2.649 -8.987 -8.647 1.00 93.00 398 THR A C 1
ATOM 2975 O O . THR A 1 398 ? 3.557 -8.971 -7.818 1.00 93.00 398 THR A O 1
ATOM 2978 N N . LEU A 1 399 ? 2.861 -8.746 -9.944 1.00 95.25 399 LEU A N 1
ATOM 2979 C CA . LEU A 1 399 ? 4.188 -8.462 -10.486 1.00 95.25 399 LEU A CA 1
ATOM 2980 C C . LEU A 1 399 ? 4.701 -7.079 -10.075 1.00 95.25 399 LEU A C 1
ATOM 2982 O O . LEU A 1 399 ? 5.876 -6.952 -9.757 1.00 95.25 399 LEU A O 1
ATOM 2986 N N . SER A 1 400 ? 3.829 -6.072 -10.012 1.00 93.62 400 SER A N 1
ATOM 2987 C CA . SER A 1 400 ? 4.158 -4.734 -9.516 1.00 93.62 400 SER A CA 1
ATOM 2988 C C . SER A 1 400 ? 4.622 -4.791 -8.063 1.00 93.62 400 SER A C 1
ATOM 2990 O O . SER A 1 400 ? 5.713 -4.309 -7.760 1.00 93.62 400 SER A O 1
ATOM 2992 N N . TRP A 1 401 ? 3.875 -5.485 -7.194 1.00 94.38 401 TRP A N 1
ATOM 2993 C CA . TRP A 1 401 ? 4.308 -5.718 -5.817 1.00 94.38 401 TRP A CA 1
ATOM 2994 C C . TRP A 1 401 ? 5.668 -6.431 -5.760 1.00 94.38 401 TRP A C 1
ATOM 2996 O O . TRP A 1 401 ? 6.544 -6.013 -5.003 1.00 94.38 401 TRP A O 1
ATOM 3006 N N . LEU A 1 402 ? 5.866 -7.484 -6.564 1.00 95.44 402 LEU A N 1
ATOM 3007 C CA . LEU A 1 402 ? 7.111 -8.256 -6.568 1.00 95.44 402 LEU A CA 1
ATOM 3008 C C . LEU A 1 402 ? 8.321 -7.407 -6.982 1.00 95.44 402 LEU A C 1
ATOM 3010 O O . LEU A 1 402 ? 9.365 -7.507 -6.341 1.00 95.44 402 LEU A O 1
ATOM 3014 N N . VAL A 1 403 ? 8.185 -6.552 -8.002 1.00 94.50 403 VAL A N 1
ATOM 3015 C CA . VAL A 1 403 ? 9.233 -5.592 -8.396 1.00 94.50 403 VAL A CA 1
ATOM 3016 C C . VAL A 1 403 ? 9.576 -4.684 -7.216 1.00 94.50 403 VAL A C 1
ATOM 3018 O O . VAL A 1 403 ? 10.729 -4.642 -6.791 1.00 94.50 403 VAL A O 1
ATOM 3021 N N . SER A 1 404 ? 8.575 -4.046 -6.603 1.00 92.12 404 SER A N 1
ATOM 3022 C CA . SER A 1 404 ? 8.795 -3.162 -5.452 1.00 92.12 404 SER A CA 1
ATOM 3023 C C . SER A 1 404 ? 9.360 -3.893 -4.225 1.00 92.12 404 SER A C 1
ATOM 3025 O O . SER A 1 404 ? 10.030 -3.285 -3.387 1.00 92.12 404 SER A O 1
ATOM 3027 N N . ALA A 1 405 ? 9.075 -5.186 -4.064 1.00 91.94 405 ALA A N 1
ATOM 3028 C CA . ALA A 1 405 ? 9.629 -6.016 -3.000 1.00 91.94 405 ALA A CA 1
ATOM 3029 C C . ALA A 1 405 ? 11.114 -6.338 -3.245 1.00 91.94 405 ALA A C 1
ATOM 3031 O O . ALA A 1 405 ? 11.925 -6.185 -2.326 1.00 91.94 405 ALA A O 1
ATOM 3032 N N . LEU A 1 406 ? 11.471 -6.715 -4.479 1.00 91.62 406 LEU A N 1
ATOM 3033 C CA . LEU A 1 406 ? 12.846 -6.992 -4.906 1.00 91.62 406 LEU A CA 1
ATOM 3034 C C . LEU A 1 406 ? 13.727 -5.743 -4.838 1.00 91.62 406 LEU A C 1
ATOM 3036 O O . LEU A 1 406 ? 14.840 -5.806 -4.324 1.00 91.62 406 LEU A O 1
ATOM 3040 N N . GLU A 1 407 ? 13.228 -4.594 -5.295 1.00 89.50 407 GLU A N 1
ATOM 3041 C CA . GLU A 1 407 ? 13.958 -3.324 -5.224 1.00 89.50 407 GLU A CA 1
ATOM 3042 C C . GLU A 1 407 ? 14.249 -2.919 -3.777 1.00 89.50 407 GLU A C 1
ATOM 3044 O O . GLU A 1 407 ? 15.376 -2.540 -3.452 1.00 89.50 407 GLU A O 1
ATOM 3049 N N . ARG A 1 408 ? 13.262 -3.057 -2.880 1.00 87.56 408 ARG A N 1
ATOM 3050 C CA . ARG A 1 408 ? 13.444 -2.794 -1.445 1.00 87.56 408 ARG A CA 1
ATOM 3051 C C . ARG A 1 408 ? 14.488 -3.713 -0.818 1.00 87.56 408 ARG A C 1
ATOM 3053 O O . ARG A 1 408 ? 15.343 -3.231 -0.077 1.00 87.56 408 ARG A O 1
ATOM 3060 N N . GLU A 1 409 ? 14.436 -5.011 -1.112 1.00 86.56 409 GLU A N 1
ATOM 3061 C CA . GLU A 1 409 ? 15.449 -5.965 -0.642 1.00 86.56 409 GLU A CA 1
ATOM 3062 C C . GLU A 1 409 ? 16.841 -5.628 -1.183 1.00 86.56 409 GLU A C 1
ATOM 3064 O O . GLU A 1 409 ? 17.800 -5.592 -0.412 1.00 86.56 409 GLU A O 1
ATOM 3069 N N . ARG A 1 410 ? 16.946 -5.288 -2.473 1.00 82.75 410 ARG A N 1
ATOM 3070 C CA . ARG A 1 410 ? 18.201 -4.867 -3.107 1.00 82.75 410 ARG A CA 1
ATOM 3071 C C . ARG A 1 410 ? 18.791 -3.634 -2.429 1.00 82.75 410 ARG A C 1
ATOM 3073 O O . ARG A 1 410 ? 19.978 -3.632 -2.117 1.00 82.75 410 ARG A O 1
ATOM 3080 N N . HIS A 1 411 ? 17.987 -2.602 -2.174 1.00 82.75 411 HIS A N 1
ATOM 3081 C CA . HIS A 1 411 ? 18.457 -1.390 -1.498 1.00 82.75 411 HIS A CA 1
ATOM 3082 C C . HIS A 1 411 ? 18.943 -1.670 -0.076 1.00 82.75 411 HIS A C 1
ATOM 3084 O O . HIS A 1 411 ? 19.982 -1.145 0.324 1.00 82.75 411 HIS A O 1
ATOM 3090 N N . MET A 1 412 ? 18.240 -2.525 0.676 1.00 78.25 412 MET A N 1
ATOM 3091 C CA . MET A 1 412 ? 18.718 -2.941 1.997 1.00 78.25 412 MET A CA 1
ATOM 3092 C C . MET A 1 412 ? 20.042 -3.699 1.908 1.00 78.25 412 MET A C 1
ATOM 3094 O O . MET A 1 412 ? 20.950 -3.429 2.692 1.00 78.25 412 MET A O 1
ATOM 3098 N N . TRP A 1 413 ? 20.171 -4.609 0.942 1.00 74.75 413 TRP A N 1
ATOM 3099 C CA . TRP A 1 413 ? 21.401 -5.365 0.731 1.00 74.75 413 TRP A CA 1
ATOM 3100 C C . TRP A 1 413 ? 22.579 -4.458 0.348 1.00 74.75 413 TRP A C 1
ATOM 3102 O O . TRP A 1 413 ? 23.645 -4.564 0.947 1.00 74.75 413 TRP A O 1
ATOM 3112 N N . GLN A 1 414 ? 22.384 -3.513 -0.575 1.00 75.88 414 GLN A N 1
ATOM 3113 C CA . GLN A 1 414 ? 23.412 -2.539 -0.962 1.00 75.88 414 GLN A CA 1
ATOM 3114 C C . GLN A 1 414 ? 23.846 -1.676 0.228 1.00 75.88 414 GLN A C 1
ATOM 3116 O O . GLN A 1 414 ? 25.040 -1.538 0.496 1.00 75.88 414 GLN A O 1
ATOM 3121 N N . ALA A 1 415 ? 22.883 -1.131 0.981 1.00 75.31 415 ALA A N 1
ATOM 3122 C CA . ALA A 1 415 ? 23.167 -0.335 2.173 1.00 75.31 415 ALA A CA 1
ATOM 3123 C C . ALA A 1 415 ? 23.947 -1.139 3.224 1.00 75.31 415 ALA A C 1
ATOM 3125 O O . ALA A 1 415 ? 24.843 -0.603 3.877 1.00 75.31 415 ALA A O 1
ATOM 3126 N N . TYR A 1 416 ? 23.635 -2.428 3.364 1.00 70.94 416 TYR A N 1
ATOM 3127 C CA . TYR A 1 416 ? 24.366 -3.339 4.232 1.00 70.94 416 TYR A CA 1
ATOM 3128 C C . TYR A 1 416 ? 25.796 -3.591 3.735 1.00 70.94 416 TYR A C 1
ATOM 3130 O O . TYR A 1 416 ? 26.744 -3.365 4.485 1.00 70.94 416 TYR A O 1
ATOM 3138 N N . PHE A 1 417 ? 25.963 -3.996 2.472 1.00 70.44 417 PHE A N 1
ATOM 3139 C CA . PHE A 1 417 ? 27.260 -4.318 1.871 1.00 70.44 417 PHE A CA 1
ATOM 3140 C C . PHE A 1 417 ? 28.257 -3.156 1.992 1.00 70.44 417 PHE A C 1
ATOM 3142 O O . PHE A 1 417 ? 29.412 -3.362 2.373 1.00 70.44 417 PHE A O 1
ATOM 3149 N N . HIS A 1 418 ? 27.794 -1.924 1.748 1.00 72.38 418 HIS A N 1
ATOM 3150 C CA . HIS A 1 418 ? 28.603 -0.716 1.922 1.00 72.38 418 HIS A CA 1
ATOM 3151 C C . HIS A 1 418 ? 28.993 -0.452 3.381 1.00 72.38 418 HIS A C 1
ATOM 3153 O O . HIS A 1 418 ? 30.101 0.010 3.636 1.00 72.38 418 HIS A O 1
ATOM 3159 N N . ARG A 1 419 ? 28.116 -0.742 4.352 1.00 72.25 419 ARG A N 1
ATOM 3160 C CA . ARG A 1 419 ? 28.412 -0.533 5.780 1.00 72.25 419 ARG A CA 1
ATOM 3161 C C . ARG A 1 419 ? 29.398 -1.552 6.335 1.00 72.25 419 ARG A C 1
ATOM 3163 O O . ARG A 1 419 ? 30.162 -1.218 7.235 1.00 72.25 419 ARG A O 1
ATOM 3170 N N . THR A 1 420 ? 29.372 -2.786 5.842 1.00 69.31 420 THR A N 1
ATOM 3171 C CA . THR A 1 420 ? 30.182 -3.870 6.408 1.00 69.31 420 THR A CA 1
ATOM 3172 C C . THR A 1 420 ? 31.510 -4.088 5.696 1.00 69.31 420 THR A C 1
ATOM 3174 O O . THR A 1 420 ? 32.231 -5.011 6.078 1.00 69.31 420 THR A O 1
ATOM 3177 N N . ASN A 1 421 ? 31.857 -3.264 4.695 1.00 67.56 421 ASN A N 1
ATOM 3178 C CA . ASN A 1 421 ? 33.035 -3.452 3.834 1.00 67.56 421 ASN A CA 1
ATOM 3179 C C . ASN A 1 421 ? 33.127 -4.892 3.290 1.00 67.56 421 ASN A C 1
ATOM 3181 O O . ASN A 1 421 ? 34.202 -5.488 3.241 1.00 67.56 421 ASN A O 1
ATOM 3185 N N . GLY A 1 422 ? 31.981 -5.487 2.942 1.00 60.38 422 GLY A N 1
ATOM 3186 C CA . GLY A 1 422 ? 31.913 -6.870 2.465 1.00 60.38 422 GLY A CA 1
ATOM 3187 C C . GLY A 1 422 ? 32.107 -7.948 3.542 1.00 60.38 422 GLY A C 1
ATOM 3188 O O . GLY A 1 422 ? 32.203 -9.124 3.200 1.00 60.38 422 GLY A O 1
ATOM 3189 N N . SER A 1 423 ? 32.147 -7.602 4.836 1.00 55.50 423 SER A N 1
ATOM 3190 C CA . SER A 1 423 ? 32.215 -8.612 5.897 1.00 55.50 423 SER A CA 1
ATOM 3191 C C . SER A 1 423 ? 30.879 -9.349 6.057 1.00 55.50 423 SER A C 1
ATOM 3193 O O . SER A 1 423 ? 29.804 -8.765 6.238 1.00 55.50 423 SER A O 1
ATOM 3195 N N . THR A 1 424 ? 30.956 -10.678 6.004 1.00 53.69 424 THR A N 1
ATOM 3196 C CA . THR A 1 424 ? 29.856 -11.609 6.271 1.00 53.69 424 THR A CA 1
ATOM 3197 C C . THR A 1 424 ? 29.666 -11.755 7.780 1.00 53.69 424 THR A C 1
ATOM 3199 O O . THR A 1 424 ? 29.918 -12.810 8.359 1.00 53.69 424 THR A O 1
ATOM 3202 N N . GLY A 1 425 ? 29.289 -10.671 8.459 1.00 52.59 425 GLY A N 1
ATOM 3203 C CA . GLY A 1 425 ? 28.796 -10.783 9.829 1.00 52.59 425 GLY A CA 1
ATOM 3204 C C . GLY A 1 425 ? 27.507 -11.623 9.885 1.00 52.59 425 GLY A C 1
ATOM 3205 O O . GLY A 1 425 ? 26.864 -11.830 8.852 1.00 52.59 425 GLY A O 1
ATOM 3206 N N . PRO A 1 426 ? 27.051 -12.033 11.085 1.00 46.91 426 PRO A N 1
ATOM 3207 C CA . PRO A 1 426 ? 25.731 -12.663 11.280 1.00 46.91 426 PRO A CA 1
ATOM 3208 C C . PRO A 1 426 ? 24.559 -11.768 10.817 1.00 46.91 426 PRO A C 1
ATOM 3210 O O . PRO A 1 426 ? 23.414 -12.201 10.760 1.00 46.91 426 PRO A O 1
ATOM 3213 N N . TRP A 1 427 ? 24.873 -10.518 10.472 1.00 49.91 427 TRP A N 1
ATOM 3214 C CA . TRP A 1 427 ? 24.030 -9.457 9.941 1.00 49.91 427 TRP A CA 1
ATOM 3215 C C . TRP A 1 427 ? 23.764 -9.533 8.435 1.00 49.91 427 TRP A C 1
ATOM 3217 O O . TRP A 1 427 ? 23.069 -8.661 7.915 1.00 49.91 427 TRP A O 1
ATOM 3227 N N . ALA A 1 428 ? 24.316 -10.520 7.720 1.00 49.44 428 ALA A N 1
ATOM 3228 C CA . ALA A 1 428 ? 24.007 -10.716 6.312 1.00 49.44 428 ALA A CA 1
ATOM 3229 C C . ALA A 1 428 ? 22.499 -10.938 6.192 1.00 49.44 428 ALA A C 1
ATOM 3231 O O . ALA A 1 428 ? 22.016 -12.009 6.526 1.00 49.44 428 ALA A O 1
ATOM 3232 N N . ALA A 1 429 ? 21.739 -9.932 5.762 1.00 53.22 429 ALA A N 1
ATOM 3233 C CA . ALA A 1 429 ? 20.437 -10.180 5.178 1.00 53.22 429 ALA A CA 1
ATOM 3234 C C . ALA A 1 429 ? 20.752 -10.756 3.800 1.00 53.22 429 ALA A C 1
ATOM 3236 O O . ALA A 1 429 ? 21.067 -9.972 2.897 1.00 53.22 429 ALA A O 1
ATOM 3237 N N . PRO A 1 430 ? 20.769 -12.092 3.622 1.00 60.59 430 PRO A N 1
ATOM 3238 C CA . PRO A 1 430 ? 20.878 -12.587 2.273 1.00 60.59 430 PRO A CA 1
ATOM 3239 C C . PRO A 1 430 ? 19.570 -12.116 1.633 1.00 60.59 430 PRO A C 1
ATOM 3241 O O . PRO A 1 430 ? 18.491 -12.251 2.222 1.00 60.59 430 PRO A O 1
ATOM 3244 N N . GLY A 1 431 ? 19.632 -11.512 0.454 1.00 65.62 431 GLY A N 1
ATOM 3245 C CA . GLY A 1 431 ? 18.447 -11.519 -0.393 1.00 65.62 431 GLY A CA 1
ATOM 3246 C C . GLY A 1 431 ? 18.003 -12.973 -0.666 1.00 65.62 431 GLY A C 1
ATOM 3247 O O . GLY A 1 431 ? 18.402 -13.920 0.022 1.00 65.62 431 GLY A O 1
ATOM 3248 N N . PRO A 1 432 ? 17.228 -13.235 -1.718 1.00 76.19 432 PRO A N 1
ATOM 3249 C CA . PRO A 1 432 ? 16.912 -14.611 -2.082 1.00 76.19 432 PRO A CA 1
ATOM 3250 C C . PRO A 1 432 ? 18.205 -15.413 -2.297 1.00 76.19 432 PRO A C 1
ATOM 3252 O O . PRO A 1 432 ? 19.058 -15.013 -3.086 1.00 76.19 432 PRO A O 1
ATOM 3255 N N . ASN A 1 433 ? 18.380 -16.515 -1.559 1.00 81.06 433 ASN A N 1
ATOM 3256 C CA . ASN A 1 433 ? 19.511 -17.416 -1.784 1.00 81.06 433 ASN A CA 1
ATOM 3257 C C . ASN A 1 433 ? 19.446 -17.989 -3.213 1.00 81.06 433 ASN A C 1
ATOM 3259 O O . ASN A 1 433 ? 18.399 -17.936 -3.861 1.00 81.06 433 ASN A O 1
ATOM 3263 N N . LEU A 1 434 ? 20.542 -18.568 -3.710 1.00 84.25 434 LEU A N 1
ATOM 3264 C CA . LEU A 1 434 ? 20.602 -19.048 -5.098 1.00 84.25 434 LEU A CA 1
ATOM 3265 C C . LEU A 1 434 ? 19.458 -20.018 -5.449 1.00 84.25 434 LEU A C 1
ATOM 3267 O O . LEU A 1 434 ? 18.855 -19.902 -6.512 1.00 84.25 434 LEU A O 1
ATOM 3271 N N . SER A 1 435 ? 19.089 -20.913 -4.527 1.00 86.81 435 SER A N 1
ATOM 3272 C CA . SER A 1 435 ? 17.964 -21.832 -4.736 1.00 86.81 435 SER A CA 1
ATOM 3273 C C . SER A 1 435 ? 16.626 -21.095 -4.875 1.00 86.81 435 SER A C 1
ATOM 3275 O O . SER A 1 435 ? 15.798 -21.463 -5.707 1.00 86.81 435 SER A O 1
ATOM 3277 N N . ALA A 1 436 ? 16.407 -20.039 -4.090 1.00 88.12 436 ALA A N 1
ATOM 3278 C CA . ALA A 1 436 ? 15.219 -19.202 -4.180 1.00 88.12 436 ALA A CA 1
ATOM 3279 C C . ALA A 1 436 ? 15.153 -18.444 -5.510 1.00 88.12 436 ALA A C 1
ATOM 3281 O O . ALA A 1 436 ? 14.089 -18.381 -6.130 1.00 88.12 436 ALA A O 1
ATOM 3282 N N . VAL A 1 437 ? 16.298 -17.928 -5.968 1.00 90.31 437 VAL A N 1
ATOM 3283 C CA . VAL A 1 437 ? 16.441 -17.282 -7.279 1.00 90.31 437 VAL A CA 1
ATOM 3284 C C . VAL A 1 437 ? 16.068 -18.253 -8.393 1.00 90.31 437 VAL A C 1
ATOM 3286 O O . VAL A 1 437 ? 15.217 -17.926 -9.212 1.00 90.31 437 VAL A O 1
ATOM 3289 N N . GLU A 1 438 ? 16.614 -19.467 -8.395 1.00 91.06 438 GLU A N 1
ATOM 3290 C CA . GLU A 1 438 ? 16.310 -20.485 -9.410 1.00 91.06 438 GLU A CA 1
ATOM 3291 C C . GLU A 1 438 ? 14.823 -20.867 -9.432 1.00 91.06 438 GLU A C 1
ATOM 3293 O O . GLU A 1 438 ? 14.198 -20.916 -10.499 1.00 91.06 438 GLU A O 1
ATOM 3298 N N . GLN A 1 439 ? 14.230 -21.085 -8.254 1.00 92.69 439 GLN A N 1
ATOM 3299 C CA . GLN A 1 439 ? 12.820 -21.458 -8.120 1.00 92.69 439 GLN A CA 1
ATOM 3300 C C . GLN A 1 439 ? 11.870 -20.355 -8.608 1.00 92.69 439 GLN A C 1
ATOM 3302 O O . GLN A 1 439 ? 10.875 -20.655 -9.272 1.00 92.69 439 GLN A O 1
ATOM 3307 N N . ALA A 1 440 ? 12.161 -19.085 -8.305 1.00 94.06 440 ALA A N 1
ATOM 3308 C CA . ALA A 1 440 ? 11.331 -17.951 -8.713 1.00 94.06 440 ALA A CA 1
ATOM 3309 C C . ALA A 1 440 ? 11.609 -17.483 -10.155 1.00 94.06 440 ALA A C 1
ATOM 3311 O O . ALA A 1 440 ? 10.688 -17.027 -10.839 1.00 94.06 440 ALA A O 1
ATOM 3312 N N . ALA A 1 441 ? 12.833 -17.655 -10.663 1.00 94.94 441 ALA A N 1
ATOM 3313 C CA . ALA A 1 441 ? 13.193 -17.318 -12.039 1.00 94.94 441 ALA A CA 1
ATOM 3314 C C . ALA A 1 441 ? 12.412 -18.166 -13.051 1.00 94.94 441 ALA A C 1
ATOM 3316 O O . ALA A 1 441 ? 11.944 -17.643 -14.061 1.00 94.94 441 ALA A O 1
ATOM 3317 N N . GLN A 1 442 ? 12.192 -19.456 -12.770 1.00 94.56 442 GLN A N 1
ATOM 3318 C CA . GLN A 1 442 ? 11.499 -20.360 -13.692 1.00 94.56 442 GLN A CA 1
ATOM 3319 C C . GLN A 1 442 ? 10.091 -19.876 -14.114 1.00 94.56 442 GLN A C 1
ATOM 3321 O O . GLN A 1 442 ? 9.833 -19.829 -15.324 1.00 94.56 442 GLN A O 1
ATOM 3326 N N . PRO A 1 443 ? 9.156 -19.539 -13.199 1.00 95.25 443 PRO A N 1
ATOM 3327 C CA . PRO A 1 443 ? 7.865 -18.983 -13.593 1.00 95.25 443 PRO A CA 1
ATOM 3328 C C . PRO A 1 443 ? 7.983 -17.562 -14.163 1.00 95.25 443 PRO A C 1
ATOM 3330 O O . PRO A 1 443 ? 7.261 -17.249 -15.109 1.00 95.25 443 PRO A O 1
ATOM 3333 N N . LEU A 1 444 ? 8.910 -16.725 -13.679 1.00 96.25 444 LEU A N 1
ATOM 3334 C CA . LEU A 1 444 ? 9.118 -15.375 -14.222 1.00 96.25 444 LEU A CA 1
ATOM 3335 C C . LEU A 1 444 ? 9.563 -15.396 -15.689 1.00 96.25 444 LEU A C 1
ATOM 3337 O O . LEU A 1 444 ? 9.004 -14.654 -16.491 1.00 96.25 444 LEU A O 1
ATOM 3341 N N . THR A 1 445 ? 10.466 -16.299 -16.084 1.00 96.31 445 THR A N 1
ATOM 3342 C CA . THR A 1 445 ? 10.859 -16.492 -17.493 1.00 96.31 445 THR A CA 1
ATOM 3343 C C . THR A 1 445 ? 9.653 -16.766 -18.393 1.00 96.31 445 THR A C 1
ATOM 3345 O O . THR A 1 445 ? 9.587 -16.251 -19.506 1.00 96.31 445 THR A O 1
ATOM 3348 N N . ARG A 1 446 ? 8.661 -17.526 -17.910 1.00 94.25 446 ARG A N 1
ATOM 3349 C CA . ARG A 1 446 ? 7.417 -17.764 -18.662 1.00 94.25 446 ARG A CA 1
ATOM 3350 C C . ARG A 1 446 ? 6.541 -16.511 -18.721 1.00 94.25 446 ARG A C 1
ATOM 3352 O O . ARG A 1 446 ? 5.939 -16.239 -19.757 1.00 94.25 446 ARG A O 1
ATOM 3359 N N . LEU A 1 447 ? 6.481 -15.734 -17.638 1.00 94.88 447 LEU A N 1
ATOM 3360 C CA . LEU A 1 447 ? 5.720 -14.479 -17.571 1.00 94.88 447 LEU A CA 1
ATOM 3361 C C . LEU A 1 447 ? 6.328 -13.353 -18.423 1.00 94.88 447 LEU A C 1
ATOM 3363 O O . LEU A 1 447 ? 5.605 -12.452 -18.839 1.00 94.88 447 LEU A O 1
ATOM 3367 N N . VAL A 1 448 ? 7.604 -13.441 -18.801 1.00 95.50 448 VAL A N 1
ATOM 3368 C CA . VAL A 1 448 ? 8.198 -12.572 -19.836 1.00 95.50 448 VAL A CA 1
ATOM 3369 C C . VAL A 1 448 ? 7.534 -12.773 -21.212 1.00 95.50 448 VAL A C 1
ATOM 3371 O O . VAL A 1 448 ? 7.626 -11.907 -22.077 1.00 95.50 448 VAL A O 1
ATOM 3374 N N . GLY A 1 449 ? 6.816 -13.878 -21.430 1.00 91.44 449 GLY A N 1
ATOM 3375 C CA . GLY A 1 449 ? 5.966 -14.100 -22.605 1.00 91.44 449 GLY A CA 1
ATOM 3376 C C . GLY A 1 449 ? 4.486 -13.769 -22.384 1.00 91.44 449 GLY A C 1
ATOM 3377 O O . GLY A 1 449 ? 3.650 -14.158 -23.198 1.00 91.44 449 GLY A O 1
ATOM 3378 N N . HIS A 1 450 ? 4.122 -13.111 -21.276 1.00 92.81 450 HIS A N 1
ATOM 3379 C CA . HIS A 1 450 ? 2.720 -12.881 -20.929 1.00 92.81 450 HIS A CA 1
ATOM 3380 C C . HIS A 1 450 ? 2.005 -11.981 -21.955 1.00 92.81 450 HIS A C 1
ATOM 3382 O O . HIS A 1 450 ? 2.594 -11.074 -22.547 1.00 92.81 450 HIS A O 1
ATOM 3388 N N . ARG A 1 451 ? 0.706 -12.239 -22.166 1.00 90.56 451 ARG A N 1
ATOM 3389 C CA . ARG A 1 451 ? -0.122 -11.552 -23.179 1.00 90.56 451 ARG A CA 1
ATOM 3390 C C . ARG A 1 451 ? -0.386 -10.075 -22.873 1.00 90.56 451 ARG A C 1
ATOM 3392 O O . ARG A 1 451 ? -0.588 -9.285 -23.786 1.00 90.56 451 ARG A O 1
ATOM 3399 N N . GLU A 1 452 ? -0.444 -9.723 -21.591 1.00 90.75 452 GLU A N 1
ATOM 3400 C CA . GLU A 1 452 ? -0.639 -8.350 -21.118 1.00 90.75 452 GLU A CA 1
ATOM 3401 C C . GLU A 1 452 ? 0.715 -7.643 -21.129 1.00 90.75 452 GLU A C 1
ATOM 3403 O O . GLU A 1 452 ? 1.645 -8.099 -20.463 1.00 90.75 452 GLU A O 1
ATOM 3408 N N . LEU A 1 453 ? 0.815 -6.555 -21.899 1.00 92.56 453 LEU A N 1
ATOM 3409 C CA . LEU A 1 453 ? 2.059 -5.811 -22.107 1.00 92.56 453 LEU A CA 1
ATOM 3410 C C . LEU A 1 453 ? 2.677 -5.341 -20.783 1.00 92.56 453 LEU A C 1
ATOM 3412 O O . LEU A 1 453 ? 3.867 -5.529 -20.565 1.00 92.56 453 LEU A O 1
ATOM 3416 N N . GLU A 1 454 ? 1.859 -4.786 -19.893 1.00 93.19 454 GLU A N 1
ATOM 3417 C CA . GLU A 1 454 ? 2.308 -4.270 -18.599 1.00 93.19 454 GLU A CA 1
ATOM 3418 C C . GLU A 1 454 ? 2.856 -5.384 -17.697 1.00 93.19 454 GLU A C 1
ATOM 3420 O O . GLU A 1 454 ? 3.974 -5.293 -17.194 1.00 93.19 454 GLU A O 1
ATOM 3425 N N . ALA A 1 455 ? 2.130 -6.498 -17.575 1.00 93.00 455 ALA A N 1
ATOM 3426 C CA . ALA A 1 455 ? 2.604 -7.669 -16.842 1.00 93.00 455 ALA A CA 1
ATOM 3427 C C . ALA A 1 455 ? 3.913 -8.228 -17.421 1.00 93.00 455 ALA A C 1
ATOM 3429 O O . ALA A 1 455 ? 4.792 -8.651 -16.679 1.00 93.00 455 ALA A O 1
ATOM 3430 N N . ARG A 1 456 ? 4.068 -8.218 -18.745 1.00 94.69 456 ARG A N 1
ATOM 3431 C CA . ARG A 1 456 ? 5.289 -8.672 -19.419 1.00 94.69 456 ARG A CA 1
ATOM 3432 C C . ARG A 1 456 ? 6.500 -7.815 -19.051 1.00 94.69 456 ARG A C 1
ATOM 3434 O O . ARG A 1 456 ? 7.588 -8.332 -18.788 1.00 94.69 456 ARG A O 1
ATOM 3441 N N . ASP A 1 457 ? 6.294 -6.506 -19.023 1.00 95.50 457 ASP A N 1
ATOM 3442 C CA . ASP A 1 457 ? 7.311 -5.522 -18.677 1.00 95.50 457 ASP A CA 1
ATOM 3443 C C . ASP A 1 457 ? 7.715 -5.643 -17.203 1.00 95.50 457 ASP A C 1
ATOM 3445 O O . ASP A 1 457 ? 8.907 -5.728 -16.899 1.00 95.50 457 ASP A O 1
ATOM 3449 N N . LEU A 1 458 ? 6.733 -5.764 -16.305 1.00 96.56 458 LEU A N 1
ATOM 3450 C CA . LEU A 1 458 ? 6.959 -5.992 -14.877 1.00 96.56 458 LEU A CA 1
ATOM 3451 C C . LEU A 1 458 ? 7.637 -7.341 -14.607 1.00 96.56 458 LEU A C 1
ATOM 3453 O O . LEU A 1 458 ? 8.542 -7.412 -13.785 1.00 96.56 458 LEU A O 1
ATOM 3457 N N . ALA A 1 459 ? 7.267 -8.407 -15.322 1.00 97.00 459 ALA A N 1
ATOM 3458 C CA . ALA A 1 459 ? 7.937 -9.704 -15.212 1.00 97.00 459 ALA A CA 1
ATOM 3459 C C . ALA A 1 459 ? 9.407 -9.625 -15.646 1.00 97.00 459 ALA A C 1
ATOM 3461 O O . ALA A 1 459 ? 10.263 -10.244 -15.020 1.00 97.00 459 ALA A O 1
ATOM 3462 N N . THR A 1 460 ? 9.706 -8.841 -16.686 1.00 97.19 460 THR A N 1
ATOM 3463 C CA . THR A 1 460 ? 11.083 -8.618 -17.152 1.00 97.19 460 THR A CA 1
ATOM 3464 C C . THR A 1 460 ? 11.899 -7.850 -16.106 1.00 97.19 460 THR A C 1
ATOM 3466 O O . THR A 1 460 ? 13.027 -8.239 -15.812 1.00 97.19 460 THR A O 1
ATOM 3469 N N . GLN A 1 461 ? 11.318 -6.811 -15.494 1.00 96.56 461 GLN A N 1
ATOM 3470 C CA . GLN A 1 461 ? 11.947 -6.058 -14.400 1.00 96.56 461 GLN A CA 1
ATOM 3471 C C . GLN A 1 461 ? 12.163 -6.918 -13.150 1.00 96.56 461 GLN A C 1
ATOM 3473 O O . GLN A 1 461 ? 13.261 -6.932 -12.600 1.00 96.56 461 GLN A O 1
ATOM 3478 N N . ALA A 1 462 ? 11.148 -7.682 -12.735 1.00 96.25 462 ALA A N 1
ATOM 3479 C CA . ALA A 1 462 ? 11.245 -8.588 -11.596 1.00 96.25 462 ALA A CA 1
ATOM 3480 C C . ALA A 1 462 ? 12.318 -9.658 -11.828 1.00 96.25 462 ALA A C 1
ATOM 3482 O O . ALA A 1 462 ? 13.101 -9.947 -10.929 1.00 96.25 462 ALA A O 1
ATOM 3483 N N . LEU A 1 463 ? 12.395 -10.221 -13.040 1.00 96.62 463 LEU A N 1
ATOM 3484 C CA . LEU A 1 463 ? 13.418 -11.204 -13.387 1.00 96.62 463 LEU A CA 1
ATOM 3485 C C . LEU A 1 463 ? 14.827 -10.604 -13.317 1.00 96.62 463 LEU A C 1
ATOM 3487 O O . LEU A 1 463 ? 15.701 -11.214 -12.711 1.00 96.62 463 LEU A O 1
ATOM 3491 N N . ALA A 1 464 ? 15.040 -9.410 -13.877 1.00 95.00 464 ALA A N 1
ATOM 3492 C CA . ALA A 1 464 ? 16.330 -8.725 -13.798 1.00 95.00 464 ALA A CA 1
ATOM 3493 C C . ALA A 1 464 ? 16.735 -8.452 -12.339 1.00 95.00 464 ALA A C 1
ATOM 3495 O O . ALA A 1 464 ? 17.831 -8.817 -11.920 1.00 95.00 464 ALA A O 1
ATOM 3496 N N . ALA A 1 465 ? 15.826 -7.881 -11.540 1.00 92.06 465 ALA A N 1
ATOM 3497 C CA . ALA A 1 465 ? 16.085 -7.572 -10.136 1.00 92.06 465 ALA A CA 1
ATOM 3498 C C . ALA A 1 465 ? 16.384 -8.831 -9.301 1.00 92.06 465 ALA A C 1
ATOM 3500 O O . ALA A 1 465 ? 17.269 -8.802 -8.446 1.00 92.06 465 ALA A O 1
ATOM 3501 N N . LEU A 1 466 ? 15.688 -9.941 -9.570 1.00 92.50 466 LEU A N 1
ATOM 3502 C CA . LEU A 1 466 ? 15.918 -11.227 -8.912 1.00 92.50 466 LEU A CA 1
ATOM 3503 C C . LEU A 1 466 ? 17.292 -11.822 -9.260 1.00 92.50 466 LEU A C 1
ATOM 3505 O O . LEU A 1 466 ? 17.985 -12.298 -8.363 1.00 92.50 466 LEU A O 1
ATOM 3509 N N . LEU A 1 467 ? 17.689 -11.792 -10.537 1.00 91.31 467 LEU A N 1
ATOM 3510 C CA . LEU A 1 467 ? 18.983 -12.320 -10.985 1.00 91.31 467 LEU A CA 1
ATOM 3511 C C . LEU A 1 467 ? 20.148 -11.511 -10.405 1.00 91.31 467 LEU A C 1
ATOM 3513 O O . LEU A 1 467 ? 21.056 -12.095 -9.817 1.00 91.31 467 LEU A O 1
ATOM 3517 N N . LEU A 1 468 ? 20.063 -10.177 -10.447 1.00 87.31 468 LEU A N 1
ATOM 3518 C CA . LEU A 1 468 ? 21.060 -9.292 -9.833 1.00 87.31 468 LEU A CA 1
ATOM 3519 C C . LEU A 1 468 ? 21.180 -9.523 -8.317 1.00 87.31 468 LEU A C 1
ATOM 3521 O O . LEU A 1 468 ? 22.280 -9.510 -7.766 1.00 87.31 468 LEU A O 1
ATOM 3525 N N . ALA A 1 469 ? 20.060 -9.778 -7.629 1.00 82.81 469 ALA A N 1
ATOM 3526 C CA . ALA A 1 469 ? 20.070 -10.117 -6.205 1.00 82.81 469 ALA A CA 1
ATOM 3527 C C . ALA A 1 469 ? 20.721 -11.486 -5.913 1.00 82.81 469 ALA A C 1
ATOM 3529 O O . ALA A 1 469 ? 21.272 -11.682 -4.826 1.00 82.81 469 ALA A O 1
ATOM 3530 N N . GLY A 1 470 ? 20.664 -12.423 -6.865 1.00 82.25 470 GLY A N 1
ATOM 3531 C CA . GLY A 1 470 ? 21.338 -13.720 -6.790 1.00 82.25 470 GLY A CA 1
ATOM 3532 C C . GLY A 1 470 ? 22.845 -13.632 -7.022 1.00 82.25 470 GLY A C 1
ATOM 3533 O O . GLY A 1 470 ? 23.617 -14.225 -6.268 1.00 82.25 470 GLY A O 1
ATOM 3534 N N . GLU A 1 471 ? 23.276 -12.858 -8.020 1.00 81.56 471 GLU A N 1
ATOM 3535 C CA . GLU A 1 471 ? 24.698 -12.625 -8.316 1.00 81.56 471 GLU A CA 1
ATOM 3536 C C . GLU A 1 471 ? 25.423 -11.963 -7.152 1.00 81.56 471 GLU A C 1
ATOM 3538 O O . GLU A 1 471 ? 26.492 -12.410 -6.747 1.00 81.56 471 GLU A O 1
ATOM 3543 N N . ALA A 1 472 ? 24.781 -10.963 -6.550 1.00 74.69 472 ALA A N 1
ATOM 3544 C CA . ALA A 1 472 ? 25.232 -10.278 -5.347 1.00 74.69 472 ALA A CA 1
ATOM 3545 C C . ALA A 1 472 ? 25.612 -11.224 -4.187 1.00 74.69 472 ALA A C 1
ATOM 3547 O O . ALA A 1 472 ? 26.445 -10.877 -3.350 1.00 74.69 472 ALA A O 1
ATOM 3548 N N . GLN A 1 473 ? 25.009 -12.414 -4.116 1.00 71.62 473 GLN A N 1
ATOM 3549 C CA . GLN A 1 473 ? 25.254 -13.381 -3.043 1.00 71.62 473 GLN A CA 1
ATOM 3550 C C . GLN A 1 473 ? 26.218 -14.501 -3.407 1.00 71.62 473 GLN A C 1
ATOM 3552 O O . GLN A 1 473 ? 26.727 -15.175 -2.512 1.00 71.62 473 GLN A O 1
ATOM 3557 N N . SER A 1 474 ? 26.443 -14.741 -4.694 1.00 67.56 474 SER A N 1
ATOM 3558 C CA . SER A 1 474 ? 27.248 -15.865 -5.145 1.00 67.56 474 SER A CA 1
ATOM 3559 C C . SER A 1 474 ? 28.579 -15.372 -5.682 1.00 67.56 474 SER A C 1
ATOM 3561 O O . SER A 1 474 ? 28.645 -14.725 -6.723 1.00 67.56 474 SER A O 1
ATOM 3563 N N . SER A 1 475 ? 29.668 -15.793 -5.042 1.00 58.75 475 SER A N 1
ATOM 3564 C CA . SER A 1 475 ? 31.028 -15.653 -5.575 1.00 58.75 475 SER A CA 1
ATOM 3565 C C . SER A 1 475 ? 31.262 -16.437 -6.886 1.00 58.75 475 SER A C 1
ATOM 3567 O O . SER A 1 475 ? 32.357 -16.376 -7.437 1.00 58.75 475 SER A O 1
ATOM 3569 N N . GLY A 1 476 ? 30.243 -17.136 -7.414 1.00 59.09 476 GLY A N 1
ATOM 3570 C CA . GLY A 1 476 ? 30.238 -17.822 -8.713 1.00 59.09 476 GLY A CA 1
ATOM 3571 C C . GLY A 1 476 ? 28.883 -17.781 -9.446 1.00 59.09 476 GLY A C 1
ATOM 3572 O O . GLY A 1 476 ? 28.553 -18.720 -10.166 1.00 59.09 476 GLY A O 1
ATOM 3573 N N . GLY A 1 477 ? 28.069 -16.735 -9.237 1.00 56.22 477 GLY A N 1
ATOM 3574 C CA . GLY A 1 477 ? 26.654 -16.653 -9.655 1.00 56.22 477 GLY A CA 1
ATOM 3575 C C . GLY A 1 477 ? 26.359 -16.537 -11.154 1.00 56.22 477 GLY A C 1
ATOM 3576 O O . GLY A 1 477 ? 25.197 -16.658 -11.537 1.00 56.22 477 GLY A O 1
ATOM 3577 N N . ALA A 1 478 ? 27.379 -16.360 -11.998 1.00 62.12 478 ALA A N 1
ATOM 3578 C CA . ALA A 1 478 ? 27.211 -16.131 -13.437 1.00 62.12 478 ALA A CA 1
ATOM 3579 C C . ALA A 1 478 ? 26.377 -17.229 -14.134 1.00 62.12 478 ALA A C 1
ATOM 3581 O O . ALA A 1 478 ? 25.552 -16.938 -14.996 1.00 62.12 478 ALA A O 1
ATOM 3582 N N . ASN A 1 479 ? 26.496 -18.489 -13.695 1.00 79.75 479 ASN A N 1
ATOM 3583 C CA . ASN A 1 479 ? 25.843 -19.622 -14.359 1.00 79.75 479 ASN A CA 1
ATOM 3584 C C . ASN A 1 479 ? 24.305 -19.546 -14.359 1.00 79.75 479 ASN A C 1
ATOM 3586 O O . ASN A 1 479 ? 23.678 -19.933 -15.347 1.00 79.75 479 ASN A O 1
ATOM 3590 N N . THR A 1 480 ? 23.678 -19.066 -13.279 1.00 83.75 480 THR A N 1
ATOM 3591 C CA . THR A 1 480 ? 22.207 -19.025 -13.176 1.00 83.75 480 THR A CA 1
ATOM 3592 C C . THR A 1 480 ? 21.629 -17.863 -13.979 1.00 83.75 480 THR A C 1
ATOM 3594 O O . THR A 1 480 ? 20.622 -18.045 -14.675 1.00 83.75 480 THR A O 1
ATOM 3597 N N . THR A 1 481 ? 22.276 -16.694 -13.941 1.00 86.31 481 THR A N 1
ATOM 3598 C CA . THR A 1 481 ? 21.905 -15.545 -14.777 1.00 86.31 481 THR A CA 1
ATOM 3599 C C . THR A 1 481 ? 22.046 -15.888 -16.248 1.00 86.31 481 THR A C 1
ATOM 3601 O O . THR A 1 481 ? 21.069 -15.758 -16.987 1.00 86.31 481 THR A O 1
ATOM 3604 N N . ASP A 1 482 ? 23.197 -16.420 -16.663 1.00 88.50 482 ASP A N 1
ATOM 3605 C CA . ASP A 1 482 ? 23.463 -16.767 -18.058 1.00 88.50 482 ASP A CA 1
ATOM 3606 C C . ASP A 1 482 ? 22.490 -17.832 -18.571 1.00 88.50 482 ASP A C 1
ATOM 3608 O O . ASP A 1 482 ? 21.902 -17.679 -19.645 1.00 88.50 482 ASP A O 1
ATOM 3612 N N . ALA A 1 483 ? 22.238 -18.889 -17.788 1.00 91.50 483 ALA A N 1
ATOM 3613 C CA . ALA A 1 483 ? 21.283 -19.931 -18.158 1.00 91.50 483 ALA A CA 1
ATOM 3614 C C . ALA A 1 483 ? 19.853 -19.383 -18.300 1.00 91.50 483 ALA A C 1
ATOM 3616 O O . ALA A 1 483 ? 19.135 -19.733 -19.245 1.00 91.50 483 ALA A O 1
ATOM 3617 N N . THR A 1 484 ? 19.436 -18.499 -17.390 1.00 91.12 484 THR A N 1
ATOM 3618 C CA . THR A 1 484 ? 18.103 -17.884 -17.413 1.00 91.12 484 THR A CA 1
ATOM 3619 C C . THR A 1 484 ? 17.963 -16.904 -18.576 1.00 91.12 484 THR A C 1
ATOM 3621 O O . THR A 1 484 ? 16.971 -16.948 -19.306 1.00 91.12 484 THR A O 1
ATOM 3624 N N . ALA A 1 485 ? 18.970 -16.064 -18.808 1.00 90.81 485 ALA A N 1
ATOM 3625 C CA . ALA A 1 485 ? 19.010 -15.108 -19.906 1.00 90.81 485 ALA A CA 1
ATOM 3626 C C . ALA A 1 485 ? 19.026 -15.827 -21.268 1.00 90.81 485 ALA A C 1
ATOM 3628 O O . ALA A 1 485 ? 18.245 -15.481 -22.157 1.00 90.81 485 ALA A O 1
ATOM 3629 N N . ALA A 1 486 ? 19.812 -16.900 -21.414 1.00 93.00 486 ALA A N 1
ATOM 3630 C CA . ALA A 1 486 ? 19.818 -17.747 -22.607 1.00 93.00 486 ALA A CA 1
ATOM 3631 C C . ALA A 1 486 ? 18.452 -18.401 -22.863 1.00 93.00 486 ALA A C 1
ATOM 3633 O O . ALA A 1 486 ? 18.011 -18.515 -24.012 1.00 93.00 486 ALA A O 1
ATOM 3634 N N . LYS A 1 487 ? 17.746 -18.802 -21.800 1.00 93.88 487 LYS A N 1
ATOM 3635 C CA . LYS A 1 487 ? 16.382 -19.326 -21.906 1.00 93.88 487 LYS A CA 1
ATOM 3636 C C . LYS A 1 487 ? 15.391 -18.250 -22.357 1.00 93.88 487 LYS A C 1
ATOM 3638 O O . LYS A 1 487 ? 14.605 -18.513 -23.265 1.00 93.88 487 LYS A O 1
ATOM 3643 N N . VAL A 1 488 ? 15.463 -17.036 -21.802 1.00 93.19 488 VAL A N 1
ATOM 3644 C CA . VAL A 1 488 ? 14.649 -15.893 -22.255 1.00 93.19 488 VAL A CA 1
ATOM 3645 C C . VAL A 1 488 ? 14.945 -15.557 -23.717 1.00 93.19 488 VAL A C 1
ATOM 3647 O O . VAL A 1 488 ? 14.007 -15.320 -24.466 1.00 93.19 488 VAL A O 1
ATOM 3650 N N . ASN A 1 489 ? 16.204 -15.599 -24.160 1.00 95.31 489 ASN A N 1
ATOM 3651 C CA . ASN A 1 489 ? 16.560 -15.385 -25.565 1.00 95.31 489 ASN A CA 1
ATOM 3652 C C . ASN A 1 489 ? 15.907 -16.420 -26.492 1.00 95.31 489 ASN A C 1
ATOM 3654 O O . ASN A 1 489 ? 15.351 -16.075 -27.532 1.00 95.31 489 ASN A O 1
ATOM 3658 N N . ARG A 1 490 ? 15.923 -17.694 -26.085 1.00 95.56 490 ARG A N 1
ATOM 3659 C CA . ARG A 1 490 ? 15.324 -18.790 -26.855 1.00 95.56 490 ARG A CA 1
ATOM 3660 C C . ARG A 1 490 ? 13.800 -18.695 -26.927 1.00 95.56 490 ARG A C 1
ATOM 3662 O O . ARG A 1 490 ? 13.231 -18.939 -27.985 1.00 95.56 490 ARG A O 1
ATOM 3669 N N . GLU A 1 491 ? 13.145 -18.390 -25.809 1.00 93.00 491 GLU A N 1
ATOM 3670 C CA . GLU A 1 491 ? 11.680 -18.405 -25.701 1.00 93.00 491 GLU A CA 1
ATOM 3671 C C . GLU A 1 491 ? 11.040 -17.058 -26.092 1.00 93.00 491 GLU A C 1
ATOM 3673 O O . GLU A 1 491 ? 9.944 -17.032 -26.644 1.00 93.00 491 GLU A O 1
ATOM 3678 N N . ASN A 1 492 ? 11.713 -15.935 -25.822 1.00 92.94 492 ASN A N 1
ATOM 3679 C CA . ASN A 1 492 ? 11.188 -14.570 -25.938 1.00 92.94 492 ASN A CA 1
ATOM 3680 C C . ASN A 1 492 ? 12.272 -13.563 -26.405 1.00 92.94 492 ASN A C 1
ATOM 3682 O O . ASN A 1 492 ? 12.586 -12.610 -25.681 1.00 92.94 492 ASN A O 1
ATOM 3686 N N . PRO A 1 493 ? 12.813 -13.689 -27.634 1.00 92.00 493 PRO A N 1
ATOM 3687 C CA . PRO A 1 493 ? 13.969 -12.903 -28.096 1.00 92.00 493 PRO A CA 1
ATOM 3688 C C . PRO A 1 493 ? 13.743 -11.382 -28.076 1.00 92.00 493 PRO A C 1
ATOM 3690 O O . PRO A 1 493 ? 14.674 -10.613 -27.856 1.00 92.00 493 PRO A O 1
ATOM 3693 N N . LYS A 1 494 ? 12.495 -10.918 -28.237 1.00 89.94 494 LYS A N 1
ATOM 3694 C CA . LYS A 1 494 ? 12.157 -9.484 -28.158 1.00 89.94 494 LYS A CA 1
ATOM 3695 C C . LYS A 1 494 ? 12.371 -8.898 -26.759 1.00 89.94 494 LYS A C 1
ATOM 3697 O O . LYS A 1 494 ? 12.796 -7.755 -26.639 1.00 89.94 494 LYS A O 1
ATOM 3702 N N . ASN A 1 495 ? 12.074 -9.671 -25.714 1.00 92.00 495 ASN A N 1
ATOM 3703 C CA . ASN A 1 495 ? 12.236 -9.223 -24.330 1.00 92.00 495 ASN A CA 1
ATOM 3704 C C . ASN A 1 495 ? 13.636 -9.514 -23.789 1.00 92.00 495 ASN A C 1
ATOM 3706 O O . ASN A 1 495 ? 14.038 -8.884 -22.816 1.00 92.00 495 ASN A O 1
ATOM 3710 N N . PHE A 1 496 ? 14.400 -10.399 -24.438 1.00 94.38 496 PHE A N 1
ATOM 3711 C CA . PHE A 1 496 ? 15.805 -10.621 -24.108 1.00 94.38 496 PHE A CA 1
ATOM 3712 C C . PHE A 1 496 ? 16.627 -9.337 -24.212 1.00 94.38 496 PHE A C 1
ATOM 3714 O O . PHE A 1 496 ? 17.324 -9.010 -23.264 1.00 94.38 496 PHE A O 1
ATOM 3721 N N . ALA A 1 497 ? 16.466 -8.552 -25.283 1.00 91.75 497 ALA A N 1
ATOM 3722 C CA . ALA A 1 497 ? 17.170 -7.274 -25.422 1.00 91.75 497 ALA A CA 1
ATOM 3723 C C . ALA A 1 497 ? 16.905 -6.329 -24.235 1.00 91.75 497 ALA A C 1
ATOM 3725 O O . ALA A 1 497 ? 17.826 -5.714 -23.707 1.00 91.75 497 ALA A O 1
ATOM 3726 N N . ARG A 1 498 ? 15.652 -6.256 -23.768 1.00 93.00 498 ARG A N 1
ATOM 3727 C CA . ARG A 1 498 ? 15.284 -5.453 -22.594 1.00 93.00 498 ARG A CA 1
ATOM 3728 C C . ARG A 1 498 ? 15.856 -6.026 -21.300 1.00 93.00 498 ARG A C 1
ATOM 3730 O O . ARG A 1 498 ? 16.335 -5.259 -20.476 1.00 93.00 498 ARG A O 1
ATOM 3737 N N . LEU A 1 499 ? 15.810 -7.346 -21.123 1.00 94.88 499 LEU A N 1
ATOM 3738 C CA . LEU A 1 499 ? 16.428 -8.013 -19.978 1.00 94.88 499 LEU A CA 1
ATOM 3739 C C . LEU A 1 499 ? 17.934 -7.728 -19.931 1.00 94.88 499 LEU A C 1
ATOM 3741 O O . LEU A 1 499 ? 18.433 -7.349 -18.883 1.00 94.88 499 LEU A O 1
ATOM 3745 N N . SER A 1 500 ? 18.638 -7.829 -21.062 1.00 93.31 500 SER A N 1
ATOM 3746 C CA . SER A 1 500 ? 20.064 -7.508 -21.158 1.00 93.31 500 SER A CA 1
ATOM 3747 C C . SER A 1 500 ? 20.361 -6.060 -20.774 1.00 93.31 500 SER A C 1
ATOM 3749 O O . SER A 1 500 ? 21.298 -5.832 -20.024 1.00 93.31 500 SER A O 1
ATOM 3751 N N . VAL A 1 501 ? 19.545 -5.100 -21.225 1.00 93.69 501 VAL A N 1
ATOM 3752 C CA . VAL A 1 501 ? 19.694 -3.680 -20.849 1.00 93.69 501 VAL A CA 1
ATOM 3753 C C . VAL A 1 501 ? 19.461 -3.444 -19.356 1.00 93.69 501 VAL A C 1
ATOM 3755 O O . VAL A 1 501 ? 20.061 -2.541 -18.801 1.00 93.69 501 VAL A O 1
ATOM 3758 N N . LEU A 1 502 ? 18.585 -4.215 -18.704 1.00 91.75 502 LEU A N 1
ATOM 3759 C CA . LEU A 1 502 ? 18.338 -4.087 -17.262 1.00 91.75 502 LEU A CA 1
ATOM 3760 C C . LEU A 1 502 ? 19.405 -4.771 -16.396 1.00 91.75 502 LEU A C 1
ATOM 3762 O O . LEU A 1 502 ? 19.519 -4.443 -15.218 1.00 91.75 502 LEU A O 1
ATOM 3766 N N . LEU A 1 503 ? 20.103 -5.770 -16.944 1.00 89.81 503 LEU A N 1
ATOM 3767 C CA . LEU A 1 503 ? 21.204 -6.463 -16.270 1.00 89.81 503 LEU A CA 1
ATOM 3768 C C . LEU A 1 503 ? 22.531 -5.696 -16.386 1.00 89.81 503 LEU A C 1
ATOM 3770 O O . LEU A 1 503 ? 23.372 -5.828 -15.501 1.00 89.81 503 LEU A O 1
ATOM 3774 N N . GLN A 1 504 ? 22.713 -4.940 -17.473 1.00 88.19 504 GLN A N 1
ATOM 3775 C CA . GLN A 1 504 ? 23.810 -3.982 -17.660 1.00 88.19 504 GLN A CA 1
ATOM 3776 C C . GLN A 1 504 ? 23.612 -2.750 -16.778 1.00 88.19 504 GLN A C 1
ATOM 3778 O O . GLN A 1 504 ? 24.637 -2.258 -16.254 1.00 88.19 504 GLN A O 1
#

Organism: NCBI:txid1034831

Secondary structure (DSSP, 8-state):
--S-TT--EEEEEEPGGG-EEEEEEEEEEEEEPPSS--S-SEEEEEEEEEEEEETBTTEEEEEETTEEEEEE-TTSPEE-S-PBPTTSS-B--HHHHHTTS-S-EEEEESB--BTTEEEEEETTT-PBPPGGGGBSSS-EE--TTTHHHHGGGG--SSTTSS-S--TTTTTTTT-----------------------PPP--------TT-HHHHHHHHHHHHHHHHHHTTTS-HHHHHHHHHHHHHHHHHHHHHHHTSSSSPPPPTTSHHHHHS--TTTTHHHHHHHHHHHHHHHTSSS--HHHHHHHHHHHHHHHHHHGGGGGGSTTHHHHHHHHHHHTT-SSHHHHHHHHHHHHHHBTTTB-TT-TTTHHHHHHHHHHHTTTTSS------SHHHHHHHHHHHHHHHHHHHHHHHHHTT---TT----S-HHHHHHHHHHHHHHTT-SSHHHHHHHHHHHHHHHHHHHTT-TTTHHHHHHHHHHHHHH-HHHHHHHHHHH-

InterPro domains:
  IPR011989 Armadillo-like helical [G3DSA:1.25.10.10] (219-476)
  IPR059410 Domain of unknown function DUF8366 [PF28039] (37-164)

pLDDT: mean 79.7, std 17.92, range [27.95, 97.88]

Radius of gyration: 27.98 Å; chains: 1; bounding box: 74×77×81 Å

Foldseek 3Di:
DQLPPAQQKKKWFAFPPRKIKIKTWHFPDWDQADPDDFPDRIDTDTDQIWMAIPPDPQWDFDDDPQFTWTFDGSVRTDGQPQPADPVRPGTSHPLVRRVRGQQAMWMAGQFDDDVRIFTFAGNVVRDGDDSQVRHPNPGTDPPDPVNRRHVQQRDDPPRRPDTSDCVVPPCPPDDDDDDDDDDDDDDDDDDDDDDDDDDDDDPDDPPDPQDLLVLLVVLVVLLVVCVVCVVVDDLVVLLVSLLVSLVSLLSSQCSQVVHSPDQQDFALDPSNVVGDDLPRSLVSLLSLLVSLLVLVPDPDDDLSNLLSSLSSLLSSLSSNFQVVLVRPSCLRVLLVLLVQCQDPPPSSVVSSLVSLVSNQRGHDACQDPSNLVSLLVSLLVCLVVPPPDPDVGDLQSSLVSLLVRLVVLVVSQVVVCVVCVNDPDVSRPQHRELVSLLSNLVSLLSQCVPPDPNSVLSSLSSNLSSLVSHVSPDPPSPVSVVVSLVSSCVPPVPSSVVSVVSND

Sequence (504 aa):
ESLLPSCGALLEAKLPGGRIRLMTSRVLAVGDGVQGGARGCMHLELGDLIGFELGLEETKEETRGDFRGMRLAPGAGSKLDGRALGDGEGYATSEWWLAPADGRIDVILAPQREGDWFPYWEVSSGRKMAPQFRSSGVGYLRLADDMGKYGKCFLSVDGGATFLDDRAFAGEAEEQWSPIDAGRRGAPAQHRFSDGSKPPRRRGSRDLPNDPSAACRRVASLVSRLKGNLRELKWKDKAEQLREVAASLDTAIASLTGSPTTPLPRIGTPEFLAAVDASTGQQEAWAALALVQDVLGERGRNVHVTSASLGVLRAAGQLAGDAVKEASAWRVVFPQLLGMLRDTSRPVATAAHGTMEALHLRSFRLGDPHALPFIVTELQALTGAGGKGARTLSATATLSWLVSALERERHMWQAYFHRTNGSTGPWAAPGPNLSAVEQAAQPLTRLVGHRELEARDLATQALAALLLAGEAQSSGGANTTDATAAKVNRENPKNFARLSVLLQ